Protein AF-0000000075229119 (afdb_homodimer)

Sequence (630 aa):
MNKENVNDVPIAASIPEKCSNEQKTHVNQDEFKYLQQVEQILKEGTHRDDRTGTGTISIFGMQSKYCLRNGTIPLLTTKRVYWKGVLEELLWFISGSTDGKLLAAKNVKIWEKNGDRAFLDNLGFTSREEGDLGPVYGFQWRHFGAKYVDCHTDYRGQGVDQLAEVIRLIKEEPNSRRTIMSSWNPSDLNQMVLPPCHTMCQFYVDNGELSCQLYQRSGDMGLGVPFNLASYGLLTHMLAKVCGLQAGTLVHTLGDAHVYSNHVEALKVQLTREPYAFPKVRFTEDVVTIDDFTADMIVLDDYKCHGKIAMDMAVMNKENVNDVPIAASIPEKCSNEQKTHVNQDEFKYLQQVEQILKEGTHRDDRTGTGTISIFGMQSKYCLRNGTIPLLTTKRVYWKGVLEELLWFISGSTDGKLLAAKNVKIWEKNGDRAFLDNLGFTSREEGDLGPVYGFQWRHFGAKYVDCHTDYRGQGVDQLAEVIRLIKEEPNSRRTIMSSWNPSDLNQMVLPPCHTMCQFYVDNGELSCQLYQRSGDMGLGVPFNLASYGLLTHMLAKVCGLQAGTLVHTLGDAHVYSNHVEALKVQLTREPYAFPKVRFTEDVVTIDDFTADMIVLDDYKCHGKIAMDMAV

Nearest PDB structures (foldseek):
  4irr-assembly1_B  TM=9.800E-01  e=1.771E-59  Caenorhabditis elegans
  7dp4-assembly1_A  TM=9.960E-01  e=9.549E-51  Brugia malayi
  7dp5-assembly1_A  TM=9.961E-01  e=1.158E-50  Brugia malayi
  7xyk-assembly1_B  TM=9.918E-01  e=1.404E-50  Shrimp white spot syndrome virus (isolate Tongan)
  5by6-assembly2_C  TM=9.937E-01  e=1.018E-50  Trichinella spiralis

Organism: NCBI:txid1561998

pLDDT: mean 91.65, std 18.87, range [23.52, 98.94]

Foldseek 3Di:
DPPPPPPPPPPPDPPPPPPPPPVPQPAQVQVVLLLVVLVCQLVPFDWDADPLRQIWGKDFKDKGKDWCFPQFFLQFFLADAPVVLLLVVLLCLQVQAQFQVVCVVVVNCPCQVLQAQVLCVVLVNNVAHRRRQFRARSVQQQANPFDDDTRPDDQPPHHDNLVVVLLVCCQPPQQDFPSKGARADPVGCSRGSDHFQQGMKHWHDDPQEIEMETEGAEAASQHRPSSVRRNVSVVRQLSSLLNRGHYGMYMYIYGIYIYRPQCSVLSVSSSVGRTHGGWGWAFQDRDNDSNPDDPVRIDTGPRHHDYHRDDDDSD/DPPPPPPPPPPPDPPPPPPPPPVPQPAQVQVVLLLVVLVCQLVPFDWDADPLRQIWGKDFKDKGKDWCFPQFFLQFFLADAPVVLLLVVLLCLQVQAQFQVVCVVVVNCPCQVLQDQVLCVVLVNNVAHRRRQFRARSVQQQANPFDTDTRPDDQPPHHDNLVVVLLVCCQPPQQDFPSKGARADPVGCSGGSDHFQQGMKHWHDDPQEIEMETEGAEAASQHRPSSVRRNVSVVRQLSSLLNRGHYGMYMYIYGIYIYRPQCSVLSVSSSVGRTDGGWGWAFQDRDNDSNPDDPVRIDTGPRHHDYHRDDDDSD

InterPro domains:
  IPR000398 Thymidylate synthase [MF_00008] (31-315)
  IPR000398 Thymidylate synthase [PR00108] (73-94)
  IPR000398 Thymidylate synthase [PR00108] (166-185)
  IPR000398 Thymidylate synthase [PR00108] (192-207)
  IPR000398 Thymidylate synthase [PR00108] (210-236)
  IPR000398 Thymidylate synthase [PR00108] (248-265)
  IPR000398 Thymidylate synthase [TIGR03284] (33-315)
  IPR020940 Thymidylate synthase, active site [PS00091] (177-205)
  IPR023451 Thymidylate synthase/dCMP hydroxymethylase domain [PF00303] (33-315)
  IPR023451 Thymidylate synthase/dCMP hydroxymethylase domain [cd00351] (34-268)
  IPR036926 Thymidylate synthase/dCMP hydroxymethylase superfamily [G3DSA:3.30.572.10] (13-315)
  IPR036926 Thymidylate synthase/dCMP hydroxymethylase superfamily [SSF55831] (27-315)
  IPR045097 Thymidylate synthase/dCMP hydroxymethylase [PTHR11548] (20-315)

Radius of gyration: 28.77 Å; Cα contacts (8 Å, |Δi|>4): 1231; chains: 2; bounding box: 108×98×96 Å

Structure (mmCIF, N/CA/C/O backbone):
data_AF-0000000075229119-model_v1
#
loop_
_entity.id
_entity.type
_entity.pdbx_description
1 polymer 'Thymidylate synthase'
#
loop_
_atom_site.group_PDB
_atom_site.id
_atom_site.type_symbol
_atom_site.label_atom_id
_atom_site.label_alt_id
_atom_site.label_comp_id
_atom_site.label_asym_id
_atom_site.label_entity_id
_atom_site.label_seq_id
_atom_site.pdbx_PDB_ins_code
_atom_site.Cartn_x
_atom_site.Cartn_y
_atom_site.Cartn_z
_atom_site.occupancy
_atom_site.B_iso_or_equiv
_atom_site.auth_seq_id
_atom_site.auth_comp_id
_atom_site.auth_asym_id
_atom_site.auth_atom_id
_atom_site.pdbx_PDB_model_num
ATOM 1 N N . MET A 1 1 ? -27.391 58.594 -66.438 1 23.52 1 MET A N 1
ATOM 2 C CA . MET A 1 1 ? -26.891 58.969 -65.125 1 23.52 1 MET A CA 1
ATOM 3 C C . MET A 1 1 ? -27.688 58.312 -64 1 23.52 1 MET A C 1
ATOM 5 O O . MET A 1 1 ? -28.688 58.844 -63.562 1 23.52 1 MET A O 1
ATOM 9 N N . ASN A 1 2 ? -28.016 57 -64.25 1 23.92 2 ASN A N 1
ATOM 10 C CA . ASN A 1 2 ? -28.953 56.125 -63.562 1 23.92 2 ASN A CA 1
ATOM 11 C C . ASN A 1 2 ? -28.5 55.875 -62.125 1 23.92 2 ASN A C 1
ATOM 13 O O . ASN A 1 2 ? -27.438 55.281 -61.906 1 23.92 2 ASN A O 1
ATOM 17 N N . LYS A 1 3 ? -28.953 56.844 -61.25 1 25.88 3 LYS A N 1
ATOM 18 C CA . LYS A 1 3 ? -28.719 57 -59.812 1 25.88 3 LYS A CA 1
ATOM 19 C C . LYS A 1 3 ? -29.125 55.719 -59.062 1 25.88 3 LYS A C 1
ATOM 21 O O . LYS A 1 3 ? -30.297 55.375 -59 1 25.88 3 LYS A O 1
ATOM 26 N N . GLU A 1 4 ? -28.391 54.625 -59.219 1 25.8 4 GLU A N 1
ATOM 27 C CA . GLU A 1 4 ? -28.609 53.344 -58.594 1 25.8 4 GLU A CA 1
ATOM 28 C C . GLU A 1 4 ? -28.656 53.469 -57.062 1 25.8 4 GLU A C 1
ATOM 30 O O . GLU A 1 4 ? -27.75 54.062 -56.469 1 25.8 4 GLU A O 1
ATOM 35 N N . ASN A 1 5 ? -29.891 53.656 -56.562 1 24.66 5 ASN A N 1
ATOM 36 C CA . ASN A 1 5 ? -30.312 53.812 -55.188 1 24.66 5 ASN A CA 1
ATOM 37 C C . ASN A 1 5 ? -29.703 52.719 -54.281 1 24.66 5 ASN A C 1
ATOM 39 O O . ASN A 1 5 ? -30.016 51.531 -54.469 1 24.66 5 ASN A O 1
ATOM 43 N N . VAL A 1 6 ? -28.453 52.906 -53.906 1 28.38 6 VAL A N 1
ATOM 44 C CA . VAL A 1 6 ? -27.703 52 -53.031 1 28.38 6 VAL A CA 1
ATOM 45 C C . VAL A 1 6 ? -28.438 51.844 -51.719 1 28.38 6 VAL A C 1
ATOM 47 O O . VAL A 1 6 ? -28.672 52.812 -51 1 28.38 6 VAL A O 1
ATOM 50 N N . ASN A 1 7 ? -29.531 51 -51.75 1 25.23 7 ASN A N 1
ATOM 51 C CA . ASN A 1 7 ? -30.312 50.719 -50.562 1 25.23 7 ASN A CA 1
ATOM 52 C C . ASN A 1 7 ? -29.406 50.375 -49.375 1 25.23 7 ASN A C 1
ATOM 54 O O . ASN A 1 7 ? -28.609 49.469 -49.438 1 25.23 7 ASN A O 1
ATOM 58 N N . ASP A 1 8 ? -29 51.375 -48.656 1 26.2 8 ASP A N 1
ATOM 59 C CA . ASP A 1 8 ? -28.234 51.312 -47.406 1 26.2 8 ASP A CA 1
ATOM 60 C C . ASP A 1 8 ? -28.922 50.406 -46.406 1 26.2 8 ASP A C 1
ATOM 62 O O . ASP A 1 8 ? -30.047 50.688 -45.969 1 26.2 8 ASP A O 1
ATOM 66 N N . VAL A 1 9 ? -28.906 49.125 -46.656 1 28.86 9 VAL A N 1
ATOM 67 C CA . VAL A 1 9 ? -29.469 48.188 -45.688 1 28.86 9 VAL A CA 1
ATOM 68 C C . VAL A 1 9 ? -28.984 48.562 -44.281 1 28.86 9 VAL A C 1
ATOM 70 O O . VAL A 1 9 ? -27.797 48.844 -44.062 1 28.86 9 VAL A O 1
ATOM 73 N N . PRO A 1 10 ? -29.938 49.125 -43.5 1 27.78 10 PRO A N 1
ATOM 74 C CA . PRO A 1 10 ? -29.594 49.531 -42.156 1 27.78 10 PRO A CA 1
ATOM 75 C C . PRO A 1 10 ? -28.797 48.469 -41.375 1 27.78 10 PRO A C 1
ATOM 77 O O . PRO A 1 10 ? -28.938 47.281 -41.625 1 27.78 10 PRO A O 1
ATOM 80 N N . ILE A 1 11 ? -27.562 48.844 -40.969 1 28.36 11 ILE A N 1
ATOM 81 C CA . ILE A 1 11 ? -26.672 48.094 -40.094 1 28.36 11 ILE A CA 1
ATOM 82 C C . ILE A 1 11 ? -27.422 47.656 -38.844 1 28.36 11 ILE A C 1
ATOM 84 O O . ILE A 1 11 ? -27.984 48.469 -38.125 1 28.36 11 ILE A O 1
ATOM 88 N N . ALA A 1 12 ? -28.125 46.469 -38.906 1 27.02 12 ALA A N 1
ATOM 89 C CA . ALA A 1 12 ? -28.766 45.875 -37.75 1 27.02 12 ALA A CA 1
ATOM 90 C C . ALA A 1 12 ? -27.922 46.125 -36.5 1 27.02 12 ALA A C 1
ATOM 92 O O . ALA A 1 12 ? -26.688 46.062 -36.531 1 27.02 12 ALA A O 1
ATOM 93 N N . ALA A 1 13 ? -28.484 46.844 -35.469 1 25.89 13 ALA A N 1
ATOM 94 C CA . ALA A 1 13 ? -28.016 47.031 -34.094 1 25.89 13 ALA A CA 1
ATOM 95 C C . ALA A 1 13 ? -27.562 45.719 -33.469 1 25.89 13 ALA A C 1
ATOM 97 O O . ALA A 1 13 ? -28.266 44.719 -33.562 1 25.89 13 ALA A O 1
ATOM 98 N N . SER A 1 14 ? -26.203 45.562 -33.406 1 26.09 14 SER A N 1
ATOM 99 C CA . SER A 1 14 ? -25.594 44.438 -32.719 1 26.09 14 SER A CA 1
ATOM 100 C C . SER A 1 14 ? -26.203 44.219 -31.328 1 26.09 14 SER A C 1
ATOM 102 O O . SER A 1 14 ? -26.188 45.125 -30.5 1 26.09 14 SER A O 1
ATOM 104 N N . ILE A 1 15 ? -27.406 43.594 -31.188 1 30.47 15 ILE A N 1
ATOM 105 C CA . ILE A 1 15 ? -27.891 43.281 -29.859 1 30.47 15 ILE A CA 1
ATOM 106 C C . ILE A 1 15 ? -26.734 42.781 -29 1 30.47 15 ILE A C 1
ATOM 108 O O . ILE A 1 15 ? -26 41.875 -29.422 1 30.47 15 ILE A O 1
ATOM 112 N N . PRO A 1 16 ? -26.312 43.656 -28.031 1 29.06 16 PRO A N 1
ATOM 113 C CA . PRO A 1 16 ? -25.281 43.062 -27.156 1 29.06 16 PRO A CA 1
ATOM 114 C C . PRO A 1 16 ? -25.672 41.688 -26.625 1 29.06 16 PRO A C 1
ATOM 116 O O . PRO A 1 16 ? -26.844 41.438 -26.359 1 29.06 16 PRO A O 1
ATOM 119 N N . GLU A 1 17 ? -25.047 40.625 -27.109 1 30.75 17 GLU A N 1
ATOM 120 C CA . GLU A 1 17 ? -25.156 39.312 -26.484 1 30.75 17 GLU A CA 1
ATOM 121 C C . GLU A 1 17 ? -25.141 39.406 -24.969 1 30.75 17 GLU A C 1
ATOM 123 O O . GLU A 1 17 ? -24.203 39.969 -24.391 1 30.75 17 GLU A O 1
ATOM 128 N N . LYS A 1 18 ? -26.312 39.531 -24.406 1 31.48 18 LYS A N 1
ATOM 129 C CA . LYS A 1 18 ? -26.391 39.438 -22.953 1 31.48 18 LYS A CA 1
ATOM 130 C C . LYS A 1 18 ? -25.469 38.312 -22.438 1 31.48 18 LYS A C 1
ATOM 132 O O . LYS A 1 18 ? -25.656 37.156 -22.766 1 31.48 18 LYS A O 1
ATOM 137 N N . CYS A 1 19 ? -24.156 38.625 -22.297 1 29.33 19 CYS A N 1
ATOM 138 C CA . CYS A 1 19 ? -23.266 37.781 -21.516 1 29.33 19 CYS A CA 1
ATOM 139 C C . CYS A 1 19 ? -23.906 37.406 -20.172 1 29.33 19 CYS A C 1
ATOM 141 O O . CYS A 1 19 ? -23.906 38.219 -19.25 1 29.33 19 CYS A O 1
ATOM 143 N N . SER A 1 20 ? -25.109 37 -20.172 1 32.62 20 SER A N 1
ATOM 144 C CA . SER A 1 20 ? -25.484 36.5 -18.859 1 32.62 20 SER A CA 1
ATOM 145 C C . SER A 1 20 ? -24.359 35.719 -18.203 1 32.62 20 SER A C 1
ATOM 147 O O . SER A 1 20 ? -23.797 34.812 -18.828 1 32.62 20 SER A O 1
ATOM 149 N N . ASN A 1 21 ? -23.547 36.344 -17.391 1 31.56 21 ASN A N 1
ATOM 150 C CA . ASN A 1 21 ? -22.609 35.781 -16.422 1 31.56 21 ASN A CA 1
ATOM 151 C C . ASN A 1 21 ? -23.203 34.562 -15.719 1 31.56 21 ASN A C 1
ATOM 153 O O . ASN A 1 21 ? -23.812 34.688 -14.648 1 31.56 21 ASN A O 1
ATOM 157 N N . GLU A 1 22 ? -24 33.719 -16.266 1 33.62 22 GLU A N 1
ATOM 158 C CA . GLU A 1 22 ? -24.234 32.469 -15.562 1 33.62 22 GLU A CA 1
ATOM 159 C C . GLU A 1 22 ? -22.922 31.906 -14.984 1 33.62 22 GLU A C 1
ATOM 161 O O . GLU A 1 22 ? -21.984 31.641 -15.734 1 33.62 22 GLU A O 1
ATOM 166 N N . GLN A 1 23 ? -22.422 32.375 -13.844 1 32.78 23 GLN A N 1
ATOM 167 C CA . GLN A 1 23 ? -21.375 31.703 -13.086 1 32.78 23 GLN A CA 1
ATOM 168 C C . GLN A 1 23 ? -21.531 30.188 -13.141 1 32.78 23 GLN A C 1
ATOM 170 O O . GLN A 1 23 ? -22.516 29.656 -12.609 1 32.78 23 GLN A O 1
ATOM 175 N N . LYS A 1 24 ? -21.234 29.469 -13.984 1 43.5 24 LYS A N 1
ATOM 176 C CA . LYS A 1 24 ? -21.094 28.016 -13.992 1 43.5 24 LYS A CA 1
ATOM 177 C C . LYS A 1 24 ? -20.641 27.516 -12.625 1 43.5 24 LYS A C 1
ATOM 179 O O . LYS A 1 24 ? -19.516 27.781 -12.195 1 43.5 24 LYS A O 1
ATOM 184 N N . THR A 1 25 ? -21.469 27.484 -11.516 1 46.12 25 THR A N 1
ATOM 185 C CA . THR A 1 25 ? -21.25 26.922 -10.188 1 46.12 25 THR A CA 1
ATOM 186 C C . THR A 1 25 ? -20.375 25.688 -10.258 1 46.12 25 THR A C 1
ATOM 188 O O . THR A 1 25 ? -20.734 24.703 -10.891 1 46.12 25 THR A O 1
ATOM 191 N N . HIS A 1 26 ? -19.078 25.812 -10.148 1 59.88 26 HIS A N 1
ATOM 192 C CA . HIS A 1 26 ? -18.109 24.719 -10.141 1 59.88 26 HIS A CA 1
ATOM 193 C C . HIS A 1 26 ? -18.438 23.688 -9.07 1 59.88 26 HIS A C 1
ATOM 195 O O . HIS A 1 26 ? -18.562 24.031 -7.891 1 59.88 26 HIS A O 1
ATOM 201 N N . VAL A 1 27 ? -19.047 22.609 -9.492 1 76.38 27 VAL A N 1
ATOM 202 C CA . VAL A 1 27 ? -19.344 21.484 -8.602 1 76.38 27 VAL A CA 1
ATOM 203 C C . VAL A 1 27 ? -18.047 20.75 -8.258 1 76.38 27 VAL A C 1
ATOM 205 O O . VAL A 1 27 ? -17.297 20.328 -9.148 1 76.38 27 VAL A O 1
ATOM 208 N N . ASN A 1 28 ? -17.609 20.828 -6.93 1 93.69 28 ASN A N 1
ATOM 209 C CA . ASN A 1 28 ? -16.469 20.109 -6.391 1 93.69 28 ASN A CA 1
ATOM 210 C C . ASN A 1 28 ? -16.719 18.594 -6.328 1 93.69 28 ASN A C 1
ATOM 212 O O . ASN A 1 28 ? -16.969 18.062 -5.25 1 93.69 28 ASN A O 1
ATOM 216 N N . GLN A 1 29 ? -16.578 17.969 -7.48 1 94.69 29 GLN A N 1
ATOM 217 C CA . GLN A 1 29 ? -16.891 16.547 -7.602 1 94.69 29 GLN A CA 1
ATOM 218 C C . GLN A 1 29 ? -15.953 15.703 -6.738 1 94.69 29 GLN A C 1
ATOM 220 O O . GLN A 1 29 ? -16.344 14.648 -6.23 1 94.69 29 GLN A O 1
ATOM 225 N N . ASP A 1 30 ? -14.828 16.219 -6.547 1 97.5 30 ASP A N 1
ATOM 226 C CA . ASP A 1 30 ? -13.844 15.438 -5.809 1 97.5 30 ASP A CA 1
ATOM 227 C C . ASP A 1 30 ? -14.203 15.359 -4.324 1 97.5 30 ASP A C 1
ATOM 229 O O . ASP A 1 30 ? -14.07 14.305 -3.701 1 97.5 30 ASP A O 1
ATOM 233 N N . GLU A 1 31 ? -14.609 16.484 -3.781 1 98.38 31 GLU A N 1
ATOM 234 C CA . GLU A 1 31 ? -15.016 16.406 -2.379 1 98.38 31 GLU A CA 1
ATOM 235 C C . GLU A 1 31 ? -16.25 15.523 -2.211 1 98.38 31 GLU A C 1
ATOM 237 O O . GLU A 1 31 ? -16.422 14.883 -1.175 1 98.38 31 GLU A O 1
ATOM 242 N N . PHE A 1 32 ? -17.109 15.438 -3.199 1 98.19 32 PHE A N 1
ATOM 243 C CA . PHE A 1 32 ? -18.266 14.555 -3.133 1 98.19 32 PHE A CA 1
ATOM 244 C C . PHE A 1 32 ? -17.844 13.102 -3.035 1 98.19 32 PHE A C 1
ATOM 246 O O . PHE A 1 32 ? -18.516 12.289 -2.398 1 98.19 32 PHE A O 1
ATOM 253 N N . LYS A 1 33 ? -16.75 12.789 -3.672 1 98.44 33 LYS A N 1
ATOM 254 C CA . LYS A 1 33 ? -16.234 11.422 -3.545 1 98.44 33 LYS A CA 1
ATOM 255 C C . LYS A 1 33 ? -15.961 11.07 -2.086 1 98.44 33 LYS A C 1
ATOM 257 O O . LYS A 1 33 ? -16.297 9.977 -1.631 1 98.44 33 LYS A O 1
ATOM 262 N N . TYR A 1 34 ? -15.352 12 -1.385 1 98.81 34 TYR A N 1
ATOM 263 C CA . TYR A 1 34 ? -15.117 11.82 0.044 1 98.81 34 TYR A CA 1
ATOM 264 C C . TYR A 1 34 ? -16.438 11.695 0.8 1 98.81 34 TYR A C 1
ATOM 266 O O . TYR A 1 34 ? -16.594 10.789 1.624 1 98.81 34 TYR A O 1
ATOM 274 N N . LEU A 1 35 ? -17.344 12.555 0.537 1 98.81 35 LEU A N 1
ATOM 275 C CA . LEU A 1 35 ? -18.641 12.547 1.223 1 98.81 35 LEU A CA 1
ATOM 276 C C . LEU A 1 35 ? -19.406 11.258 0.935 1 98.81 35 LEU A C 1
ATOM 278 O O . LEU A 1 35 ? -20.047 10.703 1.823 1 98.81 35 LEU A O 1
ATOM 282 N N . GLN A 1 36 ? -19.297 10.828 -0.221 1 98.75 36 GLN A N 1
ATOM 283 C CA . GLN A 1 36 ? -19.953 9.578 -0.589 1 98.75 36 GLN A CA 1
ATOM 284 C C . GLN A 1 36 ? -19.359 8.398 0.171 1 98.75 36 GLN A C 1
ATOM 286 O O . GLN A 1 36 ? -20.062 7.457 0.533 1 98.75 36 GLN A O 1
ATOM 291 N N . GLN A 1 37 ? -18.062 8.406 0.364 1 98.88 37 GLN A N 1
ATOM 292 C CA . GLN A 1 37 ? -17.422 7.355 1.16 1 98.88 37 GLN A CA 1
ATOM 293 C C . GLN A 1 37 ? -17.938 7.371 2.596 1 98.88 37 GLN A C 1
ATOM 295 O O . GLN A 1 37 ? -18.25 6.316 3.164 1 98.88 37 GLN A O 1
ATOM 300 N N . VAL A 1 38 ? -18.031 8.555 3.137 1 98.88 38 VAL A N 1
ATOM 301 C CA . VAL A 1 38 ? -18.547 8.68 4.492 1 98.88 38 VAL A CA 1
ATOM 302 C C . VAL A 1 38 ? -19.969 8.133 4.555 1 98.88 38 VAL A C 1
ATOM 304 O O . VAL A 1 38 ? -20.312 7.352 5.449 1 98.88 38 VAL A O 1
ATOM 307 N N . GLU A 1 39 ? -20.781 8.531 3.621 1 98.88 39 GLU A N 1
ATOM 308 C CA . GLU A 1 39 ? -22.172 8.07 3.566 1 98.88 39 GLU A CA 1
ATOM 309 C C . GLU A 1 39 ? -22.234 6.551 3.445 1 98.88 39 GLU A C 1
ATOM 311 O O . GLU A 1 39 ? -23.047 5.906 4.113 1 98.88 39 GLU A O 1
ATOM 316 N N . GLN A 1 40 ? -21.422 6.035 2.588 1 98.88 40 GLN A N 1
ATOM 317 C CA . GLN A 1 40 ? -21.406 4.59 2.389 1 98.88 40 GLN A CA 1
ATOM 318 C C . GLN A 1 40 ? -21.016 3.863 3.674 1 98.88 40 GLN A C 1
ATOM 320 O O . GLN A 1 40 ? -21.609 2.832 4.008 1 98.88 40 GLN A O 1
ATOM 325 N N . ILE A 1 41 ? -20.031 4.34 4.375 1 98.88 41 ILE A N 1
ATOM 326 C CA . ILE A 1 41 ? -19.609 3.73 5.629 1 98.88 41 ILE A CA 1
ATOM 327 C C . ILE A 1 41 ? -20.75 3.744 6.633 1 98.88 41 ILE A C 1
ATOM 329 O O . ILE A 1 41 ? -21.031 2.732 7.277 1 98.88 41 ILE A O 1
ATOM 333 N N . LEU A 1 42 ? -21.422 4.871 6.738 1 98.75 42 LEU A N 1
ATOM 334 C CA . LEU A 1 42 ? -22.5 5.004 7.707 1 98.75 42 LEU A CA 1
ATOM 335 C C . LEU A 1 42 ? -23.656 4.07 7.359 1 98.75 42 LEU A C 1
ATOM 337 O O . LEU A 1 42 ? -24.297 3.516 8.25 1 98.75 42 LEU A O 1
ATOM 341 N N . LYS A 1 43 ? -23.859 3.848 6.125 1 98.5 43 LYS A N 1
ATOM 342 C CA . LYS A 1 43 ? -25.016 3.092 5.68 1 98.5 43 LYS A CA 1
ATOM 343 C C . LYS A 1 43 ? -24.719 1.597 5.625 1 98.5 43 LYS A C 1
ATOM 345 O O . LYS A 1 43 ? -25.562 0.773 5.977 1 98.5 43 LYS A O 1
ATOM 350 N N . GLU A 1 44 ? -23.484 1.268 5.16 1 98.19 44 GLU A N 1
ATOM 351 C CA . GLU A 1 44 ? -23.219 -0.116 4.777 1 98.19 44 GLU A CA 1
ATOM 352 C C . GLU A 1 44 ? -22.094 -0.71 5.613 1 98.19 44 GLU A C 1
ATOM 354 O O . GLU A 1 44 ? -21.828 -1.915 5.551 1 98.19 44 GLU A O 1
ATOM 359 N N . GLY A 1 45 ? -21.406 0.095 6.383 1 98.12 45 GLY A N 1
ATOM 360 C CA . GLY A 1 45 ? -20.25 -0.376 7.109 1 98.12 45 GLY A CA 1
ATOM 361 C C . GLY A 1 45 ? -20.594 -1.346 8.227 1 98.12 45 GLY A C 1
ATOM 362 O O . GLY A 1 45 ? -21.75 -1.491 8.594 1 98.12 45 GLY A O 1
ATOM 363 N N . THR A 1 46 ? -19.625 -2.008 8.734 1 96.88 46 THR A N 1
ATOM 364 C CA . THR A 1 46 ? -19.781 -2.938 9.852 1 96.88 46 THR A CA 1
ATOM 365 C C . THR A 1 46 ? -19.375 -2.285 11.164 1 96.88 46 THR A C 1
ATOM 367 O O . THR A 1 46 ? -18.344 -1.603 11.227 1 96.88 46 THR A O 1
ATOM 370 N N . HIS A 1 47 ? -20.156 -2.512 12.219 1 95.62 47 HIS A N 1
ATOM 371 C CA . HIS A 1 47 ? -19.797 -2.037 13.547 1 95.62 47 HIS A CA 1
ATOM 372 C C . HIS A 1 47 ? -18.734 -2.918 14.172 1 95.62 47 HIS A C 1
ATOM 374 O O . HIS A 1 47 ? -18.844 -4.145 14.156 1 95.62 47 HIS A O 1
ATOM 380 N N . ARG A 1 48 ? -17.719 -2.266 14.625 1 93.75 48 ARG A N 1
ATOM 381 C CA . ARG A 1 48 ? -16.578 -2.99 15.195 1 93.75 48 ARG A CA 1
ATOM 382 C C . ARG A 1 48 ? -16.125 -2.346 16.5 1 93.75 48 ARG A C 1
ATOM 384 O O . ARG A 1 48 ? -16.219 -1.128 16.672 1 93.75 48 ARG A O 1
ATOM 391 N N . ASP A 1 49 ? -15.617 -3.236 17.328 1 87.19 49 ASP A N 1
ATOM 392 C CA . ASP A 1 49 ? -14.891 -2.695 18.484 1 87.19 49 ASP A CA 1
ATOM 393 C C . ASP A 1 49 ? -13.484 -2.254 18.094 1 87.19 49 ASP A C 1
ATOM 395 O O . ASP A 1 49 ? -13 -2.6 17 1 87.19 49 ASP A O 1
ATOM 399 N N . ASP A 1 50 ? -12.953 -1.378 18.922 1 77.81 50 ASP A N 1
ATOM 400 C CA . ASP A 1 50 ? -11.609 -0.924 18.609 1 77.81 50 ASP A CA 1
ATOM 401 C C . ASP A 1 50 ? -10.789 -0.693 19.875 1 77.81 50 ASP A C 1
ATOM 403 O O . ASP A 1 50 ? -11.305 -0.854 20.984 1 77.81 50 ASP A O 1
ATOM 407 N N . ARG A 1 51 ? -9.547 -0.421 19.688 1 73.38 51 ARG A N 1
ATOM 408 C CA . ARG A 1 51 ? -8.555 -0.265 20.75 1 73.38 51 ARG A CA 1
ATOM 409 C C . ARG A 1 51 ? -8.938 0.876 21.688 1 73.38 51 ARG A C 1
ATOM 411 O O . ARG A 1 51 ? -8.539 0.887 22.859 1 73.38 51 ARG A O 1
ATOM 418 N N . THR A 1 52 ? -9.727 1.829 21.125 1 74.75 52 THR A N 1
ATOM 419 C CA . THR A 1 52 ? -10.086 3 21.922 1 74.75 52 THR A CA 1
ATOM 420 C C . THR A 1 52 ? -11.273 2.691 22.828 1 74.75 52 THR A C 1
ATOM 422 O O . THR A 1 52 ? -11.547 3.432 23.781 1 74.75 52 THR A O 1
ATOM 425 N N . GLY A 1 53 ? -12.047 1.695 22.469 1 82.25 53 GLY A N 1
ATOM 426 C CA . GLY A 1 53 ? -13.266 1.376 23.203 1 82.25 53 GLY A CA 1
ATOM 427 C C . GLY A 1 53 ? -14.477 2.137 22.688 1 82.25 53 GLY A C 1
ATOM 428 O O . GLY A 1 53 ? -15.609 1.858 23.094 1 82.25 53 GLY A O 1
ATOM 429 N N . THR A 1 54 ? -14.375 3.061 21.75 1 86.31 54 THR A N 1
ATOM 430 C CA . THR A 1 54 ? -15.445 3.893 21.203 1 86.31 54 THR A CA 1
ATOM 431 C C . THR A 1 54 ? -16.281 3.107 20.203 1 86.31 54 THR A C 1
ATOM 433 O O . THR A 1 54 ? -17.5 3.314 20.094 1 86.31 54 THR A O 1
ATOM 436 N N . GLY A 1 55 ? -15.656 2.26 19.547 1 93.69 55 GLY A N 1
ATOM 437 C CA . GLY A 1 55 ? -16.312 1.558 18.453 1 93.69 55 GLY A CA 1
ATOM 438 C C . GLY A 1 55 ? -16.266 2.318 17.141 1 93.69 55 GLY A C 1
ATOM 439 O O . GLY A 1 55 ? -16.156 3.545 17.141 1 93.69 55 GLY A O 1
ATOM 440 N N . THR A 1 56 ? -16.328 1.565 16.062 1 97.06 56 THR A N 1
ATOM 441 C CA . THR A 1 56 ? -16.281 2.18 14.742 1 97.06 56 THR A CA 1
ATOM 442 C C . THR A 1 56 ? -17.25 1.492 13.789 1 97.06 56 THR A C 1
ATOM 444 O O . THR A 1 56 ? -17.734 0.392 14.07 1 97.06 56 THR A O 1
ATOM 447 N N . ILE A 1 57 ? -17.641 2.23 12.789 1 98.19 57 ILE A N 1
ATOM 448 C CA . ILE A 1 57 ? -18.25 1.681 11.578 1 98.19 57 ILE A CA 1
ATOM 449 C C . ILE A 1 57 ? -17.234 1.693 10.438 1 98.19 57 ILE A C 1
ATOM 451 O O . ILE A 1 57 ? -16.641 2.736 10.133 1 98.19 57 ILE A O 1
ATOM 455 N N . SER A 1 58 ? -17.047 0.538 9.797 1 98.19 58 SER A N 1
ATOM 456 C CA . SER A 1 58 ? -15.867 0.476 8.945 1 98.19 58 SER A CA 1
ATOM 457 C C . SER A 1 58 ? -16.156 -0.251 7.637 1 98.19 58 SER A C 1
ATOM 459 O O . SER A 1 58 ? -17.047 -1.104 7.582 1 98.19 58 SER A O 1
ATOM 461 N N . ILE A 1 59 ? -15.562 0.148 6.566 1 98.69 59 ILE A N 1
ATOM 462 C CA . ILE A 1 59 ? -15.484 -0.56 5.293 1 98.69 59 ILE A CA 1
ATOM 463 C C . ILE A 1 59 ? -14.023 -0.787 4.91 1 98.69 59 ILE A C 1
ATOM 465 O O . ILE A 1 59 ? -13.188 0.096 5.098 1 98.69 59 ILE A O 1
ATOM 469 N N . PHE A 1 60 ? -13.773 -2.025 4.473 1 98.81 60 PHE A N 1
ATOM 470 C CA . PHE A 1 60 ? -12.422 -2.408 4.086 1 98.81 60 PHE A CA 1
ATOM 471 C C . PHE A 1 60 ? -12.211 -2.215 2.59 1 98.81 60 PHE A C 1
ATOM 473 O O . PHE A 1 60 ? -13.023 -2.662 1.78 1 98.81 60 PHE A O 1
ATOM 480 N N . GLY A 1 61 ? -11.164 -1.448 2.182 1 98.75 61 GLY A N 1
ATOM 481 C CA . GLY A 1 61 ? -10.734 -1.424 0.794 1 98.75 61 GLY A CA 1
ATOM 482 C C . GLY A 1 61 ? -11.398 -0.336 -0.023 1 98.75 61 GLY A C 1
ATOM 483 O O . GLY A 1 61 ? -11.766 -0.559 -1.179 1 98.75 61 GLY A O 1
ATOM 484 N N . MET A 1 62 ? -11.531 0.867 0.478 1 98.81 62 MET A N 1
ATOM 485 C CA . MET A 1 62 ? -12.062 1.975 -0.307 1 98.81 62 MET A CA 1
ATOM 486 C C . MET A 1 62 ? -10.953 2.695 -1.062 1 98.81 62 MET A C 1
ATOM 488 O O . MET A 1 62 ? -9.789 2.627 -0.671 1 98.81 62 MET A O 1
ATOM 492 N N . GLN A 1 63 ? -11.375 3.363 -2.199 1 98.88 63 GLN A N 1
ATOM 493 C CA . GLN A 1 63 ? -10.43 4.176 -2.961 1 98.88 63 GLN A CA 1
ATOM 494 C C . GLN A 1 63 ? -11.133 5.379 -3.59 1 98.88 63 GLN A C 1
ATOM 496 O O . GLN A 1 63 ? -12.289 5.289 -3.994 1 98.88 63 GLN A O 1
ATOM 501 N N . SER A 1 64 ? -10.469 6.484 -3.633 1 98.75 64 SER A N 1
ATOM 502 C CA . SER A 1 64 ? -10.938 7.684 -4.32 1 98.75 64 SER A CA 1
ATOM 503 C C . SER A 1 64 ? -9.789 8.43 -4.98 1 98.75 64 SER A C 1
ATOM 505 O O . SER A 1 64 ? -8.625 8.25 -4.609 1 98.75 64 SER A O 1
ATOM 507 N N . LYS A 1 65 ? -10.141 9.227 -5.961 1 98.81 65 LYS A N 1
ATOM 508 C CA . LYS A 1 65 ? -9.148 9.992 -6.707 1 98.81 65 LYS A CA 1
ATOM 509 C C . LYS A 1 65 ? -9.461 11.484 -6.672 1 98.81 65 LYS A C 1
ATOM 511 O O . LYS A 1 65 ? -10.625 11.883 -6.758 1 98.81 65 LYS A O 1
ATOM 516 N N . TYR A 1 66 ? -8.414 12.281 -6.543 1 98.88 66 TYR A N 1
ATOM 517 C CA . TYR A 1 66 ? -8.531 13.727 -6.473 1 98.88 66 TYR A CA 1
ATOM 518 C C . TYR A 1 66 ? -7.629 14.398 -7.5 1 98.88 66 TYR A C 1
ATOM 520 O O . TYR A 1 66 ? -6.449 14.07 -7.613 1 98.88 66 TYR A O 1
ATOM 528 N N . CYS A 1 67 ? -8.211 15.328 -8.188 1 98.62 67 CYS A N 1
ATOM 529 C CA . CYS A 1 67 ? -7.438 16.094 -9.148 1 98.62 67 CYS A CA 1
ATOM 530 C C . CYS A 1 67 ? -6.59 17.156 -8.445 1 98.62 67 CYS A C 1
ATOM 532 O O . CYS A 1 67 ? -7.105 17.938 -7.648 1 98.62 67 CYS A O 1
ATOM 534 N N . LEU A 1 68 ? -5.266 17.172 -8.773 1 98.81 68 LEU A N 1
ATOM 535 C CA . LEU A 1 68 ? -4.367 18.141 -8.172 1 98.81 68 LEU A CA 1
ATOM 536 C C . LEU A 1 68 ? -3.977 19.219 -9.188 1 98.81 68 LEU A C 1
ATOM 538 O O . LEU A 1 68 ? -3.293 20.188 -8.836 1 98.81 68 LEU A O 1
ATOM 542 N N . ARG A 1 69 ? -4.441 19.062 -10.398 1 98.56 69 ARG A N 1
ATOM 543 C CA . ARG A 1 69 ? -4.02 19.953 -11.469 1 98.56 69 ARG A CA 1
ATOM 544 C C . ARG A 1 69 ? -4.371 21.406 -11.141 1 98.56 69 ARG A C 1
ATOM 546 O O . ARG A 1 69 ? -5.305 21.672 -10.383 1 98.56 69 ARG A O 1
ATOM 553 N N . ASN A 1 70 ? -3.574 22.344 -11.695 1 97.88 70 ASN A N 1
ATOM 554 C CA . ASN A 1 70 ? -3.758 23.781 -11.539 1 97.88 70 ASN A CA 1
ATOM 555 C C . ASN A 1 70 ? -3.617 24.219 -10.078 1 97.88 70 ASN A C 1
ATOM 557 O O . ASN A 1 70 ? -4.367 25.062 -9.602 1 97.88 70 ASN A O 1
ATOM 561 N N . GLY A 1 71 ? -2.775 23.516 -9.344 1 98.44 71 GLY A N 1
ATOM 562 C CA . GLY A 1 71 ? -2.436 23.906 -7.984 1 98.44 71 GLY A CA 1
ATOM 563 C C . GLY A 1 71 ? -3.467 23.469 -6.961 1 98.44 71 GLY A C 1
ATOM 564 O O . GLY A 1 71 ? -3.398 23.859 -5.793 1 98.44 71 GLY A O 1
ATOM 565 N N . THR A 1 72 ? -4.387 22.578 -7.301 1 98.75 72 THR A N 1
ATOM 566 C CA . THR A 1 72 ? -5.504 22.219 -6.438 1 98.75 72 THR A CA 1
ATOM 567 C C . THR A 1 72 ? -5.02 21.391 -5.246 1 98.75 72 THR A C 1
ATOM 569 O O . THR A 1 72 ? -4.195 20.484 -5.402 1 98.75 72 THR A O 1
ATOM 572 N N . ILE A 1 73 ? -5.5 21.719 -4.055 1 98.69 73 ILE A N 1
ATOM 573 C CA . ILE A 1 73 ? -5.289 20.938 -2.842 1 98.69 73 ILE A CA 1
ATOM 574 C C . ILE A 1 73 ? -6.621 20.375 -2.357 1 98.69 73 ILE A C 1
ATOM 576 O O . ILE A 1 73 ? -7.578 21.125 -2.131 1 98.69 73 ILE A O 1
ATOM 580 N N . PRO A 1 74 ? -6.668 19.031 -2.227 1 98.81 74 PRO A N 1
ATOM 581 C CA . PRO A 1 74 ? -7.906 18.469 -1.684 1 98.81 74 PRO A CA 1
ATOM 582 C C . PRO A 1 74 ? -8.062 18.719 -0.186 1 98.81 74 PRO A C 1
ATOM 584 O O . PRO A 1 74 ? -8.117 17.781 0.603 1 98.81 74 PRO A O 1
ATOM 587 N N . LEU A 1 75 ? -8.164 19.953 0.157 1 98.81 75 LEU A N 1
ATOM 588 C CA . LEU A 1 75 ? -8.523 20.453 1.481 1 98.81 75 LEU A CA 1
ATOM 589 C C . LEU A 1 75 ? -10.031 20.672 1.591 1 98.81 75 LEU A C 1
ATOM 591 O O . LEU A 1 75 ? -10.586 21.547 0.927 1 98.81 75 LEU A O 1
ATOM 595 N N . LEU A 1 76 ? -10.633 19.844 2.48 1 98.69 76 LEU A N 1
ATOM 596 C CA . LEU A 1 76 ? -12.086 19.812 2.52 1 98.69 76 LEU A CA 1
ATOM 597 C C . LEU A 1 76 ? -12.656 21.188 2.814 1 98.69 76 LEU A C 1
ATOM 599 O O . LEU A 1 76 ? -12.031 21.984 3.52 1 98.69 76 LEU A O 1
ATOM 603 N N . THR A 1 77 ? -13.844 21.438 2.326 1 98.69 77 THR A N 1
ATOM 604 C CA . THR A 1 77 ? -14.5 22.734 2.463 1 98.69 77 THR A CA 1
ATOM 605 C C . THR A 1 77 ? -15.805 22.594 3.246 1 98.69 77 THR A C 1
ATOM 607 O O . THR A 1 77 ? -16.359 23.578 3.719 1 98.69 77 THR A O 1
ATOM 610 N N . THR A 1 78 ? -16.297 21.359 3.398 1 98.62 78 THR A N 1
ATOM 611 C CA . THR A 1 78 ? -17.562 21.141 4.094 1 98.62 78 THR A CA 1
ATOM 612 C C . THR A 1 78 ? -17.359 21.219 5.605 1 98.62 78 THR A C 1
ATOM 614 O O . THR A 1 78 ? -18.344 21.234 6.363 1 98.62 78 THR A O 1
ATOM 617 N N . LYS A 1 79 ? -16.203 21.25 6.027 1 97.94 79 LYS A N 1
ATOM 618 C CA . LYS A 1 79 ? -15.781 21.594 7.387 1 97.94 79 LYS A CA 1
ATOM 619 C C . LYS A 1 79 ? -14.383 22.188 7.395 1 97.94 79 LYS A C 1
ATOM 621 O O . LYS A 1 79 ? -13.625 22.031 6.434 1 97.94 79 LYS A O 1
ATOM 626 N N . ARG A 1 80 ? -14.156 22.859 8.453 1 97.31 80 ARG A N 1
ATOM 627 C CA . ARG A 1 80 ? -12.828 23.453 8.555 1 97.31 80 ARG A CA 1
ATOM 628 C C . ARG A 1 80 ? -11.781 22.391 8.891 1 97.31 80 ARG A C 1
ATOM 630 O O . ARG A 1 80 ? -11.984 21.562 9.781 1 97.31 80 ARG A O 1
ATOM 637 N N . VAL A 1 81 ? -10.68 22.375 8.109 1 97.31 81 VAL A N 1
ATOM 638 C CA . VAL A 1 81 ? -9.516 21.547 8.375 1 97.31 81 VAL A CA 1
ATOM 639 C C . VAL A 1 81 ? -8.344 22.422 8.82 1 97.31 81 VAL A C 1
ATOM 641 O O . VAL A 1 81 ? -8.094 23.469 8.227 1 97.31 81 VAL A O 1
ATOM 644 N N . TYR A 1 82 ? -7.695 22.078 9.883 1 96.5 82 TYR A N 1
ATOM 645 C CA . TYR A 1 82 ? -6.594 22.812 10.484 1 96.5 82 TYR A CA 1
ATOM 646 C C . TYR A 1 82 ? -5.375 22.828 9.57 1 96.5 82 TYR A C 1
ATOM 648 O O . TYR A 1 82 ? -4.441 22.047 9.758 1 96.5 82 TYR A O 1
ATOM 656 N N . TRP A 1 83 ? -5.285 23.797 8.672 1 97.75 83 TRP A N 1
ATOM 657 C CA . TRP A 1 83 ? -4.293 23.875 7.602 1 97.75 83 TRP A CA 1
ATOM 658 C C . TRP A 1 83 ? -2.889 24.031 8.18 1 97.75 83 TRP A C 1
ATOM 660 O O . TRP A 1 83 ? -1.95 23.359 7.727 1 97.75 83 TRP A O 1
ATOM 670 N N . LYS A 1 84 ? -2.742 24.875 9.141 1 97.88 84 LYS A N 1
ATOM 671 C CA . LYS A 1 84 ? -1.416 25.078 9.719 1 97.88 84 LYS A CA 1
ATOM 672 C C . LYS A 1 84 ? -0.838 23.75 10.227 1 97.88 84 LYS A C 1
ATOM 674 O O . LYS A 1 84 ? 0.356 23.5 10.07 1 97.88 84 LYS A O 1
ATOM 679 N N . GLY A 1 85 ? -1.646 22.938 10.852 1 98.12 85 GLY A N 1
ATOM 680 C CA . GLY A 1 85 ? -1.221 21.625 11.305 1 98.12 85 GLY A CA 1
ATOM 681 C C . GLY A 1 85 ? -0.782 20.719 10.164 1 98.12 85 GLY A C 1
ATOM 682 O O . GLY A 1 85 ? 0.242 20.047 10.266 1 98.12 85 GLY A O 1
ATOM 683 N N . VAL A 1 86 ? -1.544 20.734 9.086 1 98.5 86 VAL A N 1
ATOM 684 C CA . VAL A 1 86 ? -1.229 19.938 7.906 1 98.5 86 VAL A CA 1
ATOM 685 C C . VAL A 1 86 ? 0.152 20.312 7.375 1 98.5 86 VAL A C 1
ATOM 687 O O . VAL A 1 86 ? 1.006 19.453 7.172 1 98.5 86 VAL A O 1
ATOM 690 N N . LEU A 1 87 ? 0.314 21.578 7.23 1 98.69 87 LEU A N 1
ATOM 691 C CA . LEU A 1 87 ? 1.521 22.109 6.617 1 98.69 87 LEU A CA 1
ATOM 692 C C . LEU A 1 87 ? 2.742 21.859 7.492 1 98.69 87 LEU A C 1
ATOM 694 O O . LEU A 1 87 ? 3.736 21.297 7.027 1 98.69 87 LEU A O 1
ATOM 698 N N . GLU A 1 88 ? 2.645 22.172 8.75 1 98.69 88 GLU A N 1
ATOM 699 C CA . GLU A 1 88 ? 3.787 22.062 9.656 1 98.69 88 GLU A CA 1
ATOM 700 C C . GLU A 1 88 ? 4.145 20.609 9.922 1 98.69 88 GLU A C 1
ATOM 702 O O . GLU A 1 88 ? 5.32 20.266 10.062 1 98.69 88 GLU A O 1
ATOM 707 N N . GLU A 1 89 ? 3.189 19.781 10.039 1 98.69 89 GLU A N 1
ATOM 708 C CA . GLU A 1 89 ? 3.471 18.359 10.219 1 98.69 89 GLU A CA 1
ATOM 709 C C . GLU A 1 89 ? 4.184 17.781 9.008 1 98.69 89 GLU A C 1
ATOM 711 O O . GLU A 1 89 ? 5.121 16.984 9.156 1 98.69 89 GLU A O 1
ATOM 716 N N . LEU A 1 90 ? 3.709 18.156 7.836 1 98.88 90 LEU A N 1
ATOM 717 C CA . LEU A 1 90 ? 4.355 17.656 6.629 1 98.88 90 LEU A CA 1
ATOM 718 C C . LEU A 1 90 ? 5.816 18.078 6.578 1 98.88 90 LEU A C 1
ATOM 720 O O . LEU A 1 90 ? 6.695 17.266 6.277 1 98.88 90 LEU A O 1
ATOM 724 N N . LEU A 1 91 ? 6.066 19.344 6.828 1 98.81 91 LEU A N 1
ATOM 725 C CA . LEU A 1 91 ? 7.445 19.828 6.844 1 98.81 91 LEU A CA 1
ATOM 726 C C . LEU A 1 91 ? 8.266 19.078 7.895 1 98.81 91 LEU A C 1
ATOM 728 O O . LEU A 1 91 ? 9.445 18.781 7.672 1 98.81 91 LEU A O 1
ATOM 732 N N . TRP A 1 92 ? 7.629 18.797 9.031 1 98.75 92 TRP A N 1
ATOM 733 C CA . TRP A 1 92 ? 8.25 18.016 10.094 1 98.75 92 TRP A CA 1
ATOM 734 C C . TRP A 1 92 ? 8.586 16.609 9.609 1 98.75 92 TRP A C 1
ATOM 736 O O . TRP A 1 92 ? 9.68 16.109 9.867 1 98.75 92 TRP A O 1
ATOM 746 N N . PHE A 1 93 ? 7.691 15.953 8.852 1 98.81 93 PHE A N 1
ATOM 747 C CA . PHE A 1 93 ? 7.957 14.656 8.25 1 98.81 93 PHE A CA 1
ATOM 748 C C . PHE A 1 93 ? 9.117 14.742 7.27 1 98.81 93 PHE A C 1
ATOM 750 O O . PHE A 1 93 ? 10.023 13.898 7.301 1 98.81 93 PHE A O 1
ATOM 757 N N . ILE A 1 94 ? 9.094 15.727 6.438 1 98.88 94 ILE A N 1
ATOM 758 C CA . ILE A 1 94 ? 10.117 15.891 5.406 1 98.88 94 ILE A CA 1
ATOM 759 C C . ILE A 1 94 ? 11.492 16.031 6.062 1 98.88 94 ILE A C 1
ATOM 761 O O . ILE A 1 94 ? 12.484 15.516 5.543 1 98.88 94 ILE A O 1
ATOM 765 N N . SER A 1 95 ? 11.57 16.594 7.207 1 98.62 95 SER A N 1
ATOM 766 C CA . SER A 1 95 ? 12.836 16.812 7.895 1 98.62 95 SER A CA 1
ATOM 767 C C . SER A 1 95 ? 13.367 15.531 8.523 1 98.62 95 SER A C 1
ATOM 769 O O . SER A 1 95 ? 14.539 15.461 8.898 1 98.62 95 SER A O 1
ATOM 771 N N . GLY A 1 96 ? 12.484 14.539 8.781 1 98.62 96 GLY A N 1
ATOM 772 C CA . GLY A 1 96 ? 12.859 13.297 9.43 1 98.62 96 GLY A CA 1
ATOM 773 C C . GLY A 1 96 ? 12.867 13.383 10.945 1 98.62 96 GLY A C 1
ATOM 774 O O . GLY A 1 96 ? 13.305 12.461 11.625 1 98.62 96 GLY A O 1
ATOM 775 N N . SER A 1 97 ? 12.336 14.453 11.461 1 98.44 97 SER A N 1
ATOM 776 C CA . SER A 1 97 ? 12.359 14.672 12.906 1 98.44 97 SER A CA 1
ATOM 777 C C . SER A 1 97 ? 11.422 13.711 13.633 1 98.44 97 SER A C 1
ATOM 779 O O . SER A 1 97 ? 10.477 13.188 13.031 1 98.44 97 SER A O 1
ATOM 781 N N . THR A 1 98 ? 11.719 13.453 14.867 1 98.69 98 THR A N 1
ATOM 782 C CA . THR A 1 98 ? 10.891 12.609 15.719 1 98.69 98 THR A CA 1
ATOM 783 C C . THR A 1 98 ? 10.531 13.336 17.016 1 98.69 98 THR A C 1
ATOM 785 O O . THR A 1 98 ? 9.969 12.734 17.938 1 98.69 98 THR A O 1
ATOM 788 N N . ASP A 1 99 ? 10.898 14.617 17.062 1 98.62 99 ASP A N 1
ATOM 789 C CA . ASP A 1 99 ? 10.648 15.43 18.25 1 98.62 99 ASP A CA 1
ATOM 790 C C . ASP A 1 99 ? 9.328 16.188 18.109 1 98.62 99 ASP A C 1
ATOM 792 O O . ASP A 1 99 ? 9.273 17.219 17.453 1 98.62 99 ASP A O 1
ATOM 796 N N . GLY A 1 100 ? 8.344 15.75 18.891 1 98.25 100 GLY A N 1
ATOM 797 C CA . GLY A 1 100 ? 7.043 16.391 18.844 1 98.25 100 GLY A CA 1
ATOM 798 C C . GLY A 1 100 ? 7.055 17.812 19.406 1 98.25 100 GLY A C 1
ATOM 799 O O . GLY A 1 100 ? 6.168 18.609 19.094 1 98.25 100 GLY A O 1
ATOM 800 N N . LYS A 1 101 ? 8.055 18.156 20.156 1 98.19 101 LYS A N 1
ATOM 801 C CA . LYS A 1 101 ? 8.133 19.484 20.766 1 98.19 101 LYS A CA 1
ATOM 802 C C . LYS A 1 101 ? 8.414 20.562 19.719 1 98.19 101 LYS A C 1
ATOM 804 O O . LYS A 1 101 ? 8.078 21.734 19.906 1 98.19 101 LYS A O 1
ATOM 809 N N . LEU A 1 102 ? 9.031 20.172 18.656 1 98.12 102 LEU A N 1
ATOM 810 C CA . LEU A 1 102 ? 9.281 21.125 17.578 1 98.12 102 LEU A CA 1
ATOM 811 C C . LEU A 1 102 ? 7.969 21.609 16.969 1 98.12 102 LEU A C 1
ATOM 813 O O . LEU A 1 102 ? 7.855 22.766 16.562 1 98.12 102 LEU A O 1
ATOM 817 N N . LEU A 1 103 ? 6.969 20.734 16.875 1 98.25 103 LEU A N 1
ATOM 818 C CA . LEU A 1 103 ? 5.641 21.125 16.406 1 98.25 103 LEU A CA 1
ATOM 819 C C . LEU A 1 103 ? 4.934 21.984 17.438 1 98.25 103 LEU A C 1
ATOM 821 O O . LEU A 1 103 ? 4.32 23 17.094 1 98.25 103 LEU A O 1
ATOM 825 N N . ALA A 1 104 ? 5.094 21.578 18.656 1 97.5 104 ALA A N 1
ATOM 826 C CA . ALA A 1 104 ? 4.473 22.328 19.75 1 97.5 104 ALA A CA 1
ATOM 827 C C . ALA A 1 104 ? 5.004 23.75 19.812 1 97.5 104 ALA A C 1
ATOM 829 O O . ALA A 1 104 ? 4.262 24.688 20.109 1 97.5 104 ALA A O 1
ATOM 830 N N . ALA A 1 105 ? 6.23 23.922 19.578 1 97.81 105 ALA A N 1
ATOM 831 C CA . ALA A 1 105 ? 6.863 25.234 19.594 1 97.81 105 ALA A CA 1
ATOM 832 C C . ALA A 1 105 ? 6.254 26.141 18.547 1 97.81 105 ALA A C 1
ATOM 834 O O . ALA A 1 105 ? 6.316 27.375 18.656 1 97.81 105 ALA A O 1
ATOM 835 N N . LYS A 1 106 ? 5.645 25.594 17.562 1 97.38 106 LYS A N 1
ATOM 836 C CA . LYS A 1 106 ? 4.961 26.344 16.516 1 97.38 106 LYS A CA 1
ATOM 837 C C . LYS A 1 106 ? 3.457 26.406 16.781 1 97.38 106 LYS A C 1
ATOM 839 O O . LYS A 1 106 ? 2.678 26.734 15.883 1 97.38 106 LYS A O 1
ATOM 844 N N . ASN A 1 107 ? 3.053 25.906 17.906 1 97.25 107 ASN A N 1
ATOM 845 C CA . ASN A 1 107 ? 1.666 25.875 18.359 1 97.25 107 ASN A CA 1
ATOM 846 C C . ASN A 1 107 ? 0.851 24.844 17.578 1 97.25 107 ASN A C 1
ATOM 848 O O . ASN A 1 107 ? -0.326 25.078 17.281 1 97.25 107 ASN A O 1
ATOM 852 N N . VAL A 1 108 ? 1.492 23.875 17.094 1 97.81 108 VAL A N 1
ATOM 853 C CA . VAL A 1 108 ? 0.854 22.703 16.5 1 97.81 108 VAL A CA 1
ATOM 854 C C . VAL A 1 108 ? 0.886 21.547 17.5 1 97.81 108 VAL A C 1
ATOM 856 O O . VAL A 1 108 ? 1.93 20.906 17.703 1 97.81 108 VAL A O 1
ATOM 859 N N . LYS A 1 109 ? -0.228 21.156 18.078 1 95.38 109 LYS A N 1
ATOM 860 C CA . LYS A 1 109 ? -0.249 20.297 19.266 1 95.38 109 LYS A CA 1
ATOM 861 C C . LYS A 1 109 ? -0.854 18.938 18.922 1 95.38 109 LYS A C 1
ATOM 863 O O . LYS A 1 109 ? -1.341 18.234 19.812 1 95.38 109 LYS A O 1
ATOM 868 N N . ILE A 1 110 ? -0.812 18.547 17.719 1 93.06 110 ILE A N 1
ATOM 869 C CA . ILE A 1 110 ? -1.543 17.359 17.266 1 93.06 110 ILE A CA 1
ATOM 870 C C . ILE A 1 110 ? -0.825 16.109 17.734 1 93.06 110 ILE A C 1
ATOM 872 O O . ILE A 1 110 ? -1.398 15.008 17.703 1 93.06 110 ILE A O 1
ATOM 876 N N . TRP A 1 111 ? 0.465 16.172 18.219 1 95.75 111 TRP A N 1
ATOM 877 C CA . TRP A 1 111 ? 1.205 15 18.688 1 95.75 111 TRP A CA 1
ATOM 878 C C . TRP A 1 111 ? 1.468 15.07 20.188 1 95.75 111 TRP A C 1
ATOM 880 O O . TRP A 1 111 ? 2.184 14.234 20.734 1 95.75 111 TRP A O 1
ATOM 890 N N . GLU A 1 112 ? 0.923 16.047 20.828 1 95.38 112 GLU A N 1
ATOM 891 C CA . GLU A 1 112 ? 1.239 16.281 22.234 1 95.38 112 GLU A CA 1
ATOM 892 C C . GLU A 1 112 ? 0.829 15.086 23.094 1 95.38 112 GLU A C 1
ATOM 894 O O . GLU A 1 112 ? 1.587 14.656 23.969 1 95.38 112 GLU A O 1
ATOM 899 N N . LYS A 1 113 ? -0.314 14.578 22.859 1 93.88 113 LYS A N 1
ATOM 900 C CA . LYS A 1 113 ? -0.805 13.461 23.656 1 93.88 113 LYS A CA 1
ATOM 901 C C . LYS A 1 113 ? 0.052 12.211 23.453 1 93.88 113 LYS A C 1
ATOM 903 O O . LYS A 1 113 ? 0.344 11.484 24.406 1 93.88 113 LYS A O 1
ATOM 908 N N . ASN A 1 114 ? 0.528 12 22.234 1 95.81 114 ASN A N 1
ATOM 909 C CA . ASN A 1 114 ? 1.342 10.836 21.922 1 95.81 114 ASN A CA 1
ATOM 910 C C . ASN A 1 114 ? 2.748 10.953 22.5 1 95.81 114 ASN A C 1
ATOM 912 O O . ASN A 1 114 ? 3.479 9.961 22.578 1 95.81 114 ASN A O 1
ATOM 916 N N . GLY A 1 115 ? 3.111 12.164 22.875 1 97.31 115 GLY A N 1
ATOM 917 C CA . GLY A 1 115 ? 4.457 12.391 23.375 1 97.31 115 GLY A CA 1
ATOM 918 C C . GLY A 1 115 ? 4.496 12.648 24.875 1 97.31 115 GLY A C 1
ATOM 919 O O . GLY A 1 115 ? 5.559 12.953 25.422 1 97.31 115 GLY A O 1
ATOM 920 N N . ASP A 1 116 ? 3.383 12.562 25.469 1 96.81 116 ASP A N 1
ATOM 921 C CA . ASP A 1 116 ? 3.391 12.891 26.891 1 96.81 116 ASP A CA 1
ATOM 922 C C . ASP A 1 116 ? 3.846 11.695 27.734 1 96.81 116 ASP A C 1
ATOM 924 O O . ASP A 1 116 ? 3.951 10.578 27.219 1 96.81 116 ASP A O 1
ATOM 928 N N . ARG A 1 117 ? 4.199 11.938 28.984 1 97.5 117 ARG A N 1
ATOM 929 C CA . ARG A 1 117 ? 4.832 10.953 29.859 1 97.5 117 ARG A CA 1
ATOM 930 C C . ARG A 1 117 ? 3.912 9.758 30.094 1 97.5 117 ARG A C 1
ATOM 932 O O . ARG A 1 117 ? 4.348 8.609 30 1 97.5 117 ARG A O 1
ATOM 939 N N . ALA A 1 118 ? 2.662 10 30.375 1 96.81 118 ALA A N 1
ATOM 940 C CA . ALA A 1 118 ? 1.719 8.922 30.656 1 96.81 118 ALA A CA 1
ATOM 941 C C . ALA A 1 118 ? 1.571 7.988 29.453 1 96.81 118 ALA A C 1
ATOM 943 O O . ALA A 1 118 ? 1.554 6.766 29.625 1 96.81 118 ALA A O 1
ATOM 944 N N . PHE A 1 119 ? 1.477 8.578 28.359 1 96.31 119 PHE A N 1
ATOM 945 C CA . PHE A 1 119 ? 1.304 7.785 27.141 1 96.31 119 PHE A CA 1
ATOM 946 C C . PHE A 1 119 ? 2.551 6.957 26.859 1 96.31 119 PHE A C 1
ATOM 948 O O . PHE A 1 119 ? 2.455 5.758 26.594 1 96.31 119 PHE A O 1
ATOM 955 N N . LEU A 1 120 ? 3.691 7.539 26.938 1 98.12 120 LEU A N 1
ATOM 956 C CA . LEU A 1 120 ? 4.953 6.844 26.703 1 98.12 120 LEU A CA 1
ATOM 957 C C . LEU A 1 120 ? 5.137 5.703 27.688 1 98.12 120 LEU A C 1
ATOM 959 O O . LEU A 1 120 ? 5.516 4.594 27.312 1 98.12 120 LEU A O 1
ATOM 963 N N . ASP A 1 121 ? 4.816 5.957 28.938 1 97.94 121 ASP A N 1
ATOM 964 C CA . ASP A 1 121 ? 4.949 4.93 29.969 1 97.94 121 ASP A CA 1
ATOM 965 C C . ASP A 1 121 ? 4.004 3.76 29.703 1 97.94 121 ASP A C 1
ATOM 967 O O . ASP A 1 121 ? 4.371 2.602 29.922 1 97.94 121 ASP A O 1
ATOM 971 N N . ASN A 1 122 ? 2.836 4.074 29.25 1 95.94 122 ASN A N 1
ATOM 972 C CA . ASN A 1 122 ? 1.851 3.043 28.953 1 95.94 122 ASN A CA 1
ATOM 973 C C . ASN A 1 122 ? 2.32 2.125 27.828 1 95.94 122 ASN A C 1
ATOM 975 O O . ASN A 1 122 ? 1.956 0.949 27.797 1 95.94 122 ASN A O 1
ATOM 979 N N . LEU A 1 123 ? 3.18 2.67 26.969 1 96.75 123 LEU A N 1
ATOM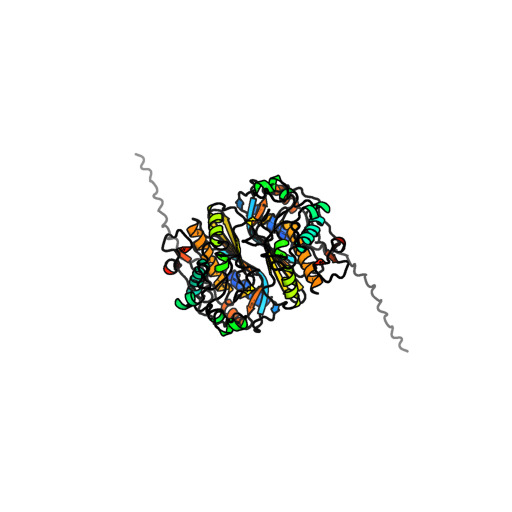 980 C CA . LEU A 1 123 ? 3.699 1.883 25.859 1 96.75 123 LEU A CA 1
ATOM 981 C C . LEU A 1 123 ? 5 1.188 26.25 1 96.75 123 LEU A C 1
ATOM 983 O O . LEU A 1 123 ? 5.582 0.454 25.438 1 96.75 123 LEU A O 1
ATOM 987 N N . GLY A 1 124 ? 5.492 1.515 27.406 1 97.81 124 GLY A N 1
ATOM 988 C CA . GLY A 1 124 ? 6.715 0.897 27.891 1 97.81 124 GLY A CA 1
ATOM 989 C C . GLY A 1 124 ? 7.953 1.731 27.609 1 97.81 124 GLY A C 1
ATOM 990 O O . GLY A 1 124 ? 9.07 1.291 27.875 1 97.81 124 GLY A O 1
ATOM 991 N N . PHE A 1 125 ? 7.719 2.932 27.078 1 98.19 125 PHE A N 1
ATOM 992 C CA . PHE A 1 125 ? 8.844 3.814 26.812 1 98.19 125 PHE A CA 1
ATOM 993 C C . PHE A 1 125 ? 9.156 4.695 28.016 1 98.19 125 PHE A C 1
ATOM 995 O O . PHE A 1 125 ? 9.133 5.926 27.906 1 98.19 125 PHE A O 1
ATOM 1002 N N . THR A 1 126 ? 9.609 4.117 29.062 1 97.81 126 THR A N 1
ATOM 1003 C CA . THR A 1 126 ? 9.734 4.789 30.359 1 97.81 126 THR A CA 1
ATOM 1004 C C . THR A 1 126 ? 11.008 5.629 30.406 1 97.81 126 THR A C 1
ATOM 1006 O O . THR A 1 126 ? 11.102 6.574 31.188 1 97.81 126 THR A O 1
ATOM 1009 N N . SER A 1 127 ? 11.984 5.316 29.609 1 97.44 127 SER A N 1
ATOM 1010 C CA . SER A 1 127 ? 13.25 6.047 29.625 1 97.44 127 SER A CA 1
ATOM 1011 C C . SER A 1 127 ? 13.289 7.113 28.531 1 97.44 127 SER A C 1
ATOM 1013 O O . SER A 1 127 ? 14.219 7.922 28.484 1 97.44 127 SER A O 1
ATOM 1015 N N . ARG A 1 128 ? 12.273 7.062 27.688 1 97.5 128 ARG A N 1
ATOM 1016 C CA . ARG A 1 128 ? 12.234 8.008 26.578 1 97.5 128 ARG A CA 1
ATOM 1017 C C . ARG A 1 128 ? 11.82 9.398 27.047 1 97.5 128 ARG A C 1
ATOM 1019 O O . ARG A 1 128 ? 10.93 9.531 27.891 1 97.5 128 ARG A O 1
ATOM 1026 N N . GLU A 1 129 ? 12.492 10.359 26.547 1 97.88 129 GLU A N 1
ATOM 1027 C CA . GLU A 1 129 ? 12.125 11.727 26.891 1 97.88 129 GLU A CA 1
ATOM 1028 C C . GLU A 1 129 ? 10.75 12.086 26.344 1 97.88 129 GLU A C 1
ATOM 1030 O O . GLU A 1 129 ? 10.383 11.656 25.25 1 97.88 129 GLU A O 1
ATOM 1035 N N . GLU A 1 130 ? 10.062 12.953 27.062 1 97.75 130 GLU A N 1
ATOM 1036 C CA . GLU A 1 130 ? 8.781 13.453 26.562 1 97.75 130 GLU A CA 1
ATOM 1037 C C . GLU A 1 130 ? 8.953 14.148 25.219 1 97.75 130 GLU A C 1
ATOM 1039 O O . GLU A 1 130 ? 9.922 14.891 25.016 1 97.75 130 GLU A O 1
ATOM 1044 N N . GLY A 1 131 ? 8.078 13.859 24.328 1 98.19 131 GLY A N 1
ATOM 1045 C CA . GLY A 1 131 ? 8.141 14.453 23.016 1 98.19 131 GLY A CA 1
ATOM 1046 C C . GLY A 1 131 ? 8.836 13.57 21.984 1 98.19 131 GLY A C 1
ATOM 1047 O O . GLY A 1 131 ? 8.711 13.781 20.781 1 98.19 131 GLY A O 1
ATOM 1048 N N . ASP A 1 132 ? 9.617 12.641 22.453 1 98.75 132 ASP A N 1
ATOM 1049 C CA . ASP A 1 132 ? 10.258 11.688 21.562 1 98.75 132 ASP A CA 1
ATOM 1050 C C . ASP A 1 132 ? 9.258 10.648 21.062 1 98.75 132 ASP A C 1
ATOM 1052 O O . ASP A 1 132 ? 8.883 9.727 21.797 1 98.75 132 ASP A O 1
ATOM 1056 N N . LEU A 1 133 ? 8.914 10.727 19.828 1 98.75 133 LEU A N 1
ATOM 1057 C CA . LEU A 1 133 ? 7.828 9.93 19.281 1 98.75 133 LEU A CA 1
ATOM 1058 C C . LEU A 1 133 ? 8.352 8.625 18.688 1 98.75 133 LEU A C 1
ATOM 1060 O O . LEU A 1 133 ? 7.574 7.781 18.25 1 98.75 133 LEU A O 1
ATOM 1064 N N . GLY A 1 134 ? 9.75 8.43 18.688 1 98.75 134 GLY A N 1
ATOM 1065 C CA . GLY A 1 134 ? 10.336 7.273 18.047 1 98.75 134 GLY A CA 1
ATOM 1066 C C . GLY A 1 134 ? 10.438 7.418 16.547 1 98.75 134 GLY A C 1
ATOM 1067 O O . GLY A 1 134 ? 10.188 8.5 16 1 98.75 134 GLY A O 1
ATOM 1068 N N . PRO A 1 135 ? 10.836 6.402 15.867 1 98.81 135 PRO A N 1
ATOM 1069 C CA . PRO A 1 135 ? 11.086 6.492 14.43 1 98.81 135 PRO A CA 1
ATOM 1070 C C . PRO A 1 135 ? 9.805 6.418 13.602 1 98.81 135 PRO A C 1
ATOM 1072 O O . PRO A 1 135 ? 9.648 5.512 12.781 1 98.81 135 PRO A O 1
ATOM 1075 N N . VAL A 1 136 ? 8.977 7.426 13.758 1 98.69 136 VAL A N 1
ATOM 1076 C CA . VAL A 1 136 ? 7.691 7.48 13.078 1 98.69 136 VAL A CA 1
ATOM 1077 C C . VAL A 1 136 ? 7.832 8.266 11.773 1 98.69 136 VAL A C 1
ATOM 1079 O O . VAL A 1 136 ? 8.664 9.172 11.672 1 98.69 136 VAL A O 1
ATOM 1082 N N . TYR A 1 137 ? 7 7.922 10.734 1 98.12 137 TYR A N 1
ATOM 1083 C CA . TYR A 1 137 ? 6.711 8.633 9.492 1 98.12 137 TYR A CA 1
ATOM 1084 C C . TYR A 1 137 ? 7.988 9.18 8.875 1 98.12 137 TYR A C 1
ATOM 1086 O O . TYR A 1 137 ? 8.797 8.43 8.32 1 98.12 137 TYR A O 1
ATOM 1094 N N . GLY A 1 138 ? 8.305 10.453 9.133 1 98.69 138 GLY A N 1
ATOM 1095 C CA . GLY A 1 138 ? 9.422 11.141 8.484 1 98.69 138 GLY A CA 1
ATOM 1096 C C . GLY A 1 138 ? 10.75 10.445 8.703 1 98.69 138 GLY A C 1
ATOM 1097 O O . GLY A 1 138 ? 11.602 10.43 7.805 1 98.69 138 GLY A O 1
ATOM 1098 N N . PHE A 1 139 ? 10.93 9.938 9.922 1 98.94 139 PHE A N 1
ATOM 1099 C CA . PHE A 1 139 ? 12.156 9.188 10.18 1 98.94 139 PHE A CA 1
ATOM 1100 C C . PHE A 1 139 ? 12.312 8.047 9.188 1 98.94 139 PHE A C 1
ATOM 1102 O O . PHE A 1 139 ? 13.406 7.809 8.672 1 98.94 139 PHE A O 1
ATOM 1109 N N . GLN A 1 140 ? 11.258 7.344 8.906 1 98.94 140 GLN A N 1
ATOM 1110 C CA . GLN A 1 140 ? 11.32 6.25 7.941 1 98.94 140 GLN A CA 1
ATOM 1111 C C . GLN A 1 140 ? 11.539 6.777 6.527 1 98.94 140 GLN A C 1
ATOM 1113 O O . GLN A 1 140 ? 12.18 6.113 5.707 1 98.94 140 GLN A O 1
ATOM 1118 N N . TRP A 1 141 ? 11.047 8.008 6.254 1 98.94 141 TRP A N 1
ATOM 1119 C CA . TRP A 1 141 ? 11.25 8.609 4.938 1 98.94 141 TRP A CA 1
ATOM 1120 C C . TRP A 1 141 ? 12.727 8.891 4.691 1 98.94 141 TRP A C 1
ATOM 1122 O O . TRP A 1 141 ? 13.227 8.672 3.584 1 98.94 141 TRP A O 1
ATOM 1132 N N . ARG A 1 142 ? 13.414 9.258 5.754 1 98.94 142 ARG A N 1
ATOM 1133 C CA . ARG A 1 142 ? 14.742 9.836 5.555 1 98.94 142 ARG A CA 1
ATOM 1134 C C . ARG A 1 142 ? 15.836 8.883 6.027 1 98.94 142 ARG A C 1
ATOM 1136 O O . ARG A 1 142 ? 16.984 8.969 5.574 1 98.94 142 ARG A O 1
ATOM 1143 N N . HIS A 1 143 ? 15.461 7.941 6.961 1 98.94 143 HIS A N 1
ATOM 1144 C CA . HIS A 1 143 ? 16.484 7.141 7.633 1 98.94 143 HIS A CA 1
ATOM 1145 C C . HIS A 1 143 ? 16.016 5.703 7.824 1 98.94 143 HIS A C 1
ATOM 1147 O O . HIS A 1 143 ? 16.266 5.098 8.867 1 98.94 143 HIS A O 1
ATOM 1153 N N . PHE A 1 144 ? 15.336 5.148 6.887 1 98.88 144 PHE A N 1
ATOM 1154 C CA . PHE A 1 144 ? 14.805 3.795 7.004 1 98.88 144 PHE A CA 1
ATOM 1155 C C . PHE A 1 144 ? 15.922 2.803 7.301 1 98.88 144 PHE A C 1
ATOM 1157 O O . PHE A 1 144 ? 16.906 2.711 6.551 1 98.88 144 PHE A O 1
ATOM 1164 N N . GLY A 1 145 ? 15.812 2.072 8.352 1 98.56 145 GLY A N 1
ATOM 1165 C CA . GLY A 1 145 ? 16.797 1.045 8.688 1 98.56 145 GLY A CA 1
ATOM 1166 C C . GLY A 1 145 ? 17.875 1.534 9.625 1 98.56 145 GLY A C 1
ATOM 1167 O O . GLY A 1 145 ? 18.672 0.74 10.133 1 98.56 145 GLY A O 1
ATOM 1168 N N . ALA A 1 146 ? 17.938 2.818 9.867 1 98.81 146 ALA A N 1
ATOM 1169 C CA . ALA A 1 146 ? 18.875 3.322 10.867 1 98.81 146 ALA A CA 1
ATOM 1170 C C . ALA A 1 146 ? 18.484 2.887 12.273 1 98.81 146 ALA A C 1
ATOM 1172 O O . ALA A 1 146 ? 17.297 2.824 12.594 1 98.81 146 ALA A O 1
ATOM 1173 N N . LYS A 1 147 ? 19.531 2.676 13.07 1 98.38 147 LYS A N 1
ATOM 1174 C CA . LYS A 1 147 ? 19.234 2.391 14.477 1 98.38 147 LYS A CA 1
ATOM 1175 C C . LYS A 1 147 ? 18.75 3.641 15.203 1 98.38 147 LYS A C 1
ATOM 1177 O O . LYS A 1 147 ? 19.438 4.656 15.234 1 98.38 147 LYS A O 1
ATOM 1182 N N . TYR A 1 148 ? 17.625 3.559 15.766 1 98.69 148 TYR A N 1
ATOM 1183 C CA . TYR A 1 148 ? 17.062 4.711 16.469 1 98.69 148 TYR A CA 1
ATOM 1184 C C . TYR A 1 148 ? 17.672 4.871 17.844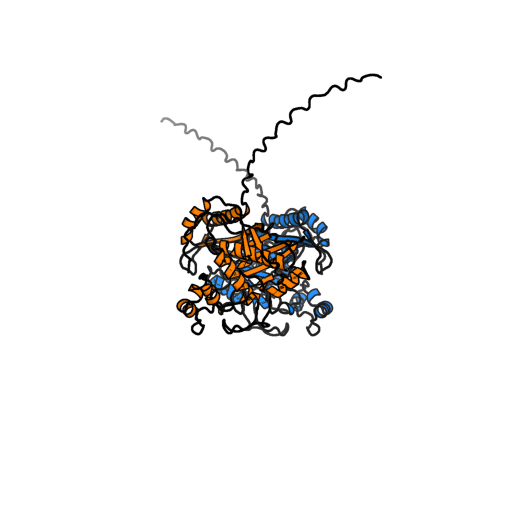 1 98.69 148 TYR A C 1
ATOM 1186 O O . TYR A 1 148 ? 17.75 3.908 18.609 1 98.69 148 TYR A O 1
ATOM 1194 N N . VAL A 1 149 ? 18.094 6.047 18.188 1 98.5 149 VAL A N 1
ATOM 1195 C CA . VAL A 1 149 ? 18.703 6.355 19.469 1 98.5 149 VAL A CA 1
ATOM 1196 C C . VAL A 1 149 ? 17.781 7.27 20.266 1 98.5 149 VAL A C 1
ATOM 1198 O O . VAL A 1 149 ? 17.281 6.883 21.328 1 98.5 149 VAL A O 1
ATOM 1201 N N . ASP A 1 150 ? 17.5 8.445 19.797 1 98.44 150 ASP A N 1
ATOM 1202 C CA . ASP A 1 150 ? 16.609 9.422 20.422 1 98.44 150 ASP A CA 1
ATOM 1203 C C . ASP A 1 150 ? 16.25 10.531 19.438 1 98.44 150 ASP A C 1
ATOM 1205 O O . ASP A 1 150 ? 16.609 10.477 18.266 1 98.44 150 ASP A O 1
ATOM 1209 N N . CYS A 1 151 ? 15.477 11.523 19.891 1 98.62 151 CYS A N 1
ATOM 1210 C CA . CYS A 1 151 ? 14.945 12.531 18.984 1 98.62 151 CYS A CA 1
ATOM 1211 C C . CYS A 1 151 ? 15.945 13.664 18.781 1 98.62 151 CYS A C 1
ATOM 1213 O O . CYS A 1 151 ? 15.672 14.617 18.031 1 98.62 151 CYS A O 1
ATOM 1215 N N . HIS A 1 152 ? 17.203 13.586 19.359 1 98.12 152 HIS A N 1
ATOM 1216 C CA . HIS A 1 152 ? 18.203 14.641 19.25 1 98.12 152 HIS A CA 1
ATOM 1217 C C . HIS A 1 152 ? 19.344 14.219 18.328 1 98.12 152 HIS A C 1
ATOM 1219 O O . HIS A 1 152 ? 20.094 15.07 17.828 1 98.12 152 HIS A O 1
ATOM 1225 N N . THR A 1 153 ? 19.469 12.922 18.156 1 98.31 153 THR A N 1
ATOM 1226 C CA . THR A 1 153 ? 20.578 12.367 17.391 1 98.31 153 THR A CA 1
ATOM 1227 C C . THR A 1 153 ? 20.5 12.828 15.93 1 98.31 153 THR A C 1
ATOM 1229 O O . THR A 1 153 ? 19.422 12.883 15.352 1 98.31 153 THR A O 1
ATOM 1232 N N . ASP A 1 154 ? 21.641 13.148 15.367 1 98.12 154 ASP A N 1
ATOM 1233 C CA . ASP A 1 154 ? 21.75 13.414 13.938 1 98.12 154 ASP A CA 1
ATOM 1234 C C . ASP A 1 154 ? 21.875 12.117 13.148 1 98.12 154 ASP A C 1
ATOM 1236 O O . ASP A 1 154 ? 22.891 11.422 13.227 1 98.12 154 ASP A O 1
ATOM 1240 N N . TYR A 1 155 ? 20.891 11.836 12.352 1 98.56 155 TYR A N 1
ATOM 1241 C CA . TYR A 1 155 ? 20.844 10.57 11.641 1 98.56 155 TYR A CA 1
ATOM 1242 C C . TYR A 1 155 ? 21.312 10.734 10.195 1 98.56 155 TYR A C 1
ATOM 1244 O O . TYR A 1 155 ? 21.203 9.812 9.391 1 98.56 155 TYR A O 1
ATOM 1252 N N . ARG A 1 156 ? 21.812 11.883 9.844 1 96.88 156 ARG A N 1
ATOM 1253 C CA . ARG A 1 156 ? 22.25 12.109 8.469 1 96.88 156 ARG A CA 1
ATOM 1254 C C . ARG A 1 156 ? 23.203 11.016 8.008 1 96.88 156 ARG A C 1
ATOM 1256 O O . ARG A 1 156 ? 24.141 10.656 8.734 1 96.88 156 ARG A O 1
ATOM 1263 N N . GLY A 1 157 ? 22.891 10.516 6.836 1 97.25 157 GLY A N 1
ATOM 1264 C CA . GLY A 1 157 ? 23.75 9.5 6.23 1 97.25 157 GLY A CA 1
ATOM 1265 C C . GLY A 1 157 ? 23.469 8.102 6.758 1 97.25 157 GLY A C 1
ATOM 1266 O O . GLY A 1 157 ? 24.078 7.133 6.301 1 97.25 157 GLY A O 1
ATOM 1267 N N . GLN A 1 158 ? 22.578 7.977 7.691 1 98.5 158 GLN A N 1
ATOM 1268 C CA . GLN A 1 158 ? 22.25 6.664 8.242 1 98.5 158 GLN A CA 1
ATOM 1269 C C . GLN A 1 158 ? 20.953 6.129 7.66 1 98.5 158 GLN A C 1
ATOM 1271 O O . GLN A 1 158 ? 19.984 6.883 7.473 1 98.5 158 GLN A O 1
ATOM 1276 N N . GLY A 1 159 ? 20.969 4.793 7.383 1 98.62 159 GLY A N 1
ATOM 1277 C CA . GLY A 1 159 ? 19.797 4.191 6.77 1 98.62 159 GLY A CA 1
ATOM 1278 C C . GLY A 1 159 ? 19.578 4.617 5.328 1 98.62 159 GLY A C 1
ATOM 1279 O O . GLY A 1 159 ? 20.531 5.031 4.656 1 98.62 159 GLY A O 1
ATOM 1280 N N . VAL A 1 160 ? 18.422 4.418 4.879 1 98.88 160 VAL A N 1
ATOM 1281 C CA . VAL A 1 160 ? 18.078 4.738 3.498 1 98.88 160 VAL A CA 1
ATOM 1282 C C . VAL A 1 160 ? 17.219 6.008 3.461 1 98.88 160 VAL A C 1
ATOM 1284 O O . VAL A 1 160 ? 16.188 6.086 4.129 1 98.88 160 VAL A O 1
ATOM 1287 N N . ASP A 1 161 ? 17.672 6.988 2.768 1 98.88 161 ASP A N 1
ATOM 1288 C CA . ASP A 1 161 ? 16.891 8.195 2.52 1 98.88 161 ASP A CA 1
ATOM 1289 C C . ASP A 1 161 ? 15.945 8 1.33 1 98.88 161 ASP A C 1
ATOM 1291 O O . ASP A 1 161 ? 16.297 8.328 0.196 1 98.88 161 ASP A O 1
ATOM 1295 N N . GLN A 1 162 ? 14.773 7.543 1.612 1 98.94 162 GLN A N 1
ATOM 1296 C CA . GLN A 1 162 ? 13.805 7.211 0.573 1 98.94 162 GLN A CA 1
ATOM 1297 C C . GLN A 1 162 ? 13.344 8.461 -0.167 1 98.94 162 GLN A C 1
ATOM 1299 O O . GLN A 1 162 ? 13.102 8.422 -1.375 1 98.94 162 GLN A O 1
ATOM 1304 N N . LEU A 1 163 ? 13.133 9.484 0.583 1 98.94 163 LEU A N 1
ATOM 1305 C CA . LEU A 1 163 ? 12.648 10.711 -0.047 1 98.94 163 LEU A CA 1
ATOM 1306 C C . LEU A 1 163 ? 13.641 11.211 -1.094 1 98.94 163 LEU A C 1
ATOM 1308 O O . LEU A 1 163 ? 13.25 11.57 -2.205 1 98.94 163 LEU A O 1
ATOM 1312 N N . ALA A 1 164 ? 14.891 11.219 -0.77 1 98.81 164 ALA A N 1
ATOM 1313 C CA . ALA A 1 164 ? 15.922 11.586 -1.74 1 98.81 164 ALA A CA 1
ATOM 1314 C C . ALA A 1 164 ? 15.898 10.641 -2.943 1 98.81 164 ALA A C 1
ATOM 1316 O O . ALA A 1 164 ? 16.031 11.086 -4.086 1 98.81 164 ALA A O 1
ATOM 1317 N N . GLU A 1 165 ? 15.773 9.367 -2.682 1 98.81 165 GLU A N 1
ATOM 1318 C CA . GLU A 1 165 ? 15.734 8.383 -3.758 1 98.81 165 GLU A CA 1
ATOM 1319 C C . GLU A 1 165 ? 14.516 8.594 -4.652 1 98.81 165 GLU A C 1
ATOM 1321 O O . GLU A 1 165 ? 14.609 8.461 -5.875 1 98.81 165 GLU A O 1
ATOM 1326 N N . VAL A 1 166 ? 13.398 8.898 -4.062 1 98.88 166 VAL A N 1
ATOM 1327 C CA . VAL A 1 166 ? 12.18 9.188 -4.816 1 98.88 166 VAL A CA 1
ATOM 1328 C C . VAL A 1 166 ? 12.422 10.359 -5.758 1 98.88 166 VAL A C 1
ATOM 1330 O O . VAL A 1 166 ? 12.086 10.297 -6.941 1 98.88 166 VAL A O 1
ATOM 1333 N N . ILE A 1 167 ? 12.977 11.367 -5.211 1 98.94 167 ILE A N 1
ATOM 1334 C CA . ILE A 1 167 ? 13.242 12.555 -6.02 1 98.94 167 ILE A CA 1
ATOM 1335 C C . ILE A 1 167 ? 14.203 12.195 -7.156 1 98.94 167 ILE A C 1
ATOM 1337 O O . ILE A 1 167 ? 13.977 12.578 -8.305 1 98.94 167 ILE A O 1
ATOM 1341 N N . ARG A 1 168 ? 15.25 11.469 -6.867 1 98.81 168 ARG A N 1
ATOM 1342 C CA . ARG A 1 168 ? 16.188 11.039 -7.902 1 98.81 168 ARG A CA 1
ATOM 1343 C C . ARG A 1 168 ? 15.484 10.258 -9 1 98.81 168 ARG A C 1
ATOM 1345 O O . ARG A 1 168 ? 15.688 10.516 -10.188 1 98.81 168 ARG A O 1
ATOM 1352 N N . LEU A 1 169 ? 14.656 9.336 -8.602 1 98.69 169 LEU A N 1
ATOM 1353 C CA . LEU A 1 169 ? 13.961 8.484 -9.57 1 98.69 169 LEU A CA 1
ATOM 1354 C C . LEU A 1 169 ? 13.023 9.312 -10.438 1 98.69 169 LEU A C 1
ATOM 1356 O O . LEU A 1 169 ? 12.961 9.117 -11.656 1 98.69 169 LEU A O 1
ATOM 1360 N N . ILE A 1 170 ? 12.289 10.195 -9.82 1 98.81 170 ILE A N 1
ATOM 1361 C CA . ILE A 1 170 ? 11.367 11.039 -10.578 1 98.81 170 ILE A CA 1
ATOM 1362 C C . ILE A 1 170 ? 12.148 11.82 -11.633 1 98.81 170 ILE A C 1
ATOM 1364 O O . ILE A 1 170 ? 11.703 11.945 -12.781 1 98.81 170 ILE A O 1
ATOM 1368 N N . LYS A 1 171 ? 13.297 12.281 -11.328 1 98.25 171 LYS A N 1
ATOM 1369 C CA . LYS A 1 171 ? 14.07 13.133 -12.219 1 98.25 171 LYS A CA 1
ATOM 1370 C C . LYS A 1 171 ? 14.82 12.305 -13.258 1 98.25 171 LYS A C 1
ATOM 1372 O O . LYS A 1 171 ? 14.875 12.672 -14.438 1 98.25 171 LYS A O 1
ATOM 1377 N N . GLU A 1 172 ? 15.398 11.18 -12.82 1 98 172 GLU A N 1
ATOM 1378 C CA . GLU A 1 172 ? 16.359 10.484 -13.672 1 98 172 GLU A CA 1
ATOM 1379 C C . GLU A 1 172 ? 15.734 9.25 -14.328 1 98 172 GLU A C 1
ATOM 1381 O O . GLU A 1 172 ? 16.203 8.805 -15.375 1 98 172 GLU A O 1
ATOM 1386 N N . GLU A 1 173 ? 14.75 8.688 -13.68 1 96.88 173 GLU A N 1
ATOM 1387 C CA . GLU A 1 173 ? 14.062 7.5 -14.18 1 96.88 173 GLU A CA 1
ATOM 1388 C C . GLU A 1 173 ? 12.547 7.648 -14.062 1 96.88 173 GLU A C 1
ATOM 1390 O O . GLU A 1 173 ? 11.883 6.82 -13.438 1 96.88 173 GLU A O 1
ATOM 1395 N N . PRO A 1 174 ? 11.977 8.57 -14.766 1 96.81 174 PRO A N 1
ATOM 1396 C CA . PRO A 1 174 ? 10.57 8.922 -14.562 1 96.81 174 PRO A CA 1
ATOM 1397 C C . PRO A 1 174 ? 9.625 7.773 -14.891 1 96.81 174 PRO A C 1
ATOM 1399 O O . PRO A 1 174 ? 8.469 7.781 -14.453 1 96.81 174 PRO A O 1
ATOM 1402 N N . ASN A 1 175 ? 10.094 6.734 -15.617 1 96 175 ASN A N 1
ATOM 1403 C CA . ASN A 1 175 ? 9.227 5.609 -15.945 1 96 175 ASN A CA 1
ATOM 1404 C C . ASN A 1 175 ? 9.367 4.477 -14.938 1 96 175 ASN A C 1
ATOM 1406 O O . ASN A 1 175 ? 8.742 3.424 -15.086 1 96 175 ASN A O 1
ATOM 1410 N N . SER A 1 176 ? 10.102 4.707 -13.914 1 96.62 176 SER A N 1
ATOM 1411 C CA . SER A 1 176 ? 10.312 3.67 -12.906 1 96.62 176 SER A CA 1
ATOM 1412 C C . SER A 1 176 ? 9.008 3.334 -12.195 1 96.62 176 SER A C 1
ATOM 1414 O O . SER A 1 176 ? 8.211 4.227 -11.883 1 96.62 176 SER A O 1
ATOM 1416 N N . ARG A 1 177 ? 8.836 2.047 -11.953 1 97.38 177 ARG A N 1
ATOM 1417 C CA . ARG A 1 177 ? 7.688 1.573 -11.195 1 97.38 177 ARG A CA 1
ATOM 1418 C C . ARG A 1 177 ? 8.07 1.278 -9.75 1 97.38 177 ARG A C 1
ATOM 1420 O O . ARG A 1 177 ? 7.379 0.53 -9.055 1 97.38 177 ARG A O 1
ATOM 1427 N N . ARG A 1 178 ? 9.25 1.823 -9.344 1 98 178 ARG A N 1
ATOM 1428 C CA . ARG A 1 178 ? 9.797 1.562 -8.023 1 98 178 ARG A CA 1
ATOM 1429 C C . ARG A 1 178 ? 9.867 2.844 -7.195 1 98 178 ARG A C 1
ATOM 1431 O O . ARG A 1 178 ? 10.555 2.896 -6.176 1 98 178 ARG A O 1
ATOM 1438 N N . THR A 1 179 ? 9.203 3.904 -7.676 1 98.75 179 THR A N 1
ATOM 1439 C CA . THR A 1 179 ? 9.211 5.18 -6.965 1 98.75 179 THR A CA 1
ATOM 1440 C C . THR A 1 179 ? 8.25 5.145 -5.781 1 98.75 179 THR A C 1
ATOM 1442 O O . THR A 1 179 ? 7.121 5.637 -5.875 1 98.75 179 THR A O 1
ATOM 1445 N N . ILE A 1 180 ? 8.703 4.574 -4.691 1 98.81 180 ILE A N 1
ATOM 1446 C CA . ILE A 1 180 ? 7.891 4.281 -3.52 1 98.81 180 ILE A CA 1
ATOM 1447 C C . ILE A 1 180 ? 8.586 4.801 -2.262 1 98.81 180 ILE A C 1
ATOM 1449 O O . ILE A 1 180 ? 9.812 4.75 -2.158 1 98.81 180 ILE A O 1
ATOM 1453 N N . MET A 1 181 ? 7.84 5.305 -1.392 1 98.81 181 MET A N 1
ATOM 1454 C CA . MET A 1 181 ? 8.266 5.676 -0.044 1 98.81 181 MET A CA 1
ATOM 1455 C C . MET A 1 181 ? 7.383 5.008 1.006 1 98.81 181 MET A C 1
ATOM 1457 O O . MET A 1 181 ? 6.164 5.172 0.994 1 98.81 181 MET A O 1
ATOM 1461 N N . SER A 1 182 ? 8.016 4.219 1.899 1 98.75 182 SER A N 1
ATOM 1462 C CA . SER A 1 182 ? 7.285 3.479 2.918 1 98.75 182 SER A CA 1
ATOM 1463 C C . SER A 1 182 ? 7.578 4.016 4.312 1 98.75 182 SER A C 1
ATOM 1465 O O . SER A 1 182 ? 8.742 4.234 4.668 1 98.75 182 SER A O 1
ATOM 1467 N N . SER A 1 183 ? 6.52 4.199 5.07 1 98.75 183 SER A N 1
ATOM 1468 C CA . SER A 1 183 ? 6.656 4.527 6.484 1 98.75 183 SER A CA 1
ATOM 1469 C C . SER A 1 183 ? 6.488 3.289 7.359 1 98.75 183 SER A C 1
ATOM 1471 O O . SER A 1 183 ? 6.664 3.352 8.578 1 98.75 183 SER A O 1
ATOM 1473 N N . TRP A 1 184 ? 6.094 2.162 6.766 1 98.81 184 TRP A N 1
ATOM 1474 C CA . TRP A 1 184 ? 5.863 0.913 7.484 1 98.81 184 TRP A CA 1
ATOM 1475 C C . TRP A 1 184 ? 7.141 0.082 7.559 1 98.81 184 TRP A C 1
ATOM 1477 O O . TRP A 1 184 ? 7.574 -0.491 6.559 1 98.81 184 TRP A O 1
ATOM 1487 N N . ASN A 1 185 ? 7.766 0.092 8.703 1 98.81 185 ASN A N 1
ATOM 1488 C CA . ASN A 1 185 ? 8.984 -0.669 8.953 1 98.81 185 ASN A CA 1
ATOM 1489 C C . ASN A 1 185 ? 8.789 -1.702 10.055 1 98.81 185 ASN A C 1
ATOM 1491 O O . ASN A 1 185 ? 8.922 -1.385 11.242 1 98.81 185 ASN A O 1
ATOM 1495 N N . PRO A 1 186 ? 8.57 -2.971 9.641 1 98.75 186 PRO A N 1
ATOM 1496 C CA . PRO A 1 186 ? 8.297 -4.012 10.633 1 98.75 186 PRO A CA 1
ATOM 1497 C C . PRO A 1 186 ? 9.375 -4.086 11.711 1 98.75 186 PRO A C 1
ATOM 1499 O O . PRO A 1 186 ? 9.078 -4.406 12.867 1 98.75 186 PRO A O 1
ATOM 1502 N N . SER A 1 187 ? 10.586 -3.734 11.438 1 98.69 187 SER A N 1
ATOM 1503 C CA . SER A 1 187 ? 11.688 -3.82 12.398 1 98.69 187 SER A CA 1
ATOM 1504 C C . SER A 1 187 ? 11.578 -2.725 13.461 1 98.69 187 SER A C 1
ATOM 1506 O O . SER A 1 187 ? 12.133 -2.855 14.555 1 98.69 187 SER A O 1
ATOM 1508 N N . ASP A 1 188 ? 10.852 -1.657 13.148 1 98.62 188 ASP A N 1
ATOM 1509 C CA . ASP A 1 188 ? 10.883 -0.487 14.023 1 98.62 188 ASP A CA 1
ATOM 1510 C C . ASP A 1 188 ? 9.516 -0.237 14.656 1 98.62 188 ASP A C 1
ATOM 1512 O O . ASP A 1 188 ? 9.383 0.609 15.539 1 98.62 188 ASP A O 1
ATOM 1516 N N . LEU A 1 189 ? 8.508 -0.972 14.258 1 98.56 189 LEU A N 1
ATOM 1517 C CA . LEU A 1 189 ? 7.141 -0.66 14.672 1 98.56 189 LEU A CA 1
ATOM 1518 C C . LEU A 1 189 ? 7.035 -0.601 16.188 1 98.56 189 LEU A C 1
ATOM 1520 O O . LEU A 1 189 ? 6.352 0.269 16.734 1 98.56 189 LEU A O 1
ATOM 1524 N N . ASN A 1 190 ? 7.75 -1.455 16.875 1 97.5 190 ASN A N 1
ATOM 1525 C CA . ASN A 1 190 ? 7.637 -1.547 18.328 1 97.5 190 ASN A CA 1
ATOM 1526 C C . ASN A 1 190 ? 8.328 -0.375 19.016 1 97.5 190 ASN A C 1
ATOM 1528 O O . ASN A 1 190 ? 8.203 -0.206 20.234 1 97.5 190 ASN A O 1
ATOM 1532 N N . GLN A 1 191 ? 9.023 0.45 18.25 1 98.44 191 GLN A N 1
ATOM 1533 C CA . GLN A 1 191 ? 9.711 1.611 18.797 1 98.44 191 GLN A CA 1
ATOM 1534 C C . GLN A 1 191 ? 8.922 2.891 18.547 1 98.44 191 GLN A C 1
ATOM 1536 O O . GLN A 1 191 ? 9.312 3.969 19 1 98.44 191 GLN A O 1
ATOM 1541 N N . MET A 1 192 ? 7.84 2.805 17.844 1 98.56 192 MET A N 1
ATOM 1542 C CA . MET A 1 192 ? 7.02 3.959 17.5 1 98.56 192 MET A CA 1
ATOM 1543 C C . MET A 1 192 ? 5.902 4.164 18.516 1 98.56 192 MET A C 1
ATOM 1545 O O . MET A 1 192 ? 5.312 3.197 19 1 98.56 192 MET A O 1
ATOM 1549 N N . VAL A 1 193 ? 5.582 5.41 18.797 1 97.75 193 VAL A N 1
ATOM 1550 C CA . VAL A 1 193 ? 4.473 5.676 19.703 1 97.75 193 VAL A CA 1
ATOM 1551 C C . VAL A 1 193 ? 3.152 5.32 19.016 1 97.75 193 VAL A C 1
ATOM 1553 O O . VAL A 1 193 ? 2.16 5.023 19.688 1 97.75 193 VAL A O 1
ATOM 1556 N N . LEU A 1 194 ? 3.168 5.402 17.719 1 96 194 LEU A N 1
ATOM 1557 C CA . LEU A 1 194 ? 2.018 5.059 16.891 1 96 194 LEU A CA 1
ATOM 1558 C C . LEU A 1 194 ? 2.467 4.555 15.516 1 96 194 LEU A C 1
ATOM 1560 O O . LEU A 1 194 ? 3.129 5.277 14.773 1 96 194 LEU A O 1
ATOM 1564 N N . PRO A 1 195 ? 2.082 3.324 15.195 1 97.19 195 PRO A N 1
ATOM 1565 C CA . PRO A 1 195 ? 2.408 2.877 13.836 1 97.19 195 PRO A CA 1
ATOM 1566 C C . PRO A 1 195 ? 1.769 3.748 12.758 1 97.19 195 PRO A C 1
ATOM 1568 O O . PRO A 1 195 ? 0.614 4.16 12.898 1 97.19 195 PRO A O 1
ATOM 1571 N N . PRO A 1 196 ? 2.438 4.055 11.742 1 98.31 196 PRO A N 1
ATOM 1572 C CA . PRO A 1 196 ? 1.964 4.996 10.719 1 98.31 196 PRO A CA 1
ATOM 1573 C C . PRO A 1 196 ? 0.684 4.523 10.031 1 98.31 196 PRO A C 1
ATOM 1575 O O . PRO A 1 196 ? 0.646 3.424 9.477 1 98.31 196 PRO A O 1
ATOM 1578 N N . CYS A 1 197 ? -0.323 5.352 10 1 97.81 197 CYS A N 1
ATOM 1579 C CA . CYS A 1 197 ? -1.567 5.051 9.305 1 97.81 197 CYS A CA 1
ATOM 1580 C C . CYS A 1 197 ? -1.419 5.277 7.805 1 97.81 197 CYS A C 1
ATOM 1582 O O . CYS A 1 197 ? -1.969 4.523 7 1 97.81 197 CYS A O 1
ATOM 1584 N N . HIS A 1 198 ? -0.804 6.449 7.426 1 97.5 198 HIS A N 1
ATOM 1585 C CA . HIS A 1 198 ? -0.377 6.551 6.035 1 97.5 198 HIS A CA 1
ATOM 1586 C C . HIS A 1 198 ? 0.921 5.785 5.801 1 97.5 198 HIS A C 1
ATOM 1588 O O . HIS A 1 198 ? 2.012 6.328 5.984 1 97.5 198 HIS A O 1
ATOM 1594 N N . THR A 1 199 ? 0.771 4.594 5.348 1 98.44 199 THR A N 1
ATOM 1595 C CA . THR A 1 199 ? 1.709 3.477 5.395 1 98.44 199 THR A CA 1
ATOM 1596 C C . THR A 1 199 ? 2.752 3.6 4.289 1 98.44 199 THR A C 1
ATOM 1598 O O . THR A 1 199 ? 3.936 3.332 4.512 1 98.44 199 THR A O 1
ATOM 1601 N N . MET A 1 200 ? 2.305 4.012 3.143 1 98.69 200 MET A N 1
ATOM 1602 C CA . MET A 1 200 ? 3.158 4.023 1.959 1 98.69 200 MET A CA 1
ATOM 1603 C C . MET A 1 200 ? 2.551 4.883 0.857 1 98.69 200 MET A C 1
ATOM 1605 O O . MET A 1 200 ? 1.335 5.078 0.815 1 98.69 200 MET A O 1
ATOM 1609 N N . CYS A 1 201 ? 3.443 5.375 0.005 1 98.88 201 CYS A N 1
ATOM 1610 C CA . CYS A 1 201 ? 2.943 6.039 -1.193 1 98.88 201 CYS A CA 1
ATOM 1611 C C . CYS A 1 201 ? 3.83 5.734 -2.395 1 98.88 201 CYS A C 1
ATOM 1613 O O . CYS A 1 201 ? 5.012 5.418 -2.238 1 98.88 201 CYS A O 1
ATOM 1615 N N . GLN A 1 202 ? 3.244 5.746 -3.512 1 98.94 202 GLN A N 1
ATOM 1616 C CA . GLN A 1 202 ? 3.906 5.523 -4.793 1 98.94 202 GLN A CA 1
ATOM 1617 C C . GLN A 1 202 ? 3.67 6.691 -5.746 1 98.94 202 GLN A C 1
ATOM 1619 O O . GLN A 1 202 ? 2.568 7.242 -5.801 1 98.94 202 GLN A O 1
ATOM 1624 N N . PHE A 1 203 ? 4.727 7.016 -6.465 1 98.94 203 PHE A N 1
ATOM 1625 C CA . PHE A 1 203 ? 4.621 8.125 -7.406 1 98.94 203 PHE A CA 1
ATOM 1626 C C . PHE A 1 203 ? 4.691 7.621 -8.844 1 98.94 203 PHE A C 1
ATOM 1628 O O . PHE A 1 203 ? 5.238 6.547 -9.109 1 98.94 203 PHE A O 1
ATOM 1635 N N . TYR A 1 204 ? 4.074 8.406 -9.688 1 98.75 204 TYR A N 1
ATOM 1636 C CA . TYR A 1 204 ? 3.914 8.086 -11.102 1 98.75 204 TYR A CA 1
ATOM 1637 C C . TYR A 1 204 ? 4.043 9.328 -11.969 1 98.75 204 TYR A C 1
ATOM 1639 O O . TYR A 1 204 ? 3.332 10.312 -11.758 1 98.75 204 TYR A O 1
ATOM 1647 N N . VAL A 1 205 ? 5.012 9.281 -12.922 1 98.56 205 VAL A N 1
ATOM 1648 C CA . VAL A 1 205 ? 5.23 10.406 -13.82 1 98.56 205 VAL A CA 1
ATOM 1649 C C . VAL A 1 205 ? 4.637 10.094 -15.195 1 98.56 205 VAL A C 1
ATOM 1651 O O . VAL A 1 205 ? 4.918 9.047 -15.773 1 98.56 205 VAL A O 1
ATOM 1654 N N . ASP A 1 206 ? 3.842 11.031 -15.617 1 95.88 206 ASP A N 1
ATOM 1655 C CA . ASP A 1 206 ? 3.248 10.898 -16.953 1 95.88 206 ASP A CA 1
ATOM 1656 C C . ASP A 1 206 ? 2.912 12.258 -17.547 1 95.88 206 ASP A C 1
ATOM 1658 O O . ASP A 1 206 ? 2.25 13.078 -16.891 1 95.88 206 ASP A O 1
ATOM 1662 N N . ASN A 1 207 ? 3.443 12.492 -18.781 1 94.62 207 ASN A N 1
ATOM 1663 C CA . ASN A 1 207 ? 3.107 13.688 -19.547 1 94.62 207 ASN A CA 1
ATOM 1664 C C . ASN A 1 207 ? 3.373 14.961 -18.734 1 94.62 207 ASN A C 1
ATOM 1666 O O . ASN A 1 207 ? 2.504 15.828 -18.641 1 94.62 207 ASN A O 1
ATOM 1670 N N . GLY A 1 208 ? 4.449 14.992 -18.078 1 97.5 208 GLY A N 1
ATOM 1671 C CA . GLY A 1 208 ? 4.863 16.188 -17.359 1 97.5 208 GLY A CA 1
ATOM 1672 C C . GLY A 1 208 ? 4.148 16.359 -16.031 1 97.5 208 GLY A C 1
ATOM 1673 O O . GLY A 1 208 ? 4.297 17.391 -15.375 1 97.5 208 GLY A O 1
ATOM 1674 N N . GLU A 1 209 ? 3.381 15.312 -15.633 1 98.62 209 GLU A N 1
ATOM 1675 C CA . GLU A 1 209 ? 2.656 15.359 -14.367 1 98.62 209 GLU A CA 1
ATOM 1676 C C . GLU A 1 209 ? 3.184 14.312 -13.391 1 98.62 209 GLU A C 1
ATOM 1678 O O . GLU A 1 209 ? 3.613 13.234 -13.805 1 98.62 209 GLU A O 1
ATOM 1683 N N . LEU A 1 210 ? 3.16 14.68 -12.125 1 98.94 210 LEU A N 1
ATOM 1684 C CA . LEU A 1 210 ? 3.451 13.75 -11.039 1 98.94 210 LEU A CA 1
ATOM 1685 C C . LEU A 1 210 ? 2.178 13.375 -10.289 1 98.94 210 LEU A C 1
ATOM 1687 O O . LEU A 1 210 ? 1.465 14.25 -9.789 1 98.94 210 LEU A O 1
ATOM 1691 N N . SER A 1 211 ? 1.846 12.102 -10.297 1 98.94 211 SER A N 1
ATOM 1692 C CA . SER A 1 211 ? 0.733 11.586 -9.508 1 98.94 211 SER A CA 1
ATOM 1693 C C . SER A 1 211 ? 1.23 10.766 -8.328 1 98.94 211 SER A C 1
ATOM 1695 O O . SER A 1 211 ? 2.377 10.312 -8.312 1 98.94 211 SER A O 1
ATOM 1697 N N . CYS A 1 212 ? 0.4 10.672 -7.297 1 98.94 212 CYS A N 1
ATOM 1698 C CA . CYS A 1 212 ? 0.729 9.945 -6.074 1 98.94 212 CYS A CA 1
ATOM 1699 C C . CYS A 1 212 ? -0.418 9.031 -5.656 1 98.94 212 CYS A C 1
ATOM 1701 O O . CYS A 1 212 ? -1.585 9.422 -5.734 1 98.94 212 CYS A O 1
ATOM 1703 N N . GLN A 1 213 ? -0.12 7.824 -5.332 1 98.94 213 GLN A N 1
ATOM 1704 C CA . GLN A 1 213 ? -1.075 6.945 -4.664 1 98.94 213 GLN A CA 1
ATOM 1705 C C . GLN A 1 213 ? -0.672 6.699 -3.215 1 98.94 213 GLN A C 1
ATOM 1707 O O . GLN A 1 213 ? 0.366 6.09 -2.949 1 98.94 213 GLN A O 1
ATOM 1712 N N . LEU A 1 214 ? -1.508 7.191 -2.328 1 98.94 214 LEU A N 1
ATOM 1713 C CA . LEU A 1 214 ? -1.328 7 -0.893 1 98.94 214 LEU A CA 1
ATOM 1714 C C . LEU A 1 214 ? -2.094 5.773 -0.408 1 98.94 214 LEU A C 1
ATOM 1716 O O . LEU A 1 214 ? -3.295 5.648 -0.659 1 98.94 214 LEU A O 1
ATOM 1720 N N . TYR A 1 215 ? -1.413 4.844 0.208 1 98.94 215 TYR A N 1
ATOM 1721 C CA . TYR A 1 215 ? -2.051 3.758 0.947 1 98.94 215 TYR A CA 1
ATOM 1722 C C . TYR A 1 215 ? -2.139 4.086 2.432 1 98.94 215 TYR A C 1
ATOM 1724 O O . TYR A 1 215 ? -1.116 4.25 3.102 1 98.94 215 TYR A O 1
ATOM 1732 N N . GLN A 1 216 ? -3.303 4.152 2.906 1 98.94 216 GLN A N 1
ATOM 1733 C CA . GLN A 1 216 ? -3.564 4.398 4.32 1 98.94 216 GLN A CA 1
ATOM 1734 C C . GLN A 1 216 ? -4.262 3.207 4.969 1 98.94 216 GLN A C 1
ATOM 1736 O O . GLN A 1 216 ? -5.434 2.945 4.699 1 98.94 216 GLN A O 1
ATOM 1741 N N . ARG A 1 217 ? -3.537 2.506 5.844 1 98.75 217 ARG A N 1
ATOM 1742 C CA . ARG A 1 217 ? -4.031 1.26 6.422 1 98.75 217 ARG A CA 1
ATOM 1743 C C . ARG A 1 217 ? -5.277 1.504 7.266 1 98.75 217 ARG A C 1
ATOM 1745 O O . ARG A 1 217 ? -6.121 0.617 7.41 1 98.75 217 ARG A O 1
ATOM 1752 N N . SER A 1 218 ? -5.332 2.594 7.926 1 98.25 218 SER A N 1
ATOM 1753 C CA . SER A 1 218 ? -6.395 3.008 8.836 1 98.25 218 SER A CA 1
ATOM 1754 C C . SER A 1 218 ? -6.793 4.461 8.602 1 98.25 218 SER A C 1
ATOM 1756 O O . SER A 1 218 ? -5.996 5.375 8.828 1 98.25 218 SER A O 1
ATOM 1758 N N . GLY A 1 219 ? -7.996 4.633 8.109 1 98.44 219 GLY A N 1
ATOM 1759 C CA . GLY A 1 219 ? -8.445 5.973 7.773 1 98.44 219 GLY A CA 1
ATOM 1760 C C . GLY A 1 219 ? -9.633 6.426 8.602 1 98.44 219 GLY A C 1
ATOM 1761 O O . GLY A 1 219 ? -10.773 6.023 8.336 1 98.44 219 GLY A O 1
ATOM 1762 N N . ASP A 1 220 ? -9.359 7.219 9.633 1 97.56 220 ASP A N 1
ATOM 1763 C CA . ASP A 1 220 ? -10.43 7.926 10.328 1 97.56 220 ASP A CA 1
ATOM 1764 C C . ASP A 1 220 ? -11.062 8.992 9.43 1 97.56 220 ASP A C 1
ATOM 1766 O O . ASP A 1 220 ? -10.484 10.055 9.227 1 97.56 220 ASP A O 1
ATOM 1770 N N . MET A 1 221 ? -12.25 8.703 9 1 98.44 221 MET A N 1
ATOM 1771 C CA . MET A 1 221 ? -12.883 9.555 8 1 98.44 221 MET A CA 1
ATOM 1772 C C . MET A 1 221 ? -13.281 10.898 8.602 1 98.44 221 MET A C 1
ATOM 1774 O O . MET A 1 221 ? -13.492 11.867 7.871 1 98.44 221 MET A O 1
ATOM 1778 N N . GLY A 1 222 ? -13.367 10.953 9.883 1 97.69 222 GLY A N 1
ATOM 1779 C CA . GLY A 1 222 ? -13.766 12.195 10.531 1 97.69 222 GLY A CA 1
ATOM 1780 C C . GLY A 1 222 ? -12.633 13.203 10.641 1 97.69 222 GLY A C 1
ATOM 1781 O O . GLY A 1 222 ? -12.789 14.359 10.25 1 97.69 222 GLY A O 1
ATOM 1782 N N . LEU A 1 223 ? -11.523 12.719 11.094 1 95.69 223 LEU A N 1
ATOM 1783 C CA . LEU A 1 223 ? -10.453 13.664 11.398 1 95.69 223 LEU A CA 1
ATOM 1784 C C . LEU A 1 223 ? -9.203 13.352 10.57 1 95.69 223 LEU A C 1
ATOM 1786 O O . LEU A 1 223 ? -8.664 14.242 9.906 1 95.69 223 LEU A O 1
ATOM 1790 N N . GLY A 1 224 ? -8.797 12.133 10.539 1 96.5 224 GLY A N 1
ATOM 1791 C CA . GLY A 1 224 ? -7.52 11.758 9.953 1 96.5 224 GLY A CA 1
ATOM 1792 C C . GLY A 1 224 ? -7.488 11.922 8.445 1 96.5 224 GLY A C 1
ATOM 1793 O O . GLY A 1 224 ? -6.594 12.578 7.902 1 96.5 224 GLY A O 1
ATOM 1794 N N . VAL A 1 225 ? -8.445 11.422 7.762 1 98.56 225 VAL A N 1
ATOM 1795 C CA . VAL A 1 225 ? -8.445 11.359 6.301 1 98.56 225 VAL A CA 1
ATOM 1796 C C . VAL A 1 225 ? -8.469 12.773 5.727 1 98.56 225 VAL A C 1
ATOM 1798 O O . VAL A 1 225 ? -7.703 13.094 4.816 1 98.56 225 VAL A O 1
ATOM 1801 N N . PRO A 1 226 ? -9.273 13.711 6.246 1 98.31 226 PRO A N 1
ATOM 1802 C CA . PRO A 1 226 ? -9.227 15.086 5.727 1 98.31 226 PRO A CA 1
ATOM 1803 C C . PRO A 1 226 ? -7.836 15.695 5.812 1 98.31 226 PRO A C 1
ATOM 1805 O O . PRO A 1 226 ? -7.387 16.359 4.867 1 98.31 226 PRO A O 1
ATOM 1808 N N . PHE A 1 227 ? -7.211 15.438 6.914 1 97.69 227 PHE A N 1
ATOM 1809 C CA . PHE A 1 227 ? -5.855 15.93 7.141 1 97.69 227 PHE A CA 1
ATOM 1810 C C . PHE A 1 227 ? -4.883 15.305 6.148 1 97.69 227 PHE A C 1
ATOM 1812 O O . PHE A 1 227 ? -4.051 16.016 5.562 1 97.69 227 PHE A O 1
ATOM 1819 N N . ASN A 1 228 ? -4.957 14.023 5.895 1 98.69 228 ASN A N 1
ATOM 1820 C CA . ASN A 1 228 ? -4.012 13.258 5.086 1 98.69 228 ASN A CA 1
ATOM 1821 C C . ASN A 1 228 ? -4.195 13.539 3.596 1 98.69 228 ASN A C 1
ATOM 1823 O O . ASN A 1 228 ? -3.225 13.531 2.836 1 98.69 228 ASN A O 1
ATOM 1827 N N . LEU A 1 229 ? -5.43 13.773 3.148 1 98.88 229 LEU A N 1
ATOM 1828 C CA . LEU A 1 229 ? -5.672 14.172 1.766 1 98.88 229 LEU A CA 1
ATOM 1829 C C . LEU A 1 229 ? -4.926 15.461 1.431 1 98.88 229 LEU A C 1
ATOM 1831 O O . LEU A 1 229 ? -4.219 15.523 0.424 1 98.88 229 LEU A O 1
ATOM 1835 N N . ALA A 1 230 ? -5.094 16.422 2.295 1 98.88 230 ALA A N 1
ATOM 1836 C CA . ALA A 1 230 ? -4.434 17.703 2.084 1 98.88 230 ALA A CA 1
ATOM 1837 C C . ALA A 1 230 ? -2.916 17.562 2.15 1 98.88 230 ALA A C 1
ATOM 1839 O O . ALA A 1 230 ? -2.195 18.125 1.326 1 98.88 230 ALA A O 1
ATOM 1840 N N . SER A 1 231 ? -2.459 16.812 3.096 1 98.88 231 SER A N 1
ATOM 1841 C CA . SER A 1 231 ? -1.029 16.625 3.318 1 98.88 231 SER A CA 1
ATOM 1842 C C . SER A 1 231 ? -0.357 16 2.102 1 98.88 231 SER A C 1
ATOM 1844 O O . SER A 1 231 ? 0.644 16.516 1.604 1 98.88 231 SER A O 1
ATOM 1846 N N . TYR A 1 232 ? -0.917 14.953 1.597 1 98.94 232 TYR A N 1
ATOM 1847 C CA . TYR A 1 232 ? -0.274 14.25 0.49 1 98.94 232 TYR A CA 1
ATOM 1848 C C . TYR A 1 232 ? -0.537 14.961 -0.832 1 98.94 232 TYR A C 1
ATOM 1850 O O . TYR A 1 232 ? 0.239 14.828 -1.78 1 98.94 232 TYR A O 1
ATOM 1858 N N . GLY A 1 233 ? -1.675 15.711 -0.907 1 98.94 233 GLY A N 1
ATOM 1859 C CA . GLY A 1 233 ? -1.79 16.656 -2.014 1 98.94 233 GLY A CA 1
ATOM 1860 C C . GLY A 1 233 ? -0.662 17.656 -2.055 1 98.94 233 GLY A C 1
ATOM 1861 O O . GLY A 1 233 ? -0.049 17.875 -3.104 1 98.94 233 GLY A O 1
ATOM 1862 N N . LEU A 1 234 ? -0.396 18.234 -0.94 1 98.94 234 LEU A N 1
ATOM 1863 C CA . LEU A 1 234 ? 0.671 19.219 -0.835 1 98.94 234 LEU A CA 1
ATOM 1864 C C . LEU A 1 234 ? 2.029 18.594 -1.115 1 98.94 234 LEU A C 1
ATOM 1866 O O . LEU A 1 234 ? 2.846 19.156 -1.846 1 98.94 234 LEU A O 1
ATOM 1870 N N . LEU A 1 235 ? 2.305 17.422 -0.525 1 98.94 235 LEU A N 1
ATOM 1871 C CA . LEU A 1 235 ? 3.555 16.703 -0.772 1 98.94 235 LEU A CA 1
ATOM 1872 C C . LEU A 1 235 ? 3.775 16.5 -2.268 1 98.94 235 LEU A C 1
ATOM 1874 O O . LEU A 1 235 ? 4.879 16.719 -2.771 1 98.94 235 LEU A O 1
ATOM 1878 N N . THR A 1 236 ? 2.736 16.109 -2.971 1 98.94 236 THR A N 1
ATOM 1879 C CA . THR A 1 236 ? 2.824 15.867 -4.406 1 98.94 236 THR A CA 1
ATOM 1880 C C . THR A 1 236 ? 3.174 17.156 -5.152 1 98.94 236 THR A C 1
ATOM 1882 O O . THR A 1 236 ? 4.016 17.141 -6.055 1 98.94 236 THR A O 1
ATOM 1885 N N . HIS A 1 237 ? 2.541 18.281 -4.773 1 98.94 237 HIS A N 1
ATOM 1886 C CA . HIS A 1 237 ? 2.867 19.562 -5.375 1 98.94 237 HIS A CA 1
ATOM 1887 C C . HIS A 1 237 ? 4.324 19.938 -5.121 1 98.94 237 HIS A C 1
ATOM 1889 O O . HIS A 1 237 ? 5.016 20.422 -6.023 1 98.94 237 HIS A O 1
ATOM 1895 N N . MET A 1 238 ? 4.762 19.766 -3.936 1 98.94 238 MET A N 1
ATOM 1896 C CA . MET A 1 238 ? 6.129 20.125 -3.566 1 98.94 238 MET A CA 1
ATOM 1897 C C . MET A 1 238 ? 7.141 19.297 -4.359 1 98.94 238 MET A C 1
ATOM 1899 O O . MET A 1 238 ? 8.109 19.844 -4.895 1 98.94 238 MET A O 1
ATOM 1903 N N . LEU A 1 239 ? 6.879 18.016 -4.426 1 98.94 239 LEU A N 1
ATOM 1904 C CA . LEU A 1 239 ? 7.77 17.125 -5.18 1 98.94 239 LEU A CA 1
ATOM 1905 C C . LEU A 1 239 ? 7.734 17.469 -6.668 1 98.94 239 LEU A C 1
ATOM 1907 O O . LEU A 1 239 ? 8.773 17.484 -7.332 1 98.94 239 LEU A O 1
ATOM 1911 N N . ALA A 1 240 ? 6.535 17.703 -7.172 1 98.75 240 ALA A N 1
ATOM 1912 C CA . ALA A 1 240 ? 6.426 18.109 -8.57 1 98.75 240 ALA A CA 1
ATOM 1913 C C . ALA A 1 240 ? 7.246 19.359 -8.844 1 98.75 240 ALA A C 1
ATOM 1915 O O . ALA A 1 240 ? 7.969 19.438 -9.844 1 98.75 240 ALA A O 1
ATOM 1916 N N . LYS A 1 241 ? 7.176 20.297 -7.973 1 98.38 241 LYS A N 1
ATOM 1917 C CA . LYS A 1 241 ? 7.879 21.578 -8.125 1 98.38 241 LYS A CA 1
ATOM 1918 C C . LYS A 1 241 ? 9.383 21.359 -8.211 1 98.38 241 LYS A C 1
ATOM 1920 O O . LYS A 1 241 ? 10.039 21.859 -9.141 1 98.38 241 LYS A O 1
ATOM 1925 N N . VAL A 1 242 ? 9.961 20.641 -7.309 1 98.44 242 VAL A N 1
ATOM 1926 C CA . VAL A 1 242 ? 11.414 20.516 -7.246 1 98.44 242 VAL A CA 1
ATOM 1927 C C . VAL A 1 242 ? 11.906 19.594 -8.352 1 98.44 242 VAL A C 1
ATOM 1929 O O . VAL A 1 242 ? 13.102 19.531 -8.641 1 98.44 242 VAL A O 1
ATOM 1932 N N . CYS A 1 243 ? 10.992 18.859 -9.016 1 98.56 243 CYS A N 1
ATOM 1933 C CA . CYS A 1 243 ? 11.367 17.953 -10.102 1 98.56 243 CYS A CA 1
ATOM 1934 C C . CYS A 1 243 ? 11 18.547 -11.453 1 98.56 243 CYS A C 1
ATOM 1936 O O . CYS A 1 243 ? 11.156 17.906 -12.484 1 98.56 243 CYS A O 1
ATOM 1938 N N . GLY A 1 244 ? 10.5 19.781 -11.469 1 97.75 244 GLY A N 1
ATOM 1939 C CA . GLY A 1 244 ? 10.148 20.453 -12.711 1 97.75 244 GLY A CA 1
ATOM 1940 C C . GLY A 1 244 ? 8.906 19.891 -13.375 1 97.75 244 GLY A C 1
ATOM 1941 O O . GLY A 1 244 ? 8.82 19.828 -14.602 1 97.75 244 GLY A O 1
ATOM 1942 N N . LEU A 1 245 ? 7.988 19.359 -12.602 1 98.62 245 LEU A N 1
ATOM 1943 C CA . LEU A 1 245 ? 6.734 18.766 -13.07 1 98.62 245 LEU A CA 1
ATOM 1944 C C . LEU A 1 245 ? 5.539 19.516 -12.492 1 98.62 245 LEU A C 1
ATOM 1946 O O . LEU A 1 245 ? 5.703 20.453 -11.719 1 98.62 245 LEU A O 1
ATOM 1950 N N . GLN A 1 246 ? 4.348 19.156 -12.945 1 98.69 246 GLN A N 1
ATOM 1951 C CA . GLN A 1 246 ? 3.084 19.594 -12.352 1 98.69 246 GLN A CA 1
ATOM 1952 C C . GLN A 1 246 ? 2.379 18.438 -11.648 1 98.69 246 GLN A C 1
ATOM 1954 O O . GLN A 1 246 ? 2.514 17.281 -12.055 1 98.69 246 GLN A O 1
ATOM 1959 N N . ALA A 1 247 ? 1.687 18.766 -10.602 1 98.81 247 ALA A N 1
ATOM 1960 C CA . ALA A 1 247 ? 0.933 17.719 -9.914 1 98.81 247 ALA A CA 1
ATOM 1961 C C . ALA A 1 247 ? -0.254 17.266 -10.758 1 98.81 247 ALA A C 1
ATOM 1963 O O . ALA A 1 247 ? -0.914 18.078 -11.406 1 98.81 247 ALA A O 1
ATOM 1964 N N . GLY A 1 248 ? -0.55 15.938 -10.758 1 98.75 248 GLY A N 1
ATOM 1965 C CA . GLY A 1 248 ? -1.626 15.383 -11.562 1 98.75 248 GLY A CA 1
ATOM 1966 C C . GLY A 1 248 ? -2.795 14.891 -10.734 1 98.75 248 GLY A C 1
ATOM 1967 O O . GLY A 1 248 ? -3.785 15.602 -10.555 1 98.75 248 GLY A O 1
ATOM 1968 N N . THR A 1 249 ? -2.613 13.695 -10.148 1 98.81 249 THR A N 1
ATOM 1969 C CA . THR A 1 249 ? -3.715 13.047 -9.445 1 98.81 249 THR A CA 1
ATOM 1970 C C . THR A 1 249 ? -3.234 12.445 -8.125 1 98.81 249 THR A C 1
ATOM 1972 O O . THR A 1 249 ? -2.143 11.875 -8.062 1 98.81 249 THR A O 1
ATOM 1975 N N . LEU A 1 250 ? -4.059 12.648 -7.078 1 98.94 250 LEU A N 1
ATOM 1976 C CA . LEU A 1 250 ? -3.875 11.898 -5.836 1 98.94 250 LEU A CA 1
ATOM 1977 C C . LEU A 1 250 ? -4.871 10.75 -5.742 1 98.94 250 LEU A C 1
ATOM 1979 O O . LEU A 1 250 ? -6.082 10.969 -5.727 1 98.94 250 LEU A O 1
ATOM 1983 N N . VAL A 1 251 ? -4.324 9.555 -5.762 1 98.94 251 VAL A N 1
ATOM 1984 C CA . VAL A 1 251 ? -5.117 8.359 -5.492 1 98.94 251 VAL A CA 1
ATOM 1985 C C . VAL A 1 251 ? -5.031 8.008 -4.008 1 98.94 251 VAL A C 1
ATOM 1987 O O . VAL A 1 251 ? -3.938 7.852 -3.463 1 98.94 251 VAL A O 1
ATOM 1990 N N . HIS A 1 252 ? -6.16 7.961 -3.355 1 98.94 252 HIS A N 1
ATOM 1991 C CA . HIS A 1 252 ? -6.211 7.629 -1.936 1 98.94 252 HIS A CA 1
ATOM 1992 C C . HIS A 1 252 ? -6.809 6.242 -1.717 1 98.94 252 HIS A C 1
ATOM 1994 O O . HIS A 1 252 ? -8 6.027 -1.95 1 98.94 252 HIS A O 1
ATOM 2000 N N . THR A 1 253 ? -5.984 5.309 -1.293 1 98.94 253 THR A N 1
ATOM 2001 C CA . THR A 1 253 ? -6.367 3.928 -1.03 1 98.94 253 THR A CA 1
ATOM 2002 C C . THR A 1 253 ? -6.422 3.658 0.47 1 98.94 253 THR A C 1
ATOM 2004 O O . THR A 1 253 ? -5.449 3.895 1.187 1 98.94 253 THR A O 1
ATOM 2007 N N . LEU A 1 254 ? -7.582 3.109 0.873 1 98.94 254 LEU A N 1
ATOM 2008 C CA . LEU A 1 254 ? -7.812 2.91 2.301 1 98.94 254 LEU A CA 1
ATOM 2009 C C . LEU A 1 254 ? -7.938 1.428 2.629 1 98.94 254 LE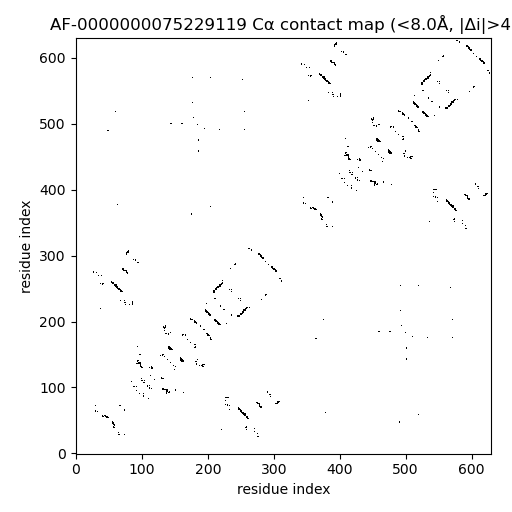U A C 1
ATOM 2011 O O . LEU A 1 254 ? -8.656 0.695 1.949 1 98.94 254 LEU A O 1
ATOM 2015 N N . GLY A 1 255 ? -7.113 0.974 3.668 1 98.69 255 GLY A N 1
ATOM 2016 C CA . GLY A 1 255 ? -7.406 -0.329 4.242 1 98.69 255 GLY A CA 1
ATOM 2017 C C . GLY A 1 255 ? -8.711 -0.359 5.023 1 98.69 255 GLY A C 1
ATOM 2018 O O . GLY A 1 255 ? -9.773 -0.599 4.453 1 98.69 255 GLY A O 1
ATOM 2019 N N . ASP A 1 256 ? -8.633 -0.007 6.266 1 98.56 256 ASP A N 1
ATOM 2020 C CA . ASP A 1 256 ? -9.797 0.17 7.129 1 98.56 256 ASP A CA 1
ATOM 2021 C C . ASP A 1 256 ? -10.266 1.624 7.125 1 98.56 256 ASP A C 1
ATOM 2023 O O . ASP A 1 256 ? -9.648 2.48 7.762 1 98.56 256 ASP A O 1
ATOM 2027 N N . ALA A 1 257 ? -11.297 1.91 6.348 1 98.75 257 ALA A N 1
ATOM 2028 C CA . ALA A 1 257 ? -11.945 3.217 6.402 1 98.75 257 ALA A CA 1
ATOM 2029 C C . ALA A 1 257 ? -13.07 3.229 7.434 1 98.75 257 ALA A C 1
ATOM 2031 O O . ALA A 1 257 ? -14.016 2.439 7.344 1 98.75 257 ALA A O 1
ATOM 2032 N N . HIS A 1 258 ? -12.945 4.152 8.43 1 98.56 258 HIS A N 1
ATOM 2033 C CA . HIS A 1 258 ? -13.914 4.012 9.508 1 98.56 258 HIS A CA 1
ATOM 2034 C C . HIS A 1 258 ? -14.391 5.371 10 1 98.56 258 HIS A C 1
ATOM 2036 O O . HIS A 1 258 ? -13.719 6.383 9.797 1 98.56 258 HIS A O 1
ATOM 2042 N N . VAL A 1 259 ? -15.547 5.328 10.523 1 98.19 259 VAL A N 1
ATOM 2043 C CA . VAL A 1 259 ? -16.141 6.41 11.305 1 98.19 259 VAL A CA 1
ATOM 2044 C C . VAL A 1 259 ? -16.266 5.984 12.766 1 98.19 259 VAL A C 1
ATOM 2046 O O . VAL A 1 259 ? -16.875 4.953 13.07 1 98.19 259 VAL A O 1
ATOM 2049 N N . TYR A 1 260 ? -15.594 6.746 13.602 1 97.12 260 TYR A N 1
ATOM 2050 C CA . TYR A 1 260 ? -15.805 6.484 15.016 1 97.12 260 TYR A CA 1
ATOM 2051 C C . TYR A 1 260 ? -17.25 6.73 15.406 1 97.12 260 TYR A C 1
ATOM 2053 O O . TYR A 1 260 ? -17.875 7.684 14.938 1 97.12 260 TYR A O 1
ATOM 2061 N N . SER A 1 261 ? -17.688 5.945 16.328 1 95.81 261 SER A N 1
ATOM 2062 C CA . SER A 1 261 ? -19.094 6.012 16.719 1 95.81 261 SER A CA 1
ATOM 2063 C C . SER A 1 261 ? -19.453 7.391 17.266 1 95.81 261 SER A C 1
ATOM 2065 O O . SER A 1 261 ? -20.562 7.883 17.047 1 95.81 261 SER A O 1
ATOM 2067 N N . ASN A 1 262 ? -18.547 8.031 17.953 1 95.62 262 ASN A N 1
ATOM 2068 C CA . ASN A 1 262 ? -18.812 9.336 18.531 1 95.62 262 ASN A CA 1
ATOM 2069 C C . ASN A 1 262 ? -18.703 10.445 17.5 1 95.62 262 ASN A C 1
ATOM 2071 O O . ASN A 1 262 ? -18.938 11.617 17.797 1 95.62 262 ASN A O 1
ATOM 2075 N N . HIS A 1 263 ? -18.375 10.133 16.266 1 97.31 263 HIS A N 1
ATOM 2076 C CA . HIS A 1 263 ? -18.297 11.133 15.211 1 97.31 263 HIS A CA 1
ATOM 2077 C C . HIS A 1 263 ? -19.484 11.039 14.273 1 97.31 263 HIS A C 1
ATOM 2079 O O . HIS A 1 263 ? -19.625 11.852 13.352 1 97.31 263 HIS A O 1
ATOM 2085 N N . VAL A 1 264 ? -20.375 10.086 14.469 1 97.75 264 VAL A N 1
ATOM 2086 C CA . VAL A 1 264 ? -21.453 9.789 13.531 1 97.75 264 VAL A CA 1
ATOM 2087 C C . VAL A 1 264 ? -22.344 11.016 13.352 1 97.75 264 VAL A C 1
ATOM 2089 O O . VAL A 1 264 ? -22.578 11.453 12.227 1 97.75 264 VAL A O 1
ATOM 2092 N N . GLU A 1 265 ? -22.797 11.625 14.43 1 97.56 265 GLU A N 1
ATOM 2093 C CA . GLU A 1 265 ? -23.719 12.758 14.336 1 97.56 265 GLU A CA 1
ATOM 2094 C C . GLU A 1 265 ? -23.031 13.961 13.688 1 97.56 265 GLU A C 1
ATOM 2096 O O . GLU A 1 265 ? -23.656 14.68 12.898 1 97.56 265 GLU A O 1
ATOM 2101 N N . ALA A 1 266 ? -21.812 14.164 14.07 1 98.06 266 ALA A N 1
ATOM 2102 C CA . ALA A 1 266 ? -21.047 15.25 13.469 1 98.06 266 ALA A CA 1
ATOM 2103 C C . ALA A 1 266 ? -20.922 15.07 11.961 1 98.06 266 ALA A C 1
ATOM 2105 O O . ALA A 1 266 ? -21.062 16.031 11.195 1 98.06 266 ALA A O 1
ATOM 2106 N N . LEU A 1 267 ? -20.719 13.875 11.508 1 98.56 267 LEU A N 1
ATOM 2107 C CA . LEU A 1 267 ? -20.516 13.602 10.086 1 98.56 267 LEU A CA 1
ATOM 2108 C C . LEU A 1 267 ? -21.844 13.68 9.336 1 98.56 267 LEU A C 1
ATOM 2110 O O . LEU A 1 267 ? -21.875 14.039 8.156 1 98.56 267 LEU A O 1
ATOM 2114 N N . LYS A 1 268 ? -22.906 13.391 10 1 98.5 268 LYS A N 1
ATOM 2115 C CA . LYS A 1 268 ? -24.219 13.586 9.383 1 98.5 268 LYS A CA 1
ATOM 2116 C C . LYS A 1 268 ? -24.453 15.062 9.07 1 98.5 268 LYS A C 1
ATOM 2118 O O . LYS A 1 268 ? -25.031 15.398 8.039 1 98.5 268 LYS A O 1
ATOM 2123 N N . VAL A 1 269 ? -24.031 15.922 9.961 1 98.56 269 VAL A N 1
ATOM 2124 C CA . VAL A 1 269 ? -24.109 17.359 9.711 1 98.56 269 VAL A CA 1
ATOM 2125 C C . VAL A 1 269 ? -23.266 17.719 8.492 1 98.56 269 VAL A C 1
ATOM 2127 O O . VAL A 1 269 ? -23.719 18.453 7.617 1 98.56 269 VAL A O 1
ATOM 2130 N N . GLN A 1 270 ? -22.094 17.188 8.445 1 98.62 270 GLN A N 1
ATOM 2131 C CA . GLN A 1 270 ? -21.203 17.484 7.324 1 98.62 270 GLN A CA 1
ATOM 2132 C C . GLN A 1 270 ? -21.844 17.094 5.996 1 98.62 270 GLN A C 1
ATOM 2134 O O . GLN A 1 270 ? -21.703 17.812 5.004 1 98.62 270 GLN A O 1
ATOM 2139 N N . LEU A 1 271 ? -22.547 15.992 5.965 1 98.5 271 LEU A N 1
ATOM 2140 C CA . LEU A 1 271 ? -23.156 15.445 4.754 1 98.5 271 LEU A CA 1
ATOM 2141 C C . LEU A 1 271 ? -24.25 16.359 4.23 1 98.5 271 LEU A C 1
ATOM 2143 O O . LEU A 1 271 ? -24.672 16.234 3.08 1 98.5 271 LEU A O 1
ATOM 2147 N N . THR A 1 272 ? -24.703 17.312 5.031 1 98.31 272 THR A N 1
ATOM 2148 C CA . THR A 1 272 ? -25.75 18.219 4.598 1 98.31 272 THR A CA 1
ATOM 2149 C C . THR A 1 272 ? -25.156 19.469 3.957 1 98.31 272 THR A C 1
ATOM 2151 O O . THR A 1 272 ? -25.891 20.281 3.369 1 98.31 272 THR A O 1
ATOM 2154 N N . ARG A 1 273 ? -23.891 19.625 4.016 1 98.12 273 ARG A N 1
ATOM 2155 C CA . ARG A 1 273 ? -23.25 20.844 3.549 1 98.12 273 ARG A CA 1
ATOM 2156 C C . ARG A 1 273 ? -22.812 20.719 2.094 1 98.12 273 ARG A C 1
ATOM 2158 O O . ARG A 1 273 ? -22.344 19.656 1.671 1 98.12 273 ARG A O 1
ATOM 2165 N N . GLU A 1 274 ? -22.891 21.75 1.365 1 97.25 274 GLU A N 1
ATOM 2166 C CA . GLU A 1 274 ? -22.453 21.781 -0.026 1 97.25 274 GLU A CA 1
ATOM 2167 C C . GLU A 1 274 ? -20.984 22.188 -0.132 1 97.25 274 GLU A C 1
ATOM 2169 O O . GLU A 1 274 ? -20.578 23.219 0.395 1 97.25 274 GLU A O 1
ATOM 2174 N N . PRO A 1 275 ? -20.219 21.391 -0.867 1 98.06 275 PRO A N 1
ATOM 2175 C CA . PRO A 1 275 ? -18.797 21.719 -0.985 1 98.06 275 PRO A CA 1
ATOM 2176 C C . PRO A 1 275 ? -18.547 23.016 -1.756 1 98.06 275 PRO A C 1
ATOM 2178 O O . PRO A 1 275 ? -19.234 23.281 -2.74 1 98.06 275 PRO A O 1
ATOM 2181 N N . TYR A 1 276 ? -17.625 23.797 -1.301 1 98.12 276 TYR A N 1
ATOM 2182 C CA . TYR A 1 276 ? -17.016 24.844 -2.104 1 98.12 276 TYR A CA 1
ATOM 2183 C C . TYR A 1 276 ? -15.875 24.281 -2.945 1 98.12 276 TYR A C 1
ATOM 2185 O O . TYR A 1 276 ? -15.531 23.109 -2.832 1 98.12 276 TYR A O 1
ATOM 2193 N N . ALA A 1 277 ? -15.328 25.125 -3.789 1 97.5 277 ALA A N 1
ATOM 2194 C CA . ALA A 1 277 ? -14.172 24.703 -4.574 1 97.5 277 ALA A CA 1
ATOM 2195 C C . ALA A 1 277 ? -12.953 24.484 -3.682 1 97.5 277 ALA A C 1
ATOM 2197 O O . ALA A 1 277 ? -12.734 25.234 -2.729 1 97.5 277 ALA A O 1
ATOM 2198 N N . PHE A 1 278 ? -12.164 23.453 -4.016 1 98.62 278 PHE A N 1
ATOM 2199 C CA . PHE A 1 278 ? -10.898 23.266 -3.311 1 98.62 278 PHE A CA 1
ATOM 2200 C C . PHE A 1 278 ? -9.992 24.484 -3.51 1 98.62 278 PHE A C 1
ATOM 2202 O O . PHE A 1 278 ? -10.023 25.125 -4.562 1 98.62 278 PHE A O 1
ATOM 2209 N N . PRO A 1 279 ? -9.203 24.828 -2.533 1 98.5 279 PRO A N 1
ATOM 2210 C CA . PRO A 1 279 ? -8.227 25.906 -2.697 1 98.5 279 PRO A CA 1
ATOM 2211 C C . PRO A 1 279 ? -7.055 25.516 -3.594 1 98.5 279 PRO A C 1
ATOM 2213 O O . PRO A 1 279 ? -6.949 24.359 -4.004 1 98.5 279 PRO A O 1
ATOM 2216 N N . LYS A 1 280 ? -6.25 26.5 -3.846 1 98.5 280 LYS A N 1
ATOM 2217 C CA . LYS A 1 280 ? -5.059 26.312 -4.668 1 98.5 280 LYS A CA 1
ATOM 2218 C C . LYS A 1 280 ? -3.793 26.656 -3.889 1 98.5 280 LYS A C 1
ATOM 2220 O O . LYS A 1 280 ? -3.785 27.609 -3.094 1 98.5 280 LYS A O 1
ATOM 2225 N N . VAL A 1 281 ? -2.748 25.906 -4.145 1 98.69 281 VAL A N 1
ATOM 2226 C CA . VAL A 1 281 ? -1.472 26.188 -3.5 1 98.69 281 VAL A CA 1
ATOM 2227 C C . VAL A 1 281 ? -0.588 27 -4.441 1 98.69 281 VAL A C 1
ATOM 2229 O O . VAL A 1 281 ? -0.575 26.766 -5.652 1 98.69 281 VAL A O 1
ATOM 2232 N N . ARG A 1 282 ? 0.057 27.969 -3.895 1 97.75 282 ARG A N 1
ATOM 2233 C CA . ARG A 1 282 ? 1.056 28.781 -4.59 1 97.75 282 ARG A CA 1
ATOM 2234 C C . ARG A 1 282 ? 2.355 28.844 -3.793 1 97.75 282 ARG A C 1
ATOM 2236 O O . ARG A 1 282 ? 2.342 29.125 -2.592 1 97.75 282 ARG A O 1
ATOM 2243 N N . PHE A 1 283 ? 3.463 28.516 -4.469 1 97.81 283 PHE A N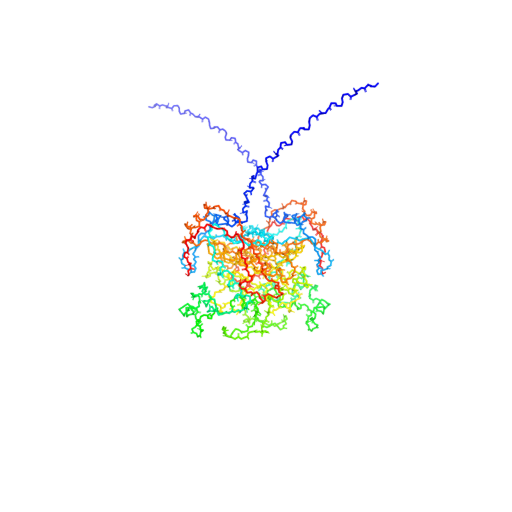 1
ATOM 2244 C CA . PHE A 1 283 ? 4.781 28.656 -3.859 1 97.81 283 PHE A CA 1
ATOM 2245 C C . PHE A 1 283 ? 5.379 30.031 -4.172 1 97.81 283 PHE A C 1
ATOM 2247 O O . PHE A 1 283 ? 5.477 30.406 -5.34 1 97.81 283 PHE A O 1
ATOM 2254 N N . THR A 1 284 ? 5.809 30.766 -3.219 1 96.56 284 THR A N 1
ATOM 2255 C CA . THR A 1 284 ? 6.184 32.156 -3.385 1 96.56 284 THR A CA 1
ATOM 2256 C C . THR A 1 284 ? 7.629 32.281 -3.859 1 96.56 284 THR A C 1
ATOM 2258 O O . THR A 1 284 ? 8.055 33.375 -4.297 1 96.56 284 THR A O 1
ATOM 2261 N N . GLU A 1 285 ? 8.383 31.25 -3.732 1 92.94 285 GLU A N 1
ATOM 2262 C CA . GLU A 1 285 ? 9.781 31.219 -4.164 1 92.94 285 GLU A CA 1
ATOM 2263 C C . GLU A 1 285 ? 10.039 30.031 -5.09 1 92.94 285 GLU A C 1
ATOM 2265 O O . GLU A 1 285 ? 9.234 29.109 -5.16 1 92.94 285 GLU A O 1
ATOM 2270 N N . ASP A 1 286 ? 11.156 30.219 -5.785 1 91.38 286 ASP A N 1
ATOM 2271 C CA . ASP A 1 286 ? 11.594 29.094 -6.605 1 91.38 286 ASP A CA 1
ATOM 2272 C C . ASP A 1 286 ? 12.453 28.125 -5.793 1 91.38 286 ASP A C 1
ATOM 2274 O O . ASP A 1 286 ? 13.664 28.297 -5.695 1 91.38 286 ASP A O 1
ATOM 2278 N N . VAL A 1 287 ? 11.812 27.172 -5.273 1 92 287 VAL A N 1
ATOM 2279 C CA . VAL A 1 287 ? 12.477 26.203 -4.41 1 92 287 VAL A CA 1
ATOM 2280 C C . VAL A 1 287 ? 13.078 25.078 -5.262 1 92 287 VAL A C 1
ATOM 2282 O O . VAL A 1 287 ? 12.414 24.531 -6.145 1 92 287 VAL A O 1
ATOM 2285 N N . VAL A 1 288 ? 14.344 24.688 -4.922 1 92.31 288 VAL A N 1
ATOM 2286 C CA . VAL A 1 288 ? 15.047 23.75 -5.773 1 92.31 288 VAL A CA 1
ATOM 2287 C C . VAL A 1 288 ? 15.172 22.406 -5.062 1 92.31 288 VAL A C 1
ATOM 2289 O O . VAL A 1 288 ? 15.266 21.359 -5.711 1 92.31 288 VAL A O 1
ATOM 2292 N N . THR A 1 289 ? 15.211 22.469 -3.77 1 97.19 289 THR A N 1
ATOM 2293 C CA . THR A 1 289 ? 15.312 21.219 -3.025 1 97.19 289 THR A CA 1
ATOM 2294 C C . THR A 1 289 ? 14.164 21.094 -2.025 1 97.19 289 THR A C 1
ATOM 2296 O O . THR A 1 289 ? 13.68 22.094 -1.491 1 97.19 289 THR A O 1
ATOM 2299 N N . ILE A 1 290 ? 13.781 19.844 -1.755 1 98.44 290 ILE A N 1
ATOM 2300 C CA . ILE A 1 290 ? 12.625 19.562 -0.913 1 98.44 290 ILE A CA 1
ATOM 2301 C C . ILE A 1 290 ? 12.867 20.094 0.499 1 98.44 290 ILE A C 1
ATOM 2303 O O . ILE A 1 290 ? 11.93 20.484 1.194 1 98.44 290 ILE A O 1
ATOM 2307 N N . ASP A 1 291 ? 14.117 20.25 0.911 1 97.81 291 ASP A N 1
ATOM 2308 C CA . ASP A 1 291 ? 14.492 20.609 2.275 1 97.81 291 ASP A CA 1
ATOM 2309 C C . ASP A 1 291 ? 14.461 22.125 2.467 1 97.81 291 ASP A C 1
ATOM 2311 O O . ASP A 1 291 ? 14.531 22.609 3.596 1 97.81 291 ASP A O 1
ATOM 2315 N N . ASP A 1 292 ? 14.273 22.875 1.417 1 97 292 ASP A N 1
ATOM 2316 C CA . ASP A 1 292 ? 14.336 24.328 1.489 1 97 292 ASP A CA 1
ATOM 2317 C C . ASP A 1 292 ? 12.945 24.922 1.742 1 97 292 ASP A C 1
ATOM 2319 O O . ASP A 1 292 ? 12.82 26.125 2.043 1 97 292 ASP A O 1
ATOM 2323 N N . PHE A 1 293 ? 11.938 24.141 1.622 1 98.19 293 PHE A N 1
ATOM 2324 C CA . PHE A 1 293 ? 10.594 24.656 1.84 1 98.19 293 PHE A CA 1
ATOM 2325 C C . PHE A 1 293 ? 10.422 25.125 3.281 1 98.19 293 PHE A C 1
ATOM 2327 O O . PHE A 1 293 ? 10.859 24.453 4.215 1 98.19 293 PHE A O 1
ATOM 2334 N N . THR A 1 294 ? 9.859 26.297 3.412 1 97.62 294 THR A N 1
ATOM 2335 C CA . THR A 1 294 ? 9.383 26.797 4.695 1 97.62 294 THR A CA 1
ATOM 2336 C C . THR A 1 294 ? 7.898 27.141 4.621 1 97.62 294 THR A C 1
ATOM 2338 O O . THR A 1 294 ? 7.344 27.312 3.533 1 97.62 294 THR A O 1
ATOM 2341 N N . ALA A 1 295 ? 7.309 27.188 5.773 1 97.81 295 ALA A N 1
ATOM 2342 C CA . ALA A 1 295 ? 5.863 27.391 5.84 1 97.81 295 ALA A CA 1
ATOM 2343 C C . ALA A 1 295 ? 5.461 28.672 5.113 1 97.81 295 ALA A C 1
ATOM 2345 O O . ALA A 1 295 ? 4.426 28.719 4.441 1 97.81 295 ALA A O 1
ATOM 2346 N N . ASP A 1 296 ? 6.234 29.719 5.215 1 96.94 296 ASP A N 1
ATOM 2347 C CA . ASP A 1 296 ? 5.891 31.031 4.66 1 96.94 296 ASP A CA 1
ATOM 2348 C C . ASP A 1 296 ? 5.957 31.016 3.135 1 96.94 296 ASP A C 1
ATOM 2350 O O . ASP A 1 296 ? 5.422 31.906 2.477 1 96.94 296 ASP A O 1
ATOM 2354 N N . MET A 1 297 ? 6.598 29.984 2.57 1 97.94 297 MET A N 1
ATOM 2355 C CA . MET A 1 297 ? 6.719 29.875 1.12 1 97.94 297 MET A CA 1
ATOM 2356 C C . MET A 1 297 ? 5.469 29.234 0.517 1 97.94 297 MET A C 1
ATOM 2358 O O . MET A 1 297 ? 5.301 29.234 -0.704 1 97.94 297 MET A O 1
ATOM 2362 N N . ILE A 1 298 ? 4.621 28.656 1.339 1 98.44 298 ILE A N 1
ATOM 2363 C CA . ILE A 1 298 ? 3.461 27.875 0.9 1 98.44 298 ILE A CA 1
ATOM 2364 C C . ILE A 1 298 ? 2.18 28.641 1.23 1 98.44 298 ILE A C 1
ATOM 2366 O O . ILE A 1 298 ? 1.816 28.781 2.4 1 98.44 298 ILE A O 1
ATOM 2370 N N . VAL A 1 299 ? 1.507 29.094 0.164 1 97.94 299 VAL A N 1
ATOM 2371 C CA . VAL A 1 299 ? 0.329 29.938 0.341 1 97.94 299 VAL A CA 1
ATOM 2372 C C . VAL A 1 299 ? -0.901 29.234 -0.223 1 97.94 299 VAL A C 1
ATOM 2374 O O . VAL A 1 299 ? -0.847 28.656 -1.309 1 97.94 299 VAL A O 1
ATOM 2377 N N . LEU A 1 300 ? -1.893 29.219 0.548 1 97.38 300 LEU A N 1
ATOM 2378 C CA . LEU A 1 300 ? -3.178 28.688 0.113 1 97.38 300 LEU A CA 1
ATOM 2379 C C . LEU A 1 300 ? -4.086 29.797 -0.393 1 97.38 300 LEU A C 1
ATOM 2381 O O . LEU A 1 300 ? -4.453 30.703 0.365 1 97.38 300 LEU A O 1
ATOM 2385 N N . ASP A 1 301 ? -4.52 29.734 -1.643 1 97.44 301 ASP A N 1
ATOM 2386 C CA . ASP A 1 301 ? -5.391 30.734 -2.248 1 97.44 301 ASP A CA 1
ATOM 2387 C C . ASP A 1 301 ? -6.836 30.25 -2.299 1 97.44 301 ASP A C 1
ATOM 2389 O O . ASP A 1 301 ? -7.09 29.078 -2.557 1 97.44 301 ASP A O 1
ATOM 2393 N N . ASP A 1 302 ? -7.836 31.094 -1.938 1 96.31 302 ASP A N 1
ATOM 2394 C CA . ASP A 1 302 ? -9.266 30.953 -2.201 1 96.31 302 ASP A CA 1
ATOM 2395 C C . ASP A 1 302 ? -9.859 29.812 -1.366 1 96.31 302 ASP A C 1
ATOM 2397 O O . ASP A 1 302 ? -10.695 29.047 -1.853 1 96.31 302 ASP A O 1
ATOM 2401 N N . TYR A 1 303 ? -9.273 29.625 -0.189 1 97.19 303 TYR A N 1
ATOM 2402 C CA . TYR A 1 303 ? -9.883 28.625 0.677 1 97.19 303 TYR A CA 1
ATOM 2403 C C . TYR A 1 303 ? -11.156 29.156 1.323 1 97.19 303 TYR A C 1
ATOM 2405 O O . TYR A 1 303 ? -11.102 30.078 2.143 1 97.19 303 TYR A O 1
ATOM 2413 N N . LYS A 1 304 ? -12.289 28.672 0.874 1 97.44 304 LYS A N 1
ATOM 2414 C CA . LYS A 1 304 ? -13.602 28.875 1.48 1 97.44 304 LYS A CA 1
ATOM 2415 C C . LYS A 1 304 ? -14.141 27.578 2.068 1 97.44 304 LYS A C 1
ATOM 2417 O O . LYS A 1 304 ? -14.07 26.516 1.427 1 97.44 304 LYS A O 1
ATOM 2422 N N . CYS A 1 305 ? -14.602 27.656 3.305 1 97.75 305 CYS A N 1
ATOM 2423 C CA . CYS A 1 305 ? -15.141 26.438 3.908 1 97.75 305 CYS A CA 1
ATOM 2424 C C . CYS A 1 305 ? -16.281 26.766 4.871 1 97.75 305 CYS A C 1
ATOM 2426 O O . CYS A 1 305 ? -16.422 27.922 5.285 1 97.75 305 CYS A O 1
ATOM 2428 N N . HIS A 1 306 ? -17.078 25.75 5.125 1 98 306 HIS A N 1
ATOM 2429 C CA . HIS A 1 306 ? -18.062 25.828 6.191 1 98 306 HIS A CA 1
ATOM 2430 C C . HIS A 1 306 ? -17.391 25.859 7.562 1 98 306 HIS A C 1
ATOM 2432 O O . HIS A 1 306 ? -16.188 25.609 7.676 1 98 306 HIS A O 1
ATOM 2438 N N . GLY A 1 307 ? -18.188 26.188 8.531 1 96.94 307 GLY A N 1
ATOM 2439 C CA . GLY A 1 307 ? -17.688 26.312 9.891 1 96.94 307 GLY A CA 1
ATOM 2440 C C . GLY A 1 307 ? -17.203 25 10.469 1 96.94 307 GLY A C 1
ATOM 2441 O O . GLY A 1 307 ? -17.453 23.938 9.898 1 96.94 307 GLY A O 1
ATOM 2442 N N . LYS A 1 308 ? -16.625 25.109 11.617 1 96.25 308 LYS A N 1
ATOM 2443 C CA . LYS A 1 308 ? -16.062 23.969 12.32 1 96.25 308 LYS A CA 1
ATOM 2444 C C . LYS A 1 308 ? -17.156 23 12.758 1 96.25 308 LYS A C 1
ATOM 2446 O O . LYS A 1 308 ? -18.25 23.422 13.156 1 96.25 308 LYS A O 1
ATOM 2451 N N . ILE A 1 309 ? -16.891 21.703 12.586 1 96.38 309 ILE A N 1
ATOM 2452 C CA . ILE A 1 309 ? -17.688 20.656 13.203 1 96.38 309 ILE A CA 1
ATOM 2453 C C . ILE A 1 309 ? -16.859 19.969 14.289 1 96.38 309 ILE A C 1
ATOM 2455 O O . ILE A 1 309 ? -15.836 19.344 14 1 96.38 309 ILE A O 1
ATOM 2459 N N . ALA A 1 310 ? -17.344 20.062 15.5 1 92.25 310 ALA A N 1
ATOM 2460 C CA . ALA A 1 310 ? -16.578 19.531 16.625 1 92.25 310 ALA A CA 1
ATOM 2461 C C . ALA A 1 310 ? -16.609 18 16.625 1 92.25 310 ALA A C 1
ATOM 2463 O O . ALA A 1 310 ? -17.672 17.391 16.453 1 92.25 310 ALA A O 1
ATOM 2464 N N . MET A 1 311 ? -15.383 17.406 16.688 1 91.31 311 MET A N 1
ATOM 2465 C CA . MET A 1 311 ? -15.195 15.969 16.844 1 91.31 311 MET A CA 1
ATOM 2466 C C . MET A 1 311 ? -14.07 15.672 17.828 1 91.31 311 MET A C 1
ATOM 2468 O O . MET A 1 311 ? -12.945 16.141 17.656 1 91.31 311 MET A O 1
ATOM 2472 N N . ASP A 1 312 ? -14.406 14.852 18.828 1 83.38 312 ASP A N 1
ATOM 2473 C CA . ASP A 1 312 ? -13.375 14.484 19.797 1 83.38 312 ASP A CA 1
ATOM 2474 C C . ASP A 1 312 ? -12.484 13.367 19.266 1 83.38 312 ASP A C 1
ATOM 2476 O O . ASP A 1 312 ? -12.977 12.414 18.656 1 83.38 312 ASP A O 1
ATOM 2480 N N . MET A 1 313 ? -11.195 13.578 19.531 1 76.12 313 MET A N 1
ATOM 2481 C CA . MET A 1 313 ? -10.266 12.523 19.141 1 76.12 313 MET A CA 1
ATOM 2482 C C . MET A 1 313 ? -10.508 11.258 19.938 1 76.12 313 MET A C 1
ATOM 2484 O O . MET A 1 313 ? -10.703 11.312 21.156 1 76.12 313 MET A O 1
ATOM 2488 N N . ALA A 1 314 ? -10.703 10.156 19.219 1 67.56 314 ALA A N 1
ATOM 2489 C CA . ALA A 1 314 ? -10.773 8.859 19.891 1 67.56 314 ALA A CA 1
ATOM 2490 C C . ALA A 1 314 ? -9.375 8.352 20.234 1 67.56 314 ALA A C 1
ATOM 2492 O O . ALA A 1 314 ? -8.5 8.273 19.375 1 67.56 314 ALA A O 1
ATOM 2493 N N . VAL A 1 315 ? -8.977 8.359 21.578 1 63.72 315 VAL A N 1
ATOM 2494 C CA . VAL A 1 315 ? -7.648 7.918 21.984 1 63.72 315 VAL A CA 1
ATOM 2495 C C . VAL A 1 315 ? -7.723 6.5 22.547 1 63.72 315 VAL A C 1
ATOM 2497 O O . VAL A 1 315 ? -8.734 6.113 23.141 1 63.72 315 VAL A O 1
ATOM 2500 N N . MET B 1 1 ? -79.125 -38.625 11.18 1 24.73 1 MET B N 1
ATOM 2501 C CA . MET B 1 1 ? -78.375 -39.438 10.25 1 24.73 1 MET B CA 1
ATOM 2502 C C . MET B 1 1 ? -78.125 -38.719 8.922 1 24.73 1 MET B C 1
ATOM 2504 O O . MET B 1 1 ? -78.438 -39.281 7.863 1 24.73 1 MET B O 1
ATOM 2508 N N . ASN B 1 2 ? -78.25 -37.344 8.984 1 24.55 2 ASN B N 1
ATOM 2509 C CA . ASN B 1 2 ? -78.25 -36.438 7.828 1 24.55 2 ASN B CA 1
ATOM 2510 C C . ASN B 1 2 ? -76.875 -36.5 7.082 1 24.55 2 ASN B C 1
ATOM 2512 O O . ASN B 1 2 ? -75.875 -36.25 7.656 1 24.55 2 ASN B O 1
ATOM 2516 N N . LYS B 1 3 ? -76.938 -37.375 6 1 26.28 3 LYS B N 1
ATOM 2517 C CA . LYS B 1 3 ? -75.938 -37.781 5.031 1 26.28 3 LYS B CA 1
ATOM 2518 C C . LYS B 1 3 ? -75.375 -36.594 4.289 1 26.28 3 LYS B C 1
ATOM 2520 O O . LYS B 1 3 ? -76 -36.031 3.387 1 26.28 3 LYS B O 1
ATOM 2525 N N . GLU B 1 4 ? -74.812 -35.531 4.969 1 26.81 4 GLU B N 1
ATOM 2526 C CA . GLU B 1 4 ? -74.312 -34.344 4.277 1 26.81 4 GLU B CA 1
ATOM 2527 C C . GLU B 1 4 ? -73.312 -34.688 3.197 1 26.81 4 GLU B C 1
ATOM 2529 O O . GLU B 1 4 ? -72.438 -35.5 3.434 1 26.81 4 GLU B O 1
ATOM 2534 N N . ASN B 1 5 ? -73.812 -34.656 1.942 1 24.47 5 ASN B N 1
ATOM 2535 C CA . ASN B 1 5 ? -73.188 -34.875 0.643 1 24.47 5 ASN B CA 1
ATOM 2536 C C . ASN B 1 5 ? -71.875 -34.094 0.496 1 24.47 5 ASN B C 1
ATOM 2538 O O . ASN B 1 5 ? -71.938 -32.844 0.467 1 24.47 5 ASN B O 1
ATOM 2542 N N . VAL B 1 6 ? -70.812 -34.531 1.118 1 28.44 6 VAL B N 1
ATOM 2543 C CA . VAL B 1 6 ? -69.5 -33.875 1.08 1 28.44 6 VAL B CA 1
ATOM 2544 C C . VAL B 1 6 ? -69 -33.781 -0.36 1 28.44 6 VAL B C 1
ATOM 2546 O O . VAL B 1 6 ? -68.875 -34.812 -1.023 1 28.44 6 VAL B O 1
ATOM 2549 N N . ASN B 1 7 ? -69.5 -32.75 -1.112 1 25.98 7 ASN B N 1
ATOM 2550 C CA . ASN B 1 7 ? -69.125 -32.5 -2.49 1 25.98 7 ASN B CA 1
ATOM 2551 C C . ASN B 1 7 ? -67.625 -32.594 -2.656 1 25.98 7 ASN B C 1
ATOM 2553 O O . ASN B 1 7 ? -66.812 -31.969 -1.914 1 25.98 7 ASN B O 1
ATOM 2557 N N . ASP B 1 8 ? -67.125 -33.719 -3.141 1 25.91 8 ASP B N 1
ATOM 2558 C CA . ASP B 1 8 ? -65.812 -34.125 -3.482 1 25.91 8 ASP B CA 1
ATOM 2559 C C . ASP B 1 8 ? -65.188 -33.156 -4.492 1 25.91 8 ASP B C 1
ATOM 2561 O O . ASP B 1 8 ? -65.625 -33.062 -5.637 1 25.91 8 ASP B O 1
ATOM 2565 N N . VAL B 1 9 ? -64.938 -31.875 -4.105 1 28.64 9 VAL B N 1
ATOM 2566 C CA . VAL B 1 9 ? -64.312 -30.984 -5.059 1 28.64 9 VAL B CA 1
ATOM 2567 C C . VAL B 1 9 ? -63.125 -31.672 -5.711 1 28.64 9 VAL B C 1
ATOM 2569 O O . VAL B 1 9 ? -62.281 -32.25 -5.02 1 28.64 9 VAL B O 1
ATOM 2572 N N . PRO B 1 10 ? -63.344 -31.984 -7 1 27.08 10 PRO B N 1
ATOM 2573 C CA . PRO B 1 10 ? -62.25 -32.688 -7.68 1 27.08 10 PRO B CA 1
ATOM 2574 C C . PRO B 1 10 ? -60.906 -32 -7.48 1 27.08 10 PRO B C 1
ATOM 2576 O O . PRO B 1 10 ? -60.844 -30.781 -7.266 1 27.08 10 PRO B O 1
ATOM 2579 N N . ILE B 1 11 ? -59.906 -32.75 -6.938 1 28.06 11 ILE B N 1
ATOM 2580 C CA . ILE B 1 11 ? -58.5 -32.406 -6.742 1 28.06 11 ILE B CA 1
ATOM 2581 C C . ILE B 1 11 ? -57.906 -31.906 -8.055 1 28.06 11 ILE B C 1
ATOM 2583 O O . ILE B 1 11 ? -57.938 -32.625 -9.07 1 28.06 11 ILE B O 1
ATOM 2587 N N . ALA B 1 12 ? -58.031 -30.594 -8.336 1 26.92 12 ALA B N 1
ATOM 2588 C CA . ALA B 1 12 ? -57.344 -30.031 -9.5 1 26.92 12 ALA B CA 1
ATOM 2589 C C . ALA B 1 12 ? -56 -30.719 -9.742 1 26.92 12 ALA B C 1
ATOM 2591 O O . ALA B 1 12 ? -55.281 -31 -8.797 1 26.92 12 ALA B O 1
ATOM 2592 N N . ALA B 1 13 ? -55.875 -31.438 -10.859 1 26.14 13 ALA B N 1
ATOM 2593 C CA . ALA B 1 13 ? -54.656 -32 -11.383 1 26.14 13 ALA B CA 1
ATOM 2594 C C . ALA B 1 13 ? -53.469 -31.031 -11.258 1 26.14 13 ALA B C 1
ATOM 2596 O O . ALA B 1 13 ? -53.594 -29.875 -11.656 1 26.14 13 ALA B O 1
ATOM 2597 N N . SER B 1 14 ? -52.625 -31.234 -10.227 1 25.83 14 SER B N 1
ATOM 2598 C CA . SER B 1 14 ? -51.375 -30.5 -10.023 1 25.83 14 SER B CA 1
ATOM 2599 C C . SER B 1 14 ? -50.562 -30.438 -11.312 1 25.83 14 SER B C 1
ATOM 2601 O O . SER B 1 14 ? -50.188 -31.469 -11.859 1 25.83 14 SER B O 1
ATOM 2603 N N . ILE B 1 15 ? -50.938 -29.562 -12.336 1 31.8 15 ILE B N 1
ATOM 2604 C CA . ILE B 1 15 ? -50.031 -29.438 -13.477 1 31.8 15 ILE B CA 1
ATOM 2605 C C . ILE B 1 15 ? -48.594 -29.438 -12.992 1 31.8 15 ILE B C 1
ATOM 2607 O O . ILE B 1 15 ? -48.25 -28.719 -12.047 1 31.8 15 ILE B O 1
ATOM 2611 N N . PRO B 1 16 ? -47.844 -30.531 -13.359 1 28.55 16 PRO B N 1
ATOM 2612 C CA . PRO B 1 16 ? -46.438 -30.469 -12.969 1 28.55 16 PRO B CA 1
ATOM 2613 C C . PRO B 1 16 ? -45.781 -29.141 -13.375 1 28.55 16 PRO B C 1
ATOM 2615 O O . PRO B 1 16 ? -46.094 -28.594 -14.438 1 28.55 16 PRO B O 1
ATOM 2618 N N . GLU B 1 17 ? -45.531 -28.234 -12.438 1 31.08 17 GLU B N 1
ATOM 2619 C CA . GLU B 1 17 ? -44.688 -27.078 -12.711 1 31.08 17 GLU B CA 1
ATOM 2620 C C . GLU B 1 17 ? -43.469 -27.469 -13.531 1 31.08 17 GLU B C 1
ATOM 2622 O O . GLU B 1 17 ? -42.719 -28.359 -13.141 1 31.08 17 GLU B O 1
ATOM 2627 N N . LYS B 1 18 ? -43.625 -27.391 -14.875 1 31.58 18 LYS B N 1
ATOM 2628 C CA . LYS B 1 18 ? -42.406 -27.516 -15.703 1 31.58 18 LYS B CA 1
ATOM 2629 C C . LYS B 1 18 ? -41.219 -26.812 -15.07 1 31.58 18 LYS B C 1
ATOM 2631 O O . LYS B 1 18 ? -41.25 -25.578 -14.906 1 31.58 18 LYS B O 1
ATOM 2636 N N . CYS B 1 19 ? -40.5 -27.5 -14.109 1 29.62 19 CYS B N 1
ATOM 2637 C CA . CYS B 1 19 ? -39.188 -27.078 -13.672 1 29.62 19 CYS B CA 1
ATOM 2638 C C . CYS B 1 19 ? -38.281 -26.797 -14.867 1 29.62 19 CYS B C 1
ATOM 2640 O O . CYS B 1 19 ? -37.719 -27.719 -15.469 1 29.62 19 CYS B O 1
ATOM 2642 N N . SER B 1 20 ? -38.75 -26.078 -15.844 1 32.72 20 SER B N 1
ATOM 2643 C CA . SER B 1 20 ? -37.688 -25.766 -16.797 1 32.72 20 SER B CA 1
ATOM 2644 C C . SER B 1 20 ? -36.406 -25.391 -16.094 1 32.72 20 SER B C 1
ATOM 2646 O O . SER B 1 20 ? -36.406 -24.578 -15.18 1 32.72 20 SER B O 1
ATOM 2648 N N . ASN B 1 21 ? -35.469 -26.312 -15.961 1 31.69 21 ASN B N 1
ATOM 2649 C CA . ASN B 1 21 ? -34.062 -26.172 -15.633 1 31.69 21 ASN B CA 1
ATOM 2650 C C . ASN B 1 21 ? -33.438 -24.953 -16.312 1 31.69 21 ASN B C 1
ATOM 2652 O O . ASN B 1 21 ? -32.875 -25.078 -17.406 1 31.69 21 ASN B O 1
ATOM 2656 N N . GLU B 1 22 ? -34.062 -23.875 -16.562 1 33.78 22 GLU B N 1
ATOM 2657 C CA . GLU B 1 22 ? -33.219 -22.734 -16.953 1 33.78 22 GLU B CA 1
ATOM 2658 C C . GLU B 1 22 ? -31.984 -22.609 -16.062 1 33.78 22 GLU B C 1
ATOM 2660 O O . GLU B 1 22 ? -32.094 -22.453 -14.852 1 33.78 22 GLU B O 1
ATOM 2665 N N . GLN B 1 23 ? -30.906 -23.375 -16.312 1 33.19 23 GLN B N 1
ATOM 2666 C CA . GLN B 1 23 ? -29.594 -23.109 -15.734 1 33.19 23 GLN B CA 1
ATOM 2667 C C . GLN B 1 23 ? -29.344 -21.609 -15.602 1 33.19 23 GLN B C 1
ATOM 2669 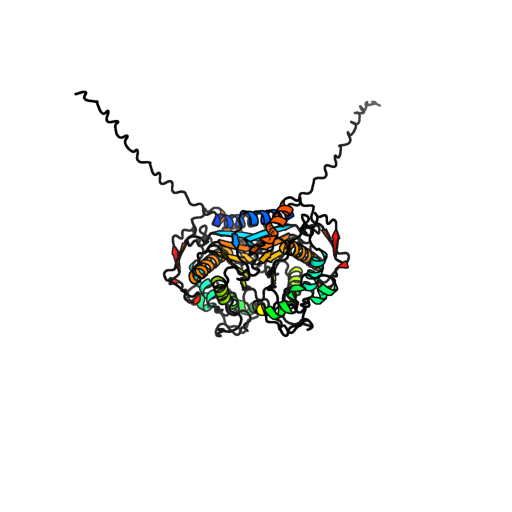O O . GLN B 1 23 ? -29.25 -20.906 -16.609 1 33.19 23 GLN B O 1
ATOM 2674 N N . LYS B 1 24 ? -29.719 -20.891 -14.766 1 44.03 24 LYS B N 1
ATOM 2675 C CA . LYS B 1 24 ? -29.281 -19.547 -14.414 1 44.03 24 LYS B CA 1
ATOM 2676 C C . LYS B 1 24 ? -27.781 -19.375 -14.711 1 44.03 24 LYS B C 1
ATOM 2678 O O . LYS B 1 24 ? -26.938 -19.984 -14.055 1 44.03 24 LYS B O 1
ATOM 2683 N N . THR B 1 25 ? -27.25 -19.297 -16 1 45.91 25 THR B N 1
ATOM 2684 C CA . THR B 1 25 ? -25.891 -19 -16.469 1 45.91 25 THR B CA 1
ATOM 2685 C C . THR B 1 25 ? -25.203 -18.047 -15.492 1 45.91 25 THR B C 1
ATOM 2687 O O . THR B 1 25 ? -25.656 -16.922 -15.289 1 45.91 25 THR B O 1
ATOM 2690 N N . HIS B 1 26 ? -24.5 -18.516 -14.508 1 59.53 26 HIS B N 1
ATOM 2691 C CA . HIS B 1 26 ? -23.719 -17.75 -13.539 1 59.53 26 HIS B CA 1
ATOM 2692 C C . HIS B 1 26 ? -22.734 -16.828 -14.227 1 59.53 26 HIS B C 1
ATOM 2694 O O . HIS B 1 26 ? -21.891 -17.281 -15.023 1 59.53 26 HIS B O 1
ATOM 2700 N N . VAL B 1 27 ? -23.078 -15.578 -14.336 1 76.56 27 VAL B N 1
ATOM 2701 C CA . VAL B 1 27 ? -22.188 -14.555 -14.891 1 76.56 27 VAL B CA 1
ATOM 2702 C C . VAL B 1 27 ? -21.078 -14.242 -13.891 1 76.56 27 VAL B C 1
ATOM 2704 O O . VAL B 1 27 ? -21.344 -13.906 -12.734 1 76.56 27 VAL B O 1
ATOM 2707 N N . ASN B 1 28 ? -19.781 -14.633 -14.25 1 93.62 28 ASN B N 1
ATOM 2708 C CA . ASN B 1 28 ? -18.578 -14.328 -13.477 1 93.62 28 ASN B CA 1
ATOM 2709 C C . ASN B 1 28 ? -18.266 -12.836 -13.508 1 93.62 28 ASN B C 1
ATOM 2711 O O . ASN B 1 28 ? -17.344 -12.406 -14.211 1 93.62 28 ASN B O 1
ATOM 2715 N N . GLN B 1 29 ? -18.969 -12.086 -12.672 1 94.62 29 GLN B N 1
ATOM 2716 C CA . GLN B 1 29 ? -18.859 -10.633 -12.656 1 94.62 29 GLN B CA 1
ATOM 2717 C C . GLN B 1 29 ? -17.453 -10.195 -12.219 1 94.62 29 GLN B C 1
ATOM 2719 O O . GLN B 1 29 ? -16.953 -9.164 -12.664 1 94.62 29 GLN B O 1
ATOM 2724 N N . ASP B 1 30 ? -16.875 -11.016 -11.477 1 97.44 30 ASP B N 1
ATOM 2725 C CA . ASP B 1 30 ? -15.578 -10.633 -10.938 1 97.44 30 ASP B CA 1
ATOM 2726 C C . ASP B 1 30 ? -14.5 -10.688 -12.016 1 97.44 30 ASP B C 1
ATOM 2728 O O . ASP B 1 30 ? -13.641 -9.805 -12.086 1 97.44 30 ASP B O 1
ATOM 2732 N N . GLU B 1 31 ? -14.539 -11.727 -12.812 1 98.38 31 GLU B N 1
ATOM 2733 C CA . GLU B 1 31 ? -13.555 -11.758 -13.891 1 98.38 31 GLU B CA 1
ATOM 2734 C C . GLU B 1 31 ? -13.797 -10.625 -14.883 1 98.38 31 GLU B C 1
ATOM 2736 O O . GLU B 1 31 ? -12.852 -10.109 -15.492 1 98.38 31 GLU B O 1
ATOM 2741 N N . PHE B 1 32 ? -15.008 -10.156 -15.055 1 98.19 32 PHE B N 1
ATOM 2742 C CA . PHE B 1 32 ? -15.297 -9.031 -15.93 1 98.19 32 PHE B CA 1
ATOM 2743 C C . PHE B 1 32 ? -14.625 -7.762 -15.406 1 98.19 32 PHE B C 1
ATOM 2745 O O . PHE B 1 32 ? -14.211 -6.906 -16.188 1 98.19 32 PHE B O 1
ATOM 2752 N N . LYS B 1 33 ? -14.539 -7.676 -14.094 1 98.38 33 LYS B N 1
ATOM 2753 C CA . LYS B 1 33 ? -13.828 -6.527 -13.539 1 98.38 33 LYS B CA 1
ATOM 2754 C C . LYS B 1 33 ? -12.391 -6.477 -14.047 1 98.38 33 LYS B C 1
ATOM 2756 O O . LYS B 1 33 ? -11.898 -5.41 -14.422 1 98.38 33 LYS B O 1
ATOM 2761 N N . TYR B 1 34 ? -11.742 -7.613 -14.039 1 98.81 34 TYR B N 1
ATOM 2762 C CA . TYR B 1 34 ? -10.398 -7.715 -14.594 1 98.81 34 TYR B CA 1
ATOM 2763 C C . TYR B 1 34 ? -10.383 -7.359 -16.078 1 98.81 34 TYR B C 1
ATOM 2765 O O . TYR B 1 34 ? -9.547 -6.574 -16.531 1 98.81 34 TYR B O 1
ATOM 2773 N N . LEU B 1 35 ? -11.273 -7.895 -16.828 1 98.81 35 LEU B N 1
ATOM 2774 C CA . LEU B 1 35 ? -11.336 -7.652 -18.266 1 98.81 35 LEU B CA 1
ATOM 2775 C C . LEU B 1 35 ? -11.609 -6.18 -18.562 1 98.81 35 LEU B C 1
ATOM 2777 O O . LEU B 1 35 ? -11.047 -5.613 -19.5 1 98.81 35 LEU B O 1
ATOM 2781 N N . GLN B 1 36 ? -12.414 -5.621 -17.797 1 98.75 36 GLN B N 1
ATOM 2782 C CA . GLN B 1 36 ? -12.711 -4.203 -17.969 1 98.75 36 GLN B CA 1
ATOM 2783 C C . GLN B 1 36 ? -11.477 -3.348 -17.703 1 98.75 36 GLN B C 1
ATOM 2785 O O . GLN B 1 36 ? -11.281 -2.318 -18.344 1 98.75 36 GLN B O 1
ATOM 2790 N N . GLN B 1 37 ? -10.695 -3.727 -16.719 1 98.88 37 GLN B N 1
ATOM 2791 C CA . GLN B 1 37 ? -9.445 -3.01 -16.484 1 98.88 37 GLN B CA 1
ATOM 2792 C C . GLN B 1 37 ? -8.516 -3.1 -17.672 1 98.88 37 GLN B C 1
ATOM 2794 O O . GLN B 1 37 ? -7.914 -2.1 -18.078 1 98.88 37 GLN B O 1
ATOM 2799 N N . VAL B 1 38 ? -8.414 -4.273 -18.219 1 98.88 38 VAL B N 1
ATOM 2800 C CA . VAL B 1 38 ? -7.574 -4.461 -19.391 1 98.88 38 VAL B CA 1
ATOM 2801 C C . VAL B 1 38 ? -8.078 -3.574 -20.531 1 98.88 38 VAL B C 1
ATOM 2803 O O . VAL B 1 38 ? -7.293 -2.871 -21.172 1 98.88 38 VAL B O 1
ATOM 2806 N N . GLU B 1 39 ? -9.344 -3.604 -20.766 1 98.88 39 GLU B N 1
ATOM 2807 C CA . GLU B 1 39 ? -9.945 -2.795 -21.812 1 98.88 39 GLU B CA 1
ATOM 2808 C C . GLU B 1 39 ? -9.688 -1.309 -21.594 1 98.88 39 GLU B C 1
ATOM 2810 O O . GLU B 1 39 ? -9.359 -0.582 -22.531 1 98.88 39 GLU B O 1
ATOM 2815 N N . GLN B 1 40 ? -9.859 -0.918 -20.359 1 98.88 40 GLN B N 1
ATOM 2816 C CA . GLN B 1 40 ? -9.641 0.486 -20.031 1 98.88 40 GLN B CA 1
ATOM 2817 C C . GLN B 1 40 ? -8.195 0.894 -20.297 1 98.88 40 GLN B C 1
ATOM 2819 O O . GLN B 1 40 ? -7.938 1.982 -20.812 1 98.88 40 GLN B O 1
ATOM 2824 N N . ILE B 1 41 ? -7.266 0.086 -19.922 1 98.88 41 ILE B N 1
ATOM 2825 C CA . ILE B 1 41 ? -5.852 0.372 -20.156 1 98.88 41 ILE B CA 1
ATOM 2826 C C . ILE B 1 41 ? -5.582 0.511 -21.641 1 98.88 41 ILE B C 1
ATOM 2828 O O . ILE B 1 41 ? -4.922 1.458 -22.078 1 98.88 41 ILE B O 1
ATOM 2832 N N . LEU B 1 42 ? -6.102 -0.403 -22.406 1 98.75 42 LEU B N 1
ATOM 2833 C CA . LEU B 1 42 ? -5.867 -0.389 -23.844 1 98.75 42 LEU B CA 1
ATOM 2834 C C . LEU B 1 42 ? -6.477 0.854 -24.484 1 98.75 42 LEU B C 1
ATOM 2836 O O . LEU B 1 42 ? -5.902 1.421 -25.422 1 98.75 42 LEU B O 1
ATOM 2840 N N . LYS B 1 43 ? -7.543 1.3 -23.969 1 98.5 43 LYS B N 1
ATOM 2841 C CA . LYS B 1 43 ? -8.289 2.395 -24.594 1 98.5 43 LYS B CA 1
ATOM 2842 C C . LYS B 1 43 ? -7.793 3.748 -24.078 1 98.5 43 LYS B C 1
ATOM 2844 O O . LYS B 1 43 ? -7.699 4.707 -24.859 1 98.5 43 LYS B O 1
ATOM 2849 N N . GLU B 1 44 ? -7.488 3.799 -22.766 1 98.19 44 GLU B N 1
ATOM 2850 C CA . GLU B 1 44 ? -7.316 5.105 -22.141 1 98.19 44 GLU B CA 1
ATOM 2851 C C . GLU B 1 44 ? -5.914 5.254 -21.562 1 98.19 44 GLU B C 1
ATOM 2853 O O . GLU B 1 44 ? -5.523 6.344 -21.125 1 98.19 44 GLU B O 1
ATOM 2858 N N . GLY B 1 45 ? -5.156 4.195 -21.516 1 98.19 45 GLY B N 1
ATOM 2859 C CA . GLY B 1 45 ? -3.854 4.234 -20.875 1 98.19 45 GLY B CA 1
ATOM 2860 C C . GLY B 1 45 ? -2.846 5.09 -21.625 1 98.19 45 GLY B C 1
ATOM 2861 O O . GLY B 1 45 ? -3.084 5.484 -22.766 1 98.19 45 GLY B O 1
ATOM 2862 N N . THR B 1 46 ? -1.766 5.395 -21 1 96.94 46 THR B N 1
ATOM 2863 C CA . THR B 1 46 ? -0.681 6.164 -21.594 1 96.94 46 THR B CA 1
ATOM 2864 C C . THR B 1 46 ? 0.448 5.246 -22.047 1 96.94 46 THR B C 1
ATOM 2866 O O . THR B 1 46 ? 0.827 4.316 -21.328 1 96.94 46 THR B O 1
ATOM 2869 N N . HIS B 1 47 ? 0.985 5.52 -23.234 1 95.69 47 HIS B N 1
ATOM 2870 C CA . HIS B 1 47 ? 2.145 4.781 -23.719 1 95.69 47 HIS B CA 1
ATOM 2871 C C . HIS B 1 47 ? 3.424 5.25 -23.031 1 95.69 47 HIS B C 1
ATOM 2873 O O . HIS B 1 47 ? 3.68 6.453 -22.953 1 95.69 47 HIS B O 1
ATOM 2879 N N . ARG B 1 48 ? 4.125 4.305 -22.531 1 93.81 48 ARG 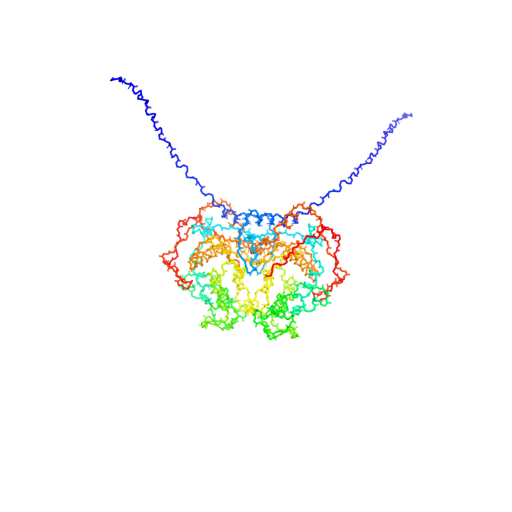B N 1
ATOM 2880 C CA . ARG B 1 48 ? 5.344 4.617 -21.781 1 93.81 48 ARG B CA 1
ATOM 2881 C C . ARG B 1 48 ? 6.484 3.691 -22.203 1 93.81 48 ARG B C 1
ATOM 2883 O O . ARG B 1 48 ? 6.254 2.537 -22.562 1 93.81 48 ARG B O 1
ATOM 2890 N N . ASP B 1 49 ? 7.672 4.285 -22.078 1 87 49 ASP B N 1
ATOM 2891 C CA . ASP B 1 49 ? 8.844 3.418 -22.188 1 87 49 ASP B CA 1
ATOM 2892 C C . ASP B 1 49 ? 9.094 2.678 -20.875 1 87 49 ASP B C 1
ATOM 2894 O O . ASP B 1 49 ? 8.523 3.029 -19.828 1 87 49 ASP B O 1
ATOM 2898 N N . ASP B 1 50 ? 9.812 1.585 -21.016 1 77.75 50 ASP B N 1
ATOM 2899 C CA . ASP B 1 50 ? 10.102 0.841 -19.797 1 77.75 50 ASP B CA 1
ATOM 2900 C C . ASP B 1 50 ? 11.492 0.219 -19.844 1 77.75 50 ASP B C 1
ATOM 2902 O O . ASP B 1 50 ? 12.195 0.339 -20.859 1 77.75 50 ASP B O 1
ATOM 2906 N N . ARG B 1 51 ? 11.883 -0.331 -18.75 1 73.12 51 ARG B N 1
ATOM 2907 C CA . ARG B 1 51 ? 13.211 -0.892 -18.531 1 73.12 51 ARG B CA 1
ATOM 2908 C C . ARG B 1 51 ? 13.492 -2.02 -19.516 1 73.12 51 ARG B C 1
ATOM 2910 O O . ARG B 1 51 ? 14.656 -2.307 -19.828 1 73.12 51 ARG B O 1
ATOM 2917 N N . THR B 1 52 ? 12.383 -2.646 -20 1 74.5 52 THR B N 1
ATOM 2918 C CA . THR B 1 52 ? 12.555 -3.785 -20.891 1 74.5 52 THR B CA 1
ATOM 2919 C C . THR B 1 52 ? 12.805 -3.314 -22.328 1 74.5 52 THR B C 1
ATOM 2921 O O . THR B 1 52 ? 13.258 -4.09 -23.172 1 74.5 52 THR B O 1
ATOM 2924 N N . GLY B 1 53 ? 12.391 -2.115 -22.625 1 82.12 53 GLY B N 1
ATOM 2925 C CA . GLY B 1 53 ? 12.469 -1.598 -23.984 1 82.12 53 GLY B CA 1
ATOM 2926 C C . GLY B 1 53 ? 11.25 -1.93 -24.828 1 82.12 53 GLY B C 1
ATOM 2927 O O . GLY B 1 53 ? 11.109 -1.431 -25.938 1 82.12 53 GLY B O 1
ATOM 2928 N N . THR B 1 54 ? 10.289 -2.695 -24.375 1 86.56 54 THR B N 1
ATOM 2929 C CA . THR B 1 54 ? 9.094 -3.131 -25.078 1 86.56 54 THR B CA 1
ATOM 2930 C C . THR B 1 54 ? 8.055 -2.016 -25.125 1 86.56 54 THR B C 1
ATOM 2932 O O . THR B 1 54 ? 7.316 -1.882 -26.109 1 86.56 54 THR B O 1
ATOM 2935 N N . GLY B 1 55 ? 8.031 -1.275 -24.141 1 93.75 55 GLY B N 1
ATOM 2936 C CA . GLY B 1 55 ? 6.984 -0.275 -23.984 1 93.75 55 GLY B CA 1
ATOM 2937 C C . GLY B 1 55 ? 5.719 -0.822 -23.359 1 93.75 55 GLY B C 1
ATOM 2938 O O . GLY B 1 55 ? 5.453 -2.023 -23.422 1 93.75 55 GLY B O 1
ATOM 2939 N N . THR B 1 56 ? 4.996 0.076 -22.703 1 97.12 56 THR B N 1
ATOM 2940 C CA . THR B 1 56 ? 3.764 -0.33 -22.047 1 97.12 56 THR B CA 1
ATOM 2941 C C . THR B 1 56 ? 2.672 0.719 -22.25 1 97.12 56 THR B C 1
ATOM 2943 O O . THR B 1 56 ? 2.957 1.852 -22.641 1 97.12 56 THR B O 1
ATOM 2946 N N . ILE B 1 57 ? 1.455 0.252 -22.141 1 98.19 57 ILE B N 1
ATOM 2947 C CA . ILE B 1 57 ? 0.296 1.109 -21.906 1 98.19 57 ILE B CA 1
ATOM 2948 C C . ILE B 1 57 ? -0.152 0.998 -20.453 1 98.19 57 ILE B C 1
ATOM 2950 O O . ILE B 1 57 ? -0.397 -0.104 -19.953 1 98.19 57 ILE B O 1
ATOM 2954 N N . SER B 1 58 ? -0.289 2.154 -19.797 1 98.19 58 SER B N 1
ATOM 2955 C CA . SER B 1 58 ? -0.397 2.029 -18.344 1 98.19 58 SER B CA 1
ATOM 2956 C C . SER B 1 58 ? -1.439 2.988 -17.781 1 98.19 58 SER B C 1
ATOM 2958 O O . SER B 1 58 ? -1.701 4.043 -18.359 1 98.19 58 SER B O 1
ATOM 2960 N N . ILE B 1 59 ? -2.129 2.609 -16.766 1 98.69 59 ILE B N 1
ATOM 2961 C CA . ILE B 1 59 ? -2.965 3.449 -15.914 1 98.69 59 ILE B CA 1
ATOM 2962 C C . ILE B 1 59 ? -2.502 3.338 -14.461 1 98.69 59 ILE B C 1
ATOM 2964 O O . ILE B 1 59 ? -2.172 2.246 -13.992 1 98.69 59 ILE B O 1
ATOM 2968 N N . PHE B 1 60 ? -2.441 4.496 -13.82 1 98.69 60 PHE B N 1
ATOM 2969 C CA . PHE B 1 60 ? -1.998 4.562 -12.43 1 98.69 60 PHE B CA 1
ATOM 2970 C C . PHE B 1 60 ? -3.188 4.539 -11.484 1 98.69 60 PHE B C 1
ATOM 2972 O O . PHE B 1 60 ? -4.141 5.305 -11.656 1 98.69 60 PHE B O 1
ATOM 2979 N N . GLY B 1 61 ? -3.195 3.627 -10.508 1 98.75 61 GLY B N 1
ATOM 2980 C CA . GLY B 1 61 ? -4.141 3.689 -9.406 1 98.75 61 GLY B CA 1
ATOM 2981 C C . GLY B 1 61 ? -5.43 2.939 -9.688 1 98.75 61 GLY B C 1
ATOM 2982 O O . GLY B 1 61 ? -6.516 3.412 -9.344 1 98.75 61 GLY B O 1
ATOM 2983 N N . MET B 1 62 ? -5.395 1.757 -10.25 1 98.81 62 MET B N 1
ATOM 2984 C CA . MET B 1 62 ? -6.598 0.952 -10.438 1 98.81 62 MET B CA 1
ATOM 2985 C C . MET B 1 62 ? -6.867 0.084 -9.211 1 98.81 62 MET B C 1
ATOM 2987 O O . MET B 1 62 ? -5.949 -0.218 -8.445 1 98.81 62 MET B O 1
ATOM 2991 N N . GLN B 1 63 ? -8.195 -0.28 -9.039 1 98.88 63 GLN B N 1
ATOM 2992 C CA . GLN B 1 63 ? -8.578 -1.191 -7.969 1 98.88 63 GLN B CA 1
ATOM 2993 C C . GLN B 1 63 ? -9.766 -2.062 -8.391 1 98.88 63 GLN B C 1
ATOM 2995 O O . GLN B 1 63 ? -10.648 -1.61 -9.117 1 98.88 63 GLN B O 1
ATOM 3000 N N . SER B 1 64 ? -9.758 -3.281 -7.98 1 98.75 64 SER B N 1
ATOM 3001 C CA . SER B 1 64 ? -10.875 -4.199 -8.18 1 98.75 64 SER B CA 1
ATOM 3002 C C . SER B 1 64 ? -11.062 -5.121 -6.98 1 98.75 64 SER B C 1
ATOM 3004 O O . SER B 1 64 ? -10.133 -5.309 -6.191 1 98.75 64 SER B O 1
ATOM 3006 N N . LYS B 1 65 ? -12.258 -5.648 -6.863 1 98.81 65 LYS B N 1
ATOM 3007 C CA . LYS B 1 65 ? -12.586 -6.531 -5.75 1 98.81 65 LYS B CA 1
ATOM 3008 C C . LYS B 1 65 ? -13.102 -7.875 -6.25 1 98.81 65 LYS B C 1
ATOM 3010 O O . LYS B 1 65 ? -13.852 -7.938 -7.23 1 98.81 65 LYS B O 1
ATOM 3015 N N . TYR B 1 66 ? -12.695 -8.93 -5.566 1 98.88 66 TYR B N 1
ATOM 3016 C CA . TYR B 1 66 ? -13.078 -10.297 -5.914 1 98.88 66 TYR B CA 1
ATOM 3017 C C . TYR B 1 66 ? -13.664 -11.023 -4.711 1 98.88 66 TYR B C 1
ATOM 3019 O O . TYR B 1 66 ? -13.102 -10.992 -3.617 1 98.88 66 TYR B O 1
ATOM 3027 N N . CYS B 1 67 ? -14.766 -11.648 -4.969 1 98.62 67 CYS B N 1
ATOM 3028 C CA . CYS B 1 67 ? -15.391 -12.453 -3.918 1 98.62 67 CYS B CA 1
ATOM 3029 C C . CYS B 1 67 ? -14.672 -13.781 -3.744 1 98.62 67 CYS B C 1
ATOM 3031 O O . CYS B 1 67 ? -14.461 -14.508 -4.715 1 98.62 67 CYS B O 1
ATOM 3033 N N . LEU B 1 68 ? -14.289 -14.086 -2.465 1 98.81 68 LEU B N 1
ATOM 3034 C CA . LEU B 1 68 ? -13.602 -15.344 -2.182 1 98.81 68 LEU B CA 1
ATOM 3035 C C . LEU B 1 68 ? -14.531 -16.328 -1.473 1 98.81 68 LEU B C 1
ATOM 3037 O O . LEU B 1 68 ? -14.164 -17.469 -1.235 1 98.81 68 LEU B O 1
ATOM 3041 N N . ARG B 1 69 ? -15.734 -15.883 -1.175 1 98.56 69 ARG B N 1
ATOM 3042 C CA . ARG B 1 69 ? -16.656 -16.688 -0.38 1 98.56 69 ARG B CA 1
ATOM 3043 C C . ARG B 1 69 ? -16.938 -18.031 -1.057 1 98.56 69 ARG B C 1
ATOM 3045 O O . ARG B 1 69 ? -16.828 -18.141 -2.279 1 98.56 69 ARG B O 1
ATOM 3052 N N . ASN B 1 70 ? -17.234 -19.047 -0.248 1 97.88 70 ASN B N 1
ATOM 3053 C CA . ASN B 1 70 ? -17.578 -20.391 -0.694 1 97.88 70 ASN B CA 1
ATOM 3054 C C . ASN B 1 70 ? -16.406 -21.062 -1.419 1 97.88 70 ASN B C 1
ATOM 3056 O O . ASN B 1 70 ? -16.609 -21.75 -2.422 1 97.88 70 ASN B O 1
ATOM 3060 N N . GLY B 1 71 ? -15.195 -20.703 -1.015 1 98.44 71 GLY B N 1
ATOM 3061 C CA . GLY B 1 71 ? -14.008 -21.375 -1.519 1 98.44 71 GLY B CA 1
ATOM 3062 C C . GLY B 1 71 ? -13.547 -20.844 -2.861 1 98.44 71 GLY B C 1
ATOM 3063 O O . GLY B 1 71 ? -12.656 -21.406 -3.49 1 98.44 71 GLY B O 1
ATOM 3064 N N . THR B 1 72 ? -14.055 -19.703 -3.311 1 98.75 72 THR B N 1
ATOM 3065 C CA . THR B 1 72 ? -13.789 -19.188 -4.648 1 98.75 72 THR B CA 1
ATOM 3066 C C . THR B 1 72 ? -12.344 -18.703 -4.766 1 98.75 72 THR B C 1
ATOM 3068 O O . THR B 1 72 ? -11.836 -18.031 -3.867 1 98.75 72 THR B O 1
ATOM 3071 N N . ILE B 1 73 ? -11.672 -19.062 -5.848 1 98.75 73 ILE B N 1
ATOM 3072 C CA . ILE B 1 73 ? -10.352 -18.547 -6.215 1 98.75 73 ILE B CA 1
ATOM 3073 C C . ILE B 1 73 ? -10.461 -17.734 -7.496 1 98.75 73 ILE B C 1
ATOM 3075 O O . ILE B 1 73 ? -10.938 -18.219 -8.523 1 98.75 73 ILE B O 1
ATOM 3079 N N . PRO B 1 74 ? -10.023 -16.453 -7.41 1 98.81 74 PRO B N 1
ATOM 3080 C CA . PRO B 1 74 ? -10.039 -15.672 -8.648 1 98.81 74 PRO B CA 1
ATOM 3081 C C . PRO B 1 74 ? -8.938 -16.094 -9.625 1 98.81 74 PRO B C 1
ATOM 3083 O O . PRO B 1 74 ? -8.062 -15.289 -9.953 1 98.81 74 PRO B O 1
ATOM 3086 N N . LEU B 1 75 ? -9.031 -17.297 -10.07 1 98.81 75 LEU B N 1
ATOM 3087 C CA . LEU B 1 75 ? -8.234 -17.875 -11.148 1 98.81 75 LEU B CA 1
ATOM 3088 C C . LEU B 1 75 ? -8.938 -17.703 -12.492 1 98.81 75 LEU B C 1
ATOM 3090 O O . LEU B 1 75 ? -9.992 -18.297 -12.727 1 98.81 75 LEU B O 1
ATOM 3094 N N . LEU B 1 76 ? -8.273 -16.891 -13.359 1 98.69 76 LEU B N 1
ATOM 3095 C CA . LEU B 1 76 ? -8.953 -16.484 -14.586 1 98.69 76 LEU B CA 1
ATOM 3096 C C . LEU B 1 76 ? -9.344 -17.688 -15.422 1 98.69 76 LEU B C 1
ATOM 3098 O O . LEU B 1 76 ? -8.664 -18.719 -15.391 1 98.69 76 LEU B O 1
ATOM 3102 N N . THR B 1 77 ? -10.391 -17.547 -16.172 1 98.69 77 THR B N 1
ATOM 3103 C CA . THR B 1 77 ? -10.938 -18.625 -16.984 1 98.69 77 THR B CA 1
ATOM 3104 C C . THR B 1 77 ? -10.898 -18.266 -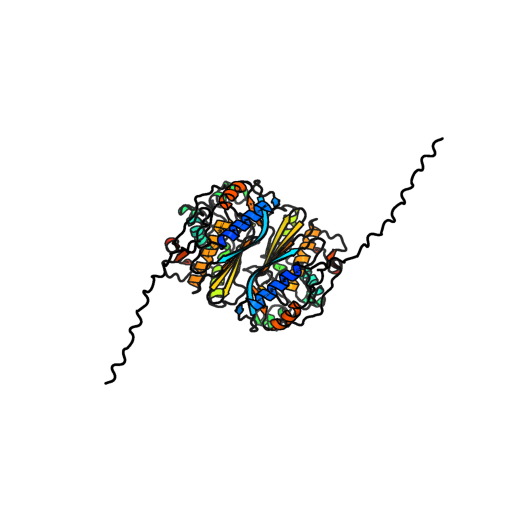18.469 1 98.69 77 THR B C 1
ATOM 3106 O O . THR B 1 77 ? -11.031 -19.141 -19.328 1 98.69 77 THR B O 1
ATOM 3109 N N . THR B 1 78 ? -10.688 -16.984 -18.781 1 98.62 78 THR B N 1
ATOM 3110 C CA . THR B 1 78 ? -10.68 -16.547 -20.172 1 98.62 78 THR B CA 1
ATOM 3111 C C . THR B 1 78 ? -9.344 -16.891 -20.828 1 98.62 78 THR B C 1
ATOM 3113 O O . THR B 1 78 ? -9.188 -16.75 -22.047 1 98.62 78 THR B O 1
ATOM 3116 N N . LYS B 1 79 ? -8.422 -17.297 -20.094 1 98 79 LYS B N 1
ATOM 3117 C CA . LYS B 1 79 ? -7.176 -17.922 -20.531 1 98 79 LYS B CA 1
ATOM 3118 C C . LYS B 1 79 ? -6.637 -18.859 -19.453 1 98 79 LYS B C 1
ATOM 3120 O O . LYS B 1 79 ? -7.023 -18.766 -18.297 1 98 79 LYS B O 1
ATOM 3125 N N . ARG B 1 80 ? -5.836 -19.688 -19.922 1 97.31 80 ARG B N 1
ATOM 3126 C CA . ARG B 1 80 ? -5.258 -20.625 -18.969 1 97.31 80 ARG B CA 1
ATOM 3127 C C . ARG B 1 80 ? -4.184 -19.953 -18.125 1 97.31 80 ARG B C 1
ATOM 3129 O O . ARG B 1 80 ? -3.33 -19.234 -18.656 1 97.31 80 ARG B O 1
ATOM 3136 N N . VAL B 1 81 ? -4.297 -20.109 -16.797 1 97.31 81 VAL B N 1
ATOM 3137 C CA . VAL B 1 81 ? -3.285 -19.656 -15.844 1 97.31 81 VAL B CA 1
ATOM 3138 C C . VAL B 1 81 ? -2.568 -20.859 -15.242 1 97.31 81 VAL B C 1
ATOM 3140 O O . VAL B 1 81 ? -3.209 -21.844 -14.867 1 97.31 81 VAL B O 1
ATOM 3143 N N . TYR B 1 82 ? -1.285 -20.859 -15.219 1 96.44 82 TYR B N 1
ATOM 3144 C CA . TYR B 1 82 ? -0.433 -21.938 -14.734 1 96.44 82 TYR B CA 1
ATOM 3145 C C . TYR B 1 82 ? -0.595 -22.141 -13.234 1 96.44 82 TYR B C 1
ATOM 3147 O O . TYR B 1 82 ? 0.226 -21.672 -12.445 1 96.44 82 TYR B O 1
ATOM 3155 N N . TRP B 1 83 ? -1.551 -22.953 -12.812 1 97.75 83 TRP B N 1
ATOM 3156 C CA . TRP B 1 83 ? -1.965 -23.141 -11.422 1 97.75 83 TRP B CA 1
ATOM 3157 C C . TRP B 1 83 ? -0.838 -23.734 -10.594 1 97.75 83 TRP B C 1
ATOM 3159 O O . TRP B 1 83 ? -0.579 -23.281 -9.469 1 97.75 83 TRP B O 1
ATOM 3169 N N . LYS B 1 84 ? -0.187 -24.703 -11.109 1 97.88 84 LYS B N 1
ATOM 3170 C CA . LYS B 1 84 ? 0.894 -25.328 -10.352 1 97.88 84 LYS B CA 1
ATOM 3171 C C . LYS B 1 84 ? 1.948 -24.297 -9.953 1 97.88 84 LYS B C 1
ATOM 3173 O O . LYS B 1 84 ? 2.475 -24.344 -8.844 1 97.88 84 LYS B O 1
ATOM 3178 N N . GLY B 1 85 ? 2.287 -23.406 -10.836 1 98.12 85 GLY B N 1
ATOM 3179 C CA . GLY B 1 85 ? 3.215 -22.328 -10.531 1 98.12 85 GLY B CA 1
ATOM 3180 C C . GLY B 1 85 ? 2.723 -21.406 -9.43 1 98.12 85 GLY B C 1
ATOM 3181 O O . GLY B 1 85 ? 3.486 -21.047 -8.531 1 98.12 85 GLY B O 1
ATOM 3182 N N . VAL B 1 86 ? 1.443 -21.062 -9.484 1 98.44 86 VAL B N 1
ATOM 3183 C CA . VAL B 1 86 ? 0.829 -20.219 -8.477 1 98.44 86 VAL B CA 1
ATOM 3184 C C . VAL B 1 86 ? 0.967 -20.859 -7.098 1 98.44 86 VAL B C 1
ATOM 3186 O O . VAL B 1 86 ? 1.446 -20.234 -6.152 1 98.44 86 VAL B O 1
ATOM 3189 N N . LEU B 1 87 ? 0.596 -22.078 -7.066 1 98.62 87 LEU B N 1
ATOM 3190 C CA . LEU B 1 87 ? 0.537 -22.828 -5.812 1 98.62 87 LEU B CA 1
ATOM 3191 C C . LEU B 1 87 ? 1.933 -23.016 -5.23 1 98.62 87 LEU B C 1
ATOM 3193 O O . LEU B 1 87 ? 2.182 -22.672 -4.074 1 98.62 87 LEU B O 1
ATOM 3197 N N . GLU B 1 88 ? 2.846 -23.484 -6.031 1 98.69 88 GLU B N 1
ATOM 3198 C CA . GLU B 1 88 ? 4.184 -23.812 -5.551 1 98.69 88 GLU B CA 1
ATOM 3199 C C . GLU B 1 88 ? 4.965 -22.562 -5.188 1 98.69 88 GLU B C 1
ATOM 3201 O O . GLU B 1 88 ? 5.746 -22.562 -4.234 1 98.69 88 GLU B O 1
ATOM 3206 N N . GLU B 1 89 ? 4.809 -21.547 -5.922 1 98.69 89 GLU B N 1
ATOM 3207 C CA . GLU B 1 89 ? 5.473 -20.281 -5.582 1 98.69 89 GLU B CA 1
ATOM 3208 C C . GLU B 1 89 ? 4.965 -19.734 -4.254 1 98.69 89 GLU B C 1
ATOM 3210 O O . GLU B 1 89 ? 5.754 -19.25 -3.434 1 98.69 89 GLU B O 1
ATOM 3215 N N . LEU B 1 90 ? 3.664 -19.812 -4.07 1 98.88 90 LEU B N 1
ATOM 3216 C CA . LEU B 1 90 ? 3.109 -19.312 -2.812 1 98.88 90 LEU B CA 1
ATOM 3217 C C . LEU B 1 90 ? 3.672 -20.094 -1.63 1 98.88 90 LEU B C 1
ATOM 3219 O O . LEU B 1 90 ? 4.066 -19.516 -0.623 1 98.88 90 LEU B O 1
ATOM 3223 N N . LEU B 1 91 ? 3.67 -21.406 -1.743 1 98.81 91 LEU B N 1
ATOM 3224 C CA . LEU B 1 91 ? 4.234 -22.234 -0.676 1 98.81 91 LEU B CA 1
ATOM 3225 C C . LEU B 1 91 ? 5.703 -21.891 -0.449 1 98.81 91 LEU B C 1
ATOM 3227 O O . LEU B 1 91 ? 6.172 -21.891 0.69 1 98.81 91 LEU B O 1
ATOM 3231 N N . TRP B 1 92 ? 6.41 -21.625 -1.549 1 98.75 92 TRP B N 1
ATOM 3232 C CA . TRP B 1 92 ? 7.805 -21.188 -1.486 1 98.75 92 TRP B CA 1
ATOM 3233 C C . TRP B 1 92 ? 7.93 -19.859 -0.745 1 98.75 92 TRP B C 1
ATOM 3235 O O . TRP B 1 92 ? 8.805 -19.703 0.107 1 98.75 92 TRP B O 1
ATOM 3245 N N . PHE B 1 93 ? 7.039 -18.906 -0.984 1 98.81 93 PHE B N 1
ATOM 3246 C CA . PHE B 1 93 ? 7.008 -17.641 -0.253 1 98.81 93 PHE B CA 1
ATOM 3247 C C . PHE B 1 93 ? 6.742 -17.875 1.229 1 98.81 93 PHE B C 1
ATOM 3249 O O . PHE B 1 93 ? 7.434 -17.328 2.086 1 98.81 93 PHE B O 1
ATOM 3256 N N . ILE B 1 94 ? 5.785 -18.703 1.517 1 98.88 94 ILE B N 1
ATOM 3257 C CA . ILE B 1 94 ? 5.387 -18.969 2.895 1 98.88 94 ILE B CA 1
ATOM 3258 C C . ILE B 1 94 ? 6.566 -19.562 3.664 1 98.88 94 ILE B C 1
ATOM 3260 O O . ILE B 1 94 ? 6.758 -19.266 4.844 1 98.88 94 ILE B O 1
ATOM 3264 N N . SER B 1 95 ? 7.41 -20.281 3.033 1 98.62 95 SER B N 1
ATOM 3265 C CA . SER B 1 95 ? 8.539 -20.922 3.686 1 98.62 95 SER B CA 1
ATOM 3266 C C . SER B 1 95 ? 9.656 -19.938 3.98 1 98.62 95 SER B C 1
ATOM 3268 O O . SER B 1 95 ? 10.57 -20.219 4.762 1 98.62 95 SER B O 1
ATOM 3270 N N . GLY B 1 96 ? 9.695 -18.797 3.262 1 98.62 96 GLY B N 1
ATOM 3271 C CA . GLY B 1 96 ? 10.75 -17.797 3.412 1 98.62 96 GLY B CA 1
ATOM 3272 C C . GLY B 1 96 ? 11.984 -18.109 2.588 1 98.62 96 GLY B C 1
ATOM 3273 O O . GLY B 1 96 ? 13.008 -17.438 2.721 1 98.62 96 GLY B O 1
ATOM 3274 N N . SER B 1 97 ? 11.883 -19.062 1.709 1 98.44 97 SER B N 1
ATOM 3275 C CA . SER B 1 97 ? 13.039 -19.484 0.921 1 98.44 97 SER B CA 1
ATOM 3276 C C . SER B 1 97 ? 13.43 -18.438 -0.103 1 98.44 97 SER B C 1
ATOM 3278 O O . SER B 1 97 ? 12.602 -17.609 -0.496 1 98.44 97 SER B O 1
ATOM 3280 N N . THR B 1 98 ? 14.664 -18.453 -0.49 1 98.69 98 THR B N 1
ATOM 3281 C CA . THR B 1 98 ? 15.188 -17.547 -1.513 1 98.69 98 THR B CA 1
ATOM 3282 C C . THR B 1 98 ? 15.898 -18.344 -2.613 1 98.69 98 THR B C 1
ATOM 3284 O O . THR B 1 98 ? 16.547 -17.75 -3.48 1 98.69 98 THR B O 1
ATOM 3287 N N . ASP B 1 99 ? 15.781 -19.656 -2.52 1 98.62 99 ASP B N 1
ATOM 3288 C CA . ASP B 1 99 ? 16.422 -20.531 -3.486 1 98.62 99 ASP B CA 1
ATOM 3289 C C . ASP B 1 99 ? 15.477 -20.891 -4.621 1 98.62 99 ASP B C 1
ATOM 3291 O O . ASP B 1 99 ? 14.625 -21.766 -4.465 1 98.62 99 ASP B O 1
ATOM 3295 N N . GLY B 1 100 ? 15.758 -20.344 -5.793 1 98.19 100 GLY B N 1
ATOM 3296 C CA . GLY B 1 100 ? 14.906 -20.609 -6.945 1 98.19 100 GLY B CA 1
ATOM 3297 C C . GLY B 1 100 ? 15.008 -22.031 -7.441 1 98.19 100 GLY B C 1
ATOM 3298 O O . GLY B 1 100 ? 14.109 -22.531 -8.133 1 98.19 100 GLY B O 1
ATOM 3299 N N . LYS B 1 101 ? 16.031 -22.75 -7.059 1 98.12 101 LYS B N 1
ATOM 3300 C CA . LYS B 1 101 ? 16.234 -24.125 -7.516 1 98.12 101 LYS B CA 1
ATOM 3301 C C . LYS B 1 101 ? 15.219 -25.062 -6.879 1 98.12 101 LYS B C 1
ATOM 3303 O O . LYS B 1 101 ? 14.906 -26.125 -7.438 1 98.12 101 LYS B O 1
ATOM 3308 N N . LEU B 1 102 ? 14.734 -24.703 -5.746 1 98.06 102 LEU B N 1
ATOM 3309 C CA . LEU B 1 102 ? 13.711 -25.516 -5.102 1 98.06 102 LEU B CA 1
ATOM 3310 C C . LEU B 1 102 ? 12.43 -25.547 -5.934 1 98.06 102 LEU B C 1
ATOM 3312 O O . LEU B 1 102 ? 11.734 -26.562 -5.984 1 98.06 102 LEU B O 1
ATOM 3316 N N . LEU B 1 103 ? 12.094 -24.438 -6.594 1 98.19 103 LEU B N 1
ATOM 3317 C CA . LEU B 1 103 ? 10.953 -24.391 -7.504 1 98.19 103 LEU B CA 1
ATOM 3318 C C . LEU B 1 103 ? 11.242 -25.188 -8.773 1 98.19 103 LEU B C 1
ATOM 3320 O O . LEU B 1 103 ? 10.391 -25.938 -9.25 1 98.19 103 LEU B O 1
ATOM 3324 N N . ALA B 1 104 ? 12.453 -25.016 -9.227 1 97.44 104 ALA B N 1
ATOM 3325 C CA . ALA B 1 104 ? 12.859 -25.719 -10.438 1 97.44 104 ALA B CA 1
ATOM 3326 C C . ALA B 1 104 ? 12.789 -27.234 -10.242 1 97.44 104 ALA B C 1
ATOM 3328 O O . ALA B 1 104 ? 12.43 -27.969 -11.156 1 97.44 104 ALA B O 1
ATOM 3329 N N . ALA B 1 105 ? 13.156 -27.688 -9.117 1 97.81 105 ALA B N 1
ATOM 3330 C CA . ALA B 1 105 ? 13.133 -29.109 -8.797 1 97.81 105 ALA B CA 1
ATOM 3331 C C . ALA B 1 105 ? 11.711 -29.656 -8.867 1 97.81 105 ALA B C 1
ATOM 3333 O O . ALA B 1 105 ? 11.523 -30.859 -9.062 1 97.81 105 ALA B O 1
ATOM 3334 N N . LYS B 1 106 ? 10.75 -28.828 -8.766 1 97.38 106 LYS B N 1
ATOM 3335 C CA . LYS B 1 106 ? 9.344 -29.219 -8.891 1 97.38 106 LYS B CA 1
ATOM 3336 C C . LYS B 1 106 ? 8.812 -28.906 -10.289 1 97.38 106 LYS B C 1
ATOM 3338 O O . LYS B 1 106 ? 7.598 -28.891 -10.5 1 97.38 106 LYS B O 1
ATOM 3343 N N . ASN B 1 107 ? 9.672 -28.5 -11.156 1 97.25 107 ASN B N 1
ATOM 3344 C CA . ASN B 1 107 ? 9.375 -28.172 -12.547 1 97.25 107 ASN B CA 1
ATOM 3345 C C . ASN B 1 107 ? 8.594 -26.859 -12.648 1 97.25 107 ASN B C 1
ATOM 3347 O O . ASN B 1 107 ? 7.719 -26.719 -13.508 1 97.25 107 ASN B O 1
ATOM 3351 N N . VAL B 1 108 ? 8.766 -26.031 -11.711 1 97.75 108 VAL B N 1
ATOM 3352 C CA . VAL B 1 108 ? 8.273 -24.656 -11.758 1 97.75 108 VAL B CA 1
ATOM 3353 C C . VAL B 1 108 ? 9.422 -23.703 -12.094 1 97.75 108 VAL B C 1
ATOM 3355 O O . VAL B 1 108 ? 10.266 -23.406 -11.242 1 97.75 108 VAL B O 1
ATOM 3358 N N . LYS B 1 109 ? 9.461 -23.141 -13.281 1 95.31 109 LYS B N 1
ATOM 3359 C CA . LYS B 1 109 ? 10.648 -22.469 -13.805 1 95.31 109 LYS B CA 1
ATOM 3360 C C . LYS B 1 109 ? 10.438 -20.969 -13.93 1 95.31 109 LYS B C 1
ATOM 3362 O O . LYS B 1 109 ? 11.117 -20.297 -14.719 1 95.31 109 LYS B O 1
ATOM 3367 N N . ILE B 1 110 ? 9.555 -20.438 -13.18 1 92.94 110 ILE B N 1
ATOM 3368 C CA . ILE B 1 110 ? 9.125 -19.062 -13.367 1 92.94 110 ILE B CA 1
ATOM 3369 C C . ILE B 1 110 ? 10.195 -18.109 -12.836 1 92.94 110 ILE B C 1
ATOM 3371 O O . ILE B 1 110 ? 10.188 -16.922 -13.133 1 92.94 110 ILE B O 1
ATOM 3375 N N . TRP B 1 111 ? 11.227 -18.578 -12.047 1 95.69 111 TRP B N 1
ATOM 3376 C CA . TRP B 1 111 ? 12.281 -17.719 -11.5 1 95.69 111 TRP B CA 1
ATOM 3377 C C . TRP B 1 111 ? 13.633 -18.078 -12.102 1 95.69 111 TRP B C 1
ATOM 3379 O O . TRP B 1 111 ? 14.664 -17.547 -11.68 1 95.69 111 TRP B O 1
ATOM 3389 N N . GLU B 1 112 ? 13.641 -18.969 -13.039 1 95.31 112 GLU B N 1
ATOM 3390 C CA . GLU B 1 112 ? 14.906 -19.469 -13.57 1 95.31 112 GLU B CA 1
ATOM 3391 C C . GLU B 1 112 ? 15.734 -18.359 -14.195 1 95.31 112 GLU B C 1
ATOM 3393 O O . GLU B 1 112 ? 16.938 -18.266 -13.969 1 95.31 112 GLU B O 1
ATOM 3398 N N . LYS B 1 113 ? 15.102 -17.531 -14.953 1 93.81 113 LYS B N 1
ATOM 3399 C CA . LYS B 1 113 ? 15.82 -16.453 -15.625 1 93.81 113 LYS B CA 1
ATOM 3400 C C . LYS B 1 113 ? 16.391 -15.461 -14.617 1 93.81 113 LYS B C 1
ATOM 3402 O O . LYS B 1 113 ? 17.516 -14.977 -14.781 1 93.81 113 LYS B O 1
ATOM 3407 N N . ASN B 1 114 ? 15.68 -15.203 -13.531 1 95.69 114 ASN B N 1
ATOM 3408 C CA . ASN B 1 114 ? 16.109 -14.258 -12.508 1 95.69 114 ASN B CA 1
ATOM 3409 C C . ASN B 1 114 ? 17.25 -14.82 -11.664 1 95.69 114 ASN B C 1
ATOM 3411 O O . ASN B 1 114 ? 17.922 -14.078 -10.953 1 95.69 114 ASN B O 1
ATOM 3415 N N . GLY B 1 115 ? 17.422 -16.125 -11.758 1 97.25 115 GLY B N 1
ATOM 3416 C CA . GLY B 1 115 ? 18.453 -16.766 -10.945 1 97.25 115 GLY B CA 1
ATOM 3417 C C . GLY B 1 115 ? 19.641 -17.234 -11.75 1 97.25 115 GLY B C 1
ATOM 3418 O O . GLY B 1 115 ? 20.547 -17.891 -11.211 1 97.25 115 GLY B O 1
ATOM 3419 N N . ASP B 1 116 ? 19.609 -16.969 -12.992 1 96.81 116 ASP B N 1
ATOM 3420 C CA . ASP B 1 116 ? 20.719 -17.484 -13.805 1 96.81 116 ASP B CA 1
ATOM 3421 C C . ASP B 1 116 ? 21.938 -16.578 -13.703 1 96.81 116 ASP B C 1
ATOM 3423 O O . ASP B 1 116 ? 21.859 -15.469 -13.172 1 96.81 116 ASP B O 1
ATOM 3427 N N . ARG B 1 117 ? 23.094 -17.094 -14.117 1 97.5 117 ARG B N 1
ATOM 3428 C CA . ARG B 1 117 ? 24.375 -16.438 -13.922 1 97.5 117 ARG B CA 1
ATOM 3429 C C . ARG B 1 117 ? 24.438 -15.094 -14.633 1 97.5 117 ARG B C 1
ATOM 3431 O O . ARG B 1 117 ? 24.875 -14.102 -14.062 1 97.5 117 ARG B O 1
ATOM 3438 N N . ALA B 1 118 ? 23.969 -15.047 -15.875 1 96.69 118 ALA B N 1
ATOM 3439 C CA . ALA B 1 118 ? 24.031 -13.812 -16.656 1 96.69 118 ALA B CA 1
ATOM 3440 C C . ALA B 1 118 ? 23.203 -12.703 -15.992 1 96.69 118 ALA B C 1
ATOM 3442 O O . ALA B 1 118 ? 23.656 -11.555 -15.914 1 96.69 118 ALA B O 1
ATOM 3443 N N . PHE B 1 119 ? 22.109 -13.07 -15.539 1 96.25 119 PHE B N 1
ATOM 3444 C CA . PHE B 1 119 ? 21.219 -12.102 -14.914 1 96.25 119 PHE B CA 1
ATOM 3445 C C . PHE B 1 119 ? 21.812 -11.602 -13.602 1 96.25 119 PHE B C 1
ATOM 3447 O O . PHE B 1 119 ? 21.844 -10.391 -13.352 1 96.25 119 PHE B O 1
ATOM 3454 N N . LEU B 1 120 ? 22.281 -12.469 -12.766 1 98.12 120 LEU B N 1
ATOM 3455 C CA . LEU B 1 120 ? 22.891 -12.102 -11.492 1 98.12 120 LEU B CA 1
ATOM 3456 C C . LEU B 1 120 ? 24.109 -11.203 -11.711 1 98.12 120 LEU B C 1
ATOM 3458 O O . LEU B 1 120 ? 24.266 -10.188 -11.031 1 98.12 120 LEU B O 1
ATOM 3462 N N . ASP B 1 121 ? 24.922 -11.539 -12.703 1 97.88 121 ASP B N 1
ATOM 3463 C CA . ASP B 1 121 ? 26.109 -10.75 -13 1 97.88 121 ASP B CA 1
ATOM 3464 C C . ASP B 1 121 ? 25.719 -9.344 -13.469 1 97.88 121 ASP B C 1
ATOM 3466 O O . ASP B 1 121 ? 26.391 -8.367 -13.117 1 97.88 121 ASP B O 1
ATOM 3470 N N . ASN B 1 122 ? 24.703 -9.273 -14.242 1 95.81 122 ASN B N 1
ATOM 3471 C CA . ASN B 1 122 ? 24.234 -7.988 -14.75 1 95.81 122 ASN B CA 1
ATOM 3472 C C . ASN B 1 122 ? 23.781 -7.07 -13.625 1 95.81 122 ASN B C 1
ATOM 3474 O O . ASN B 1 122 ? 23.875 -5.848 -13.727 1 95.81 122 ASN B O 1
ATOM 3478 N N . LEU B 1 123 ? 23.344 -7.688 -12.516 1 96.69 123 LEU B N 1
ATOM 3479 C CA . LEU B 1 123 ? 22.875 -6.91 -11.367 1 96.69 123 LEU B CA 1
ATOM 3480 C C . LEU B 1 123 ? 24.031 -6.648 -10.398 1 96.69 123 LEU B C 1
ATOM 3482 O O . LEU B 1 123 ? 23.844 -5.98 -9.375 1 96.69 123 LEU B O 1
ATOM 3486 N N . GLY B 1 124 ? 25.141 -7.25 -10.672 1 97.75 124 GLY B N 1
ATOM 3487 C CA . GLY B 1 124 ? 26.312 -7.051 -9.828 1 97.75 124 GLY B CA 1
ATOM 3488 C C . GLY B 1 124 ? 26.469 -8.133 -8.781 1 97.75 124 GLY B C 1
ATOM 3489 O O . GLY B 1 124 ? 27.359 -8.047 -7.922 1 97.75 124 GLY B O 1
ATOM 3490 N N . PHE B 1 125 ? 25.594 -9.133 -8.844 1 98.19 125 PHE B N 1
ATOM 3491 C CA . PHE B 1 125 ? 25.688 -10.23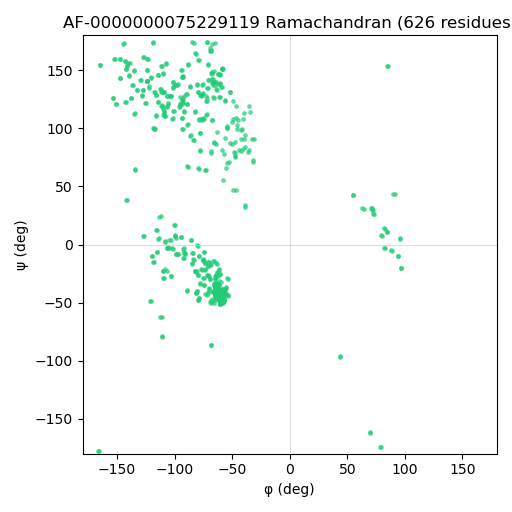4 -7.887 1 98.19 125 PHE B CA 1
ATOM 3492 C C . PHE B 1 125 ? 26.609 -11.328 -8.406 1 98.19 125 PHE B C 1
ATOM 3494 O O . PHE B 1 125 ? 26.203 -12.484 -8.539 1 98.19 125 PHE B O 1
ATOM 3501 N N . THR B 1 126 ? 27.859 -11.047 -8.516 1 97.81 126 THR B N 1
ATOM 3502 C CA . THR B 1 126 ? 28.828 -11.906 -9.203 1 97.81 126 THR B CA 1
ATOM 3503 C C . THR B 1 126 ? 29.281 -13.047 -8.297 1 97.81 126 THR B C 1
ATOM 3505 O O . THR B 1 126 ? 29.734 -14.086 -8.773 1 97.81 126 THR B O 1
ATOM 3508 N N . SER B 1 127 ? 29.172 -12.883 -7 1 97.31 127 SER B N 1
ATOM 3509 C CA . SER B 1 127 ? 29.609 -13.914 -6.07 1 97.31 127 SER B CA 1
ATOM 3510 C C . SER B 1 127 ? 28.453 -14.789 -5.609 1 97.31 127 SER B C 1
ATOM 3512 O O . SER B 1 127 ? 28.656 -15.797 -4.926 1 97.31 127 SER B O 1
ATOM 3514 N N . ARG B 1 128 ? 27.25 -14.359 -5.984 1 97.38 128 ARG B N 1
ATOM 3515 C CA . ARG B 1 128 ? 26.062 -15.102 -5.555 1 97.38 128 ARG B CA 1
ATOM 3516 C C . ARG B 1 128 ? 25.906 -16.391 -6.359 1 97.38 128 ARG B C 1
ATOM 3518 O O . ARG B 1 128 ? 26.141 -16.391 -7.57 1 97.38 128 ARG B O 1
ATOM 3525 N N . GLU B 1 129 ? 25.562 -17.391 -5.676 1 97.88 129 GLU B N 1
ATOM 3526 C CA . GLU B 1 129 ? 25.312 -18.656 -6.371 1 97.88 129 GLU B CA 1
ATOM 3527 C C . GLU B 1 129 ? 24.078 -18.562 -7.262 1 97.88 129 GLU B C 1
ATOM 3529 O O . GLU B 1 129 ? 23.094 -17.891 -6.91 1 97.88 129 GLU B O 1
ATOM 3534 N N . GLU B 1 130 ? 24.109 -19.312 -8.359 1 97.69 130 GLU B N 1
ATOM 3535 C CA . GLU B 1 130 ? 22.938 -19.375 -9.219 1 97.69 130 GLU B CA 1
ATOM 3536 C C . GLU B 1 130 ? 21.719 -19.906 -8.453 1 97.69 130 GLU B C 1
ATOM 3538 O O . GLU B 1 130 ? 21.844 -20.828 -7.648 1 97.69 130 GLU B O 1
ATOM 3543 N N . GLY B 1 131 ? 20.625 -19.25 -8.664 1 98.12 131 GLY B N 1
ATOM 3544 C CA . GLY B 1 131 ? 19.391 -19.641 -7.988 1 98.12 131 GLY B CA 1
ATOM 3545 C C . GLY B 1 131 ? 19.125 -18.828 -6.734 1 98.12 131 GLY B C 1
ATOM 3546 O O . GLY B 1 131 ? 18 -18.828 -6.223 1 98.12 131 GLY B O 1
ATOM 3547 N N . ASP B 1 132 ? 20.141 -18.219 -6.191 1 98.75 132 ASP B N 1
ATOM 3548 C CA . ASP B 1 132 ? 19.969 -17.344 -5.035 1 98.75 132 ASP B CA 1
ATOM 3549 C C . ASP B 1 132 ? 19.328 -16.016 -5.441 1 98.75 132 ASP B C 1
ATOM 3551 O O . ASP B 1 132 ? 20 -15.148 -6.004 1 98.75 132 ASP B O 1
ATOM 3555 N N . LEU B 1 133 ? 18.125 -15.836 -5.086 1 98.75 133 LEU B N 1
ATOM 3556 C CA . LEU B 1 133 ? 17.344 -14.711 -5.578 1 98.75 133 LEU B CA 1
ATOM 3557 C C . LEU B 1 133 ? 17.453 -13.523 -4.629 1 98.75 133 LEU B C 1
ATOM 3559 O O . LEU B 1 133 ? 16.922 -12.445 -4.922 1 98.75 133 LEU B O 1
ATOM 3563 N N . GLY B 1 134 ? 18.188 -13.695 -3.447 1 98.75 134 GLY B N 1
ATOM 3564 C CA . GLY B 1 134 ? 18.25 -12.656 -2.438 1 98.75 134 GLY B CA 1
ATOM 3565 C C . GLY B 1 134 ? 17 -12.602 -1.566 1 98.75 134 GLY B C 1
ATOM 3566 O O . GLY B 1 134 ? 16.156 -13.484 -1.636 1 98.75 134 GLY B O 1
ATOM 3567 N N . PRO B 1 135 ? 16.922 -11.641 -0.73 1 98.81 135 PRO B N 1
ATOM 3568 C CA . PRO B 1 135 ? 15.82 -11.578 0.238 1 98.81 135 PRO B CA 1
ATOM 3569 C C . PRO B 1 135 ? 14.523 -11.055 -0.373 1 98.81 135 PRO B C 1
ATOM 3571 O O . PRO B 1 135 ? 13.992 -10.031 0.07 1 98.81 135 PRO B O 1
ATOM 3574 N N . VAL B 1 136 ? 13.984 -11.812 -1.298 1 98.69 136 VAL B N 1
ATOM 3575 C CA . VAL B 1 136 ? 12.766 -11.43 -2.008 1 98.69 136 VAL B CA 1
ATOM 3576 C C . VAL B 1 136 ? 11.547 -12.023 -1.303 1 98.69 136 VAL B C 1
ATOM 3578 O O . VAL B 1 136 ? 11.633 -13.086 -0.687 1 98.69 136 VAL B O 1
ATOM 3581 N N . TYR B 1 137 ? 10.367 -11.328 -1.402 1 98.06 137 TYR B N 1
ATOM 3582 C CA . TYR B 1 137 ? 9.016 -11.758 -1.08 1 98.06 137 TYR B CA 1
ATOM 3583 C C . TYR B 1 137 ? 8.984 -12.523 0.236 1 98.06 137 TYR B C 1
ATOM 3585 O O . TYR B 1 137 ? 9.109 -11.93 1.311 1 98.06 137 TYR B O 1
ATOM 3593 N N . GLY B 1 138 ? 9.023 -13.859 0.189 1 98.69 138 GLY B N 1
ATOM 3594 C CA . GLY B 1 138 ? 8.852 -14.711 1.357 1 98.69 138 GLY B CA 1
ATOM 3595 C C . GLY B 1 138 ? 9.867 -14.422 2.451 1 98.69 138 GLY B C 1
ATOM 3596 O O . GLY B 1 138 ? 9.539 -14.508 3.639 1 98.69 138 GLY B O 1
ATOM 3597 N N . PHE B 1 139 ? 11.102 -14.164 2.029 1 98.94 139 PHE B N 1
ATOM 3598 C CA . PHE B 1 139 ? 12.109 -13.805 3.021 1 98.94 139 PHE B CA 1
ATOM 3599 C C . PHE B 1 139 ? 11.656 -12.609 3.852 1 98.94 139 PHE B C 1
ATOM 3601 O O . PHE B 1 139 ? 11.828 -12.594 5.07 1 98.94 139 PHE B O 1
ATOM 3608 N N . GLN B 1 140 ? 11.078 -11.625 3.213 1 98.94 140 GLN B N 1
ATOM 3609 C CA . GLN B 1 140 ? 10.594 -10.461 3.939 1 98.94 140 GLN B CA 1
ATOM 3610 C C . GLN B 1 140 ? 9.391 -10.812 4.809 1 98.94 140 GLN B C 1
ATOM 3612 O O . GLN B 1 140 ? 9.195 -10.227 5.875 1 98.94 140 GLN B O 1
ATOM 3617 N N . TRP B 1 141 ? 8.602 -11.82 4.359 1 98.94 141 TRP B N 1
ATOM 3618 C CA . TRP B 1 141 ? 7.453 -12.25 5.145 1 98.94 141 TRP B CA 1
ATOM 3619 C C . TRP B 1 141 ? 7.898 -12.875 6.465 1 98.94 141 TRP B C 1
ATOM 3621 O O . TRP B 1 141 ? 7.285 -12.633 7.508 1 98.94 141 TRP B O 1
ATOM 3631 N N . ARG B 1 142 ? 9.031 -13.562 6.414 1 98.94 142 ARG B N 1
ATOM 3632 C CA . ARG B 1 142 ? 9.367 -14.43 7.535 1 98.94 142 ARG B CA 1
ATOM 3633 C C . ARG B 1 142 ? 10.539 -13.875 8.328 1 98.94 142 ARG B C 1
ATOM 3635 O O . ARG B 1 142 ? 10.703 -14.188 9.508 1 98.94 142 ARG B O 1
ATOM 3642 N N . HIS B 1 143 ? 11.375 -13.008 7.672 1 98.94 143 HIS B N 1
ATOM 3643 C CA . HIS B 1 143 ? 12.648 -12.609 8.273 1 98.94 143 HIS B CA 1
ATOM 3644 C C . HIS B 1 143 ? 12.953 -11.148 7.992 1 98.94 143 HIS B C 1
ATOM 3646 O O . HIS B 1 143 ? 14.102 -10.789 7.73 1 98.94 143 HIS B O 1
ATOM 3652 N N . PHE B 1 144 ? 11.984 -10.312 8.008 1 98.88 144 PHE B N 1
ATOM 3653 C CA . PHE B 1 144 ? 12.18 -8.898 7.703 1 98.88 144 PHE B CA 1
ATOM 3654 C C . PHE B 1 144 ? 13.234 -8.289 8.617 1 98.88 144 PHE B C 1
ATOM 3656 O O . PHE B 1 144 ? 13.109 -8.352 9.844 1 98.88 144 PHE B O 1
ATOM 3663 N N . GLY B 1 145 ? 14.242 -7.715 8.062 1 98.56 145 GLY B N 1
ATOM 3664 C CA . GLY B 1 145 ? 15.266 -7.039 8.844 1 98.56 145 GLY B CA 1
ATOM 3665 C C . GLY B 1 145 ? 16.453 -7.926 9.172 1 98.56 145 GLY B C 1
ATOM 3666 O O . GLY B 1 145 ? 17.469 -7.453 9.68 1 98.56 145 GLY B O 1
ATOM 3667 N N . ALA B 1 146 ? 16.359 -9.195 8.906 1 98.81 146 ALA B N 1
ATOM 3668 C CA . ALA B 1 146 ? 17.516 -10.07 9.086 1 98.81 146 ALA B CA 1
ATOM 3669 C C . ALA B 1 146 ? 18.594 -9.75 8.062 1 98.81 146 ALA B C 1
ATOM 3671 O O . ALA B 1 146 ? 18.297 -9.406 6.914 1 98.81 146 ALA B O 1
ATOM 3672 N N . LYS B 1 147 ? 19.828 -9.953 8.531 1 98.38 147 LYS B N 1
ATOM 3673 C CA . LYS B 1 147 ? 20.922 -9.805 7.582 1 98.38 147 LYS B CA 1
ATOM 3674 C C . LYS B 1 147 ? 20.969 -10.977 6.602 1 98.38 147 LYS B C 1
ATOM 3676 O O . LYS B 1 147 ? 21.062 -12.133 7.012 1 98.38 147 LYS B O 1
ATOM 3681 N N . TYR B 1 148 ? 20.906 -10.68 5.371 1 98.69 148 TYR B N 1
ATOM 3682 C CA . TYR B 1 148 ? 20.906 -11.734 4.359 1 98.69 148 TYR B CA 1
ATOM 3683 C C . TYR B 1 148 ? 22.312 -12.25 4.105 1 98.69 148 TYR B C 1
ATOM 3685 O O . TYR B 1 148 ? 23.234 -11.469 3.896 1 98.69 148 TYR B O 1
ATOM 3693 N N . VAL B 1 149 ? 22.484 -13.531 4.117 1 98.5 149 VAL B N 1
ATOM 3694 C CA . VAL B 1 149 ? 23.781 -14.18 3.885 1 98.5 149 VAL B CA 1
ATOM 3695 C C . VAL B 1 149 ? 23.75 -14.922 2.551 1 98.5 149 VAL B C 1
ATOM 3697 O O . VAL B 1 149 ? 24.484 -14.578 1.626 1 98.5 149 VAL B O 1
ATOM 3700 N N . ASP B 1 150 ? 22.906 -15.906 2.4 1 98.44 150 ASP B N 1
ATOM 3701 C CA . ASP B 1 150 ? 22.734 -16.688 1.182 1 98.44 150 ASP B CA 1
ATOM 3702 C C . ASP B 1 150 ? 21.453 -17.516 1.234 1 98.44 150 ASP B C 1
ATOM 3704 O O . ASP B 1 150 ? 20.656 -17.375 2.168 1 98.44 150 ASP B O 1
ATOM 3708 N N . CYS B 1 151 ? 21.188 -18.312 0.212 1 98.62 151 CYS B N 1
ATOM 3709 C CA . CYS B 1 151 ? 19.906 -19.016 0.104 1 98.62 151 CYS B CA 1
ATOM 3710 C C . CYS B 1 151 ? 19.938 -20.328 0.877 1 98.62 151 CYS B C 1
ATOM 3712 O O . CYS B 1 151 ? 18.938 -21.062 0.905 1 98.62 151 CYS B O 1
ATOM 3714 N N . HIS B 1 152 ? 21.062 -20.672 1.62 1 98.12 152 HIS B N 1
ATOM 3715 C CA . HIS B 1 152 ? 21.203 -21.922 2.361 1 98.12 152 HIS B CA 1
ATOM 3716 C C . HIS B 1 152 ? 21.078 -21.688 3.863 1 98.12 152 HIS B C 1
ATOM 3718 O O . HIS B 1 152 ? 20.812 -22.609 4.625 1 98.12 152 HIS B O 1
ATOM 3724 N N . THR B 1 153 ? 21.344 -20.453 4.25 1 98.31 153 THR B N 1
ATOM 3725 C CA . THR B 1 153 ? 21.375 -20.094 5.664 1 98.31 153 THR B CA 1
ATOM 3726 C C . THR B 1 153 ? 20.016 -20.297 6.312 1 98.31 153 THR B C 1
ATOM 3728 O O . THR B 1 153 ? 18.984 -19.984 5.715 1 98.31 153 THR B O 1
ATOM 3731 N N . ASP B 1 154 ? 20.016 -20.828 7.512 1 98.06 154 ASP B N 1
ATOM 3732 C CA . ASP B 1 154 ? 18.812 -20.906 8.336 1 98.06 154 ASP B CA 1
ATOM 3733 C C . ASP B 1 154 ? 18.562 -19.578 9.055 1 98.06 154 ASP B C 1
ATOM 3735 O O . ASP B 1 154 ? 19.312 -19.203 9.953 1 98.06 154 ASP B O 1
ATOM 3739 N N . TYR B 1 155 ? 17.5 -18.938 8.703 1 98.56 155 TYR B N 1
ATOM 3740 C CA . TYR B 1 155 ? 17.219 -17.609 9.234 1 98.56 155 TYR B CA 1
ATOM 3741 C C . TYR B 1 155 ? 16.203 -17.688 10.367 1 98.56 155 TYR B C 1
ATOM 3743 O O . TYR B 1 155 ? 15.719 -16.656 10.852 1 98.56 155 TYR B O 1
ATOM 3751 N N . ARG B 1 156 ? 15.844 -18.844 10.82 1 96.81 156 ARG B N 1
ATOM 3752 C CA . ARG B 1 156 ? 14.859 -18.984 11.883 1 96.81 156 ARG B CA 1
ATOM 3753 C C . ARG B 1 156 ? 15.227 -18.125 13.086 1 96.81 156 ARG B C 1
ATOM 3755 O O . ARG B 1 156 ? 16.375 -18.125 13.531 1 96.81 156 ARG B O 1
ATOM 3762 N N . GLY B 1 157 ? 14.242 -17.391 13.531 1 97.25 157 GLY B N 1
ATOM 3763 C CA . GLY B 1 157 ? 14.422 -16.562 14.703 1 97.25 157 GLY B CA 1
ATOM 3764 C C . GLY B 1 157 ? 15.094 -15.234 14.398 1 97.25 157 GLY B C 1
ATOM 3765 O O . GLY B 1 157 ? 15.258 -14.398 15.289 1 97.25 157 GLY B O 1
ATOM 3766 N N . GLN B 1 158 ? 15.469 -15.016 13.18 1 98.5 158 GLN B N 1
ATOM 3767 C CA . GLN B 1 158 ? 16.109 -13.758 12.805 1 98.5 158 GLN B CA 1
ATOM 3768 C C . GLN B 1 158 ? 15.125 -12.82 12.117 1 98.5 158 GLN B C 1
ATOM 3770 O O . GLN B 1 158 ? 14.305 -13.266 11.312 1 98.5 158 GLN B O 1
ATOM 3775 N N . GLY B 1 159 ? 15.25 -11.516 12.477 1 98.62 159 GLY B N 1
ATOM 3776 C CA . GLY B 1 159 ? 14.328 -10.539 11.922 1 98.62 159 GLY B CA 1
ATOM 3777 C C . GLY B 1 159 ? 12.914 -10.688 12.461 1 98.62 159 GLY B C 1
ATOM 3778 O O . GLY B 1 159 ? 12.711 -11.227 13.547 1 98.62 159 GLY B O 1
ATOM 3779 N N . VAL B 1 160 ? 12.023 -10.125 11.758 1 98.88 160 VAL B N 1
ATOM 3780 C CA . VAL B 1 160 ? 10.617 -10.141 12.164 1 98.88 160 VAL B CA 1
ATOM 3781 C C . VAL B 1 160 ? 9.836 -11.117 11.289 1 98.88 160 VAL B C 1
ATOM 3783 O O . VAL B 1 160 ? 9.859 -11.016 10.055 1 98.88 160 VAL B O 1
ATOM 3786 N N . ASP B 1 161 ? 9.234 -12.078 11.891 1 98.88 161 ASP B N 1
ATOM 3787 C CA . ASP B 1 161 ? 8.328 -12.984 11.195 1 98.88 161 ASP B CA 1
ATOM 3788 C C . ASP B 1 161 ? 6.93 -12.383 11.078 1 98.88 161 ASP B C 1
ATOM 3790 O O . ASP B 1 161 ? 6.07 -12.625 11.93 1 98.88 161 ASP B O 1
ATOM 3794 N N . GLN B 1 162 ? 6.699 -11.672 10.016 1 98.94 162 GLN B N 1
ATOM 3795 C CA . GLN B 1 162 ? 5.445 -10.945 9.828 1 98.94 162 GLN B CA 1
ATOM 3796 C C . GLN B 1 162 ? 4.273 -11.914 9.648 1 98.94 162 GLN B C 1
ATOM 3798 O O . GLN B 1 162 ? 3.164 -11.633 10.102 1 98.94 162 GLN B O 1
ATOM 3803 N N . LEU B 1 163 ? 4.527 -12.945 8.922 1 98.94 163 LEU B N 1
ATOM 3804 C CA . LEU B 1 163 ? 3.447 -13.891 8.68 1 98.94 163 LEU B CA 1
ATOM 3805 C C . LEU B 1 163 ? 2.934 -14.477 9.992 1 98.94 163 LEU B C 1
ATOM 3807 O O . LEU B 1 163 ? 1.722 -14.555 10.203 1 98.94 163 LEU B O 1
ATOM 3811 N N . ALA B 1 164 ? 3.812 -14.859 10.859 1 98.81 164 ALA B N 1
ATOM 3812 C CA . ALA B 1 164 ? 3.416 -15.336 12.18 1 98.81 164 ALA B CA 1
ATOM 3813 C C . ALA B 1 164 ? 2.65 -14.266 12.945 1 98.81 164 ALA B C 1
ATOM 3815 O O . ALA B 1 164 ? 1.651 -14.555 13.609 1 98.81 164 ALA B O 1
ATOM 3816 N N . GLU B 1 165 ? 3.137 -13.055 12.891 1 98.81 165 GLU B N 1
ATOM 3817 C CA . GLU B 1 165 ? 2.48 -11.953 13.578 1 98.81 165 GLU B CA 1
ATOM 3818 C C . GLU B 1 165 ? 1.084 -11.695 13.016 1 98.81 165 GLU B C 1
ATOM 3820 O O . GLU B 1 165 ? 0.146 -11.422 13.766 1 98.81 165 GLU B O 1
ATOM 3825 N N . VAL B 1 166 ? 0.948 -11.781 11.727 1 98.88 166 VAL B N 1
ATOM 3826 C CA . VAL B 1 166 ? -0.348 -11.625 11.078 1 98.88 166 VAL B CA 1
ATOM 3827 C C . VAL B 1 166 ? -1.322 -12.672 11.609 1 98.88 166 VAL B C 1
ATOM 3829 O O . VAL B 1 166 ? -2.455 -12.352 11.977 1 98.88 166 VAL B O 1
ATOM 3832 N N . ILE B 1 167 ? -0.858 -13.859 11.633 1 98.94 167 ILE B N 1
ATOM 3833 C CA . ILE B 1 167 ? -1.71 -14.945 12.117 1 98.94 167 ILE B CA 1
ATOM 3834 C C . ILE B 1 167 ? -2.094 -14.688 13.57 1 98.94 167 ILE B C 1
ATOM 3836 O O . ILE B 1 167 ? -3.262 -14.836 13.945 1 98.94 167 ILE B O 1
ATOM 3840 N N . ARG B 1 168 ? -1.14 -14.312 14.406 1 98.81 168 ARG B N 1
ATOM 3841 C CA . ARG B 1 168 ? -1.429 -14.008 15.797 1 98.81 168 ARG B CA 1
ATOM 3842 C C . ARG B 1 168 ? -2.486 -12.914 15.914 1 98.81 168 ARG B C 1
ATOM 3844 O O . ARG B 1 168 ? -3.439 -13.047 16.688 1 98.81 168 ARG B O 1
ATOM 3851 N N . LEU B 1 169 ? -2.324 -11.867 15.148 1 98.69 169 LEU B N 1
ATOM 3852 C CA . LEU B 1 169 ? -3.246 -10.742 15.211 1 98.69 169 LEU B CA 1
ATOM 3853 C C . LEU B 1 169 ? -4.648 -11.156 14.773 1 98.69 169 LEU B C 1
ATOM 3855 O O . LEU B 1 169 ? -5.637 -10.773 15.398 1 98.69 169 LEU B O 1
ATOM 3859 N N . ILE B 1 170 ? -4.719 -11.891 13.711 1 98.81 170 ILE B N 1
ATOM 3860 C CA . ILE B 1 170 ? -6.02 -12.344 13.227 1 98.81 170 ILE B CA 1
ATOM 3861 C C . ILE B 1 170 ? -6.723 -13.141 14.328 1 98.81 170 ILE B C 1
ATOM 3863 O O . ILE B 1 170 ? -7.926 -12.969 14.547 1 98.81 170 ILE B O 1
ATOM 3867 N N . LYS B 1 171 ? -6.027 -13.93 15.047 1 98.25 171 LYS B N 1
ATOM 3868 C CA . LYS B 1 171 ? -6.613 -14.812 16.047 1 98.25 171 LYS B CA 1
ATOM 3869 C C . LYS B 1 171 ? -6.891 -14.062 17.344 1 98.25 171 LYS B C 1
ATOM 3871 O O . LYS B 1 171 ? -7.941 -14.25 17.969 1 98.25 171 LYS B O 1
ATOM 3876 N N . GLU B 1 172 ? -5.949 -13.203 17.766 1 98.06 172 GLU B N 1
ATOM 3877 C CA . GLU B 1 172 ? -6 -12.672 19.125 1 98.06 172 GLU B CA 1
ATOM 3878 C C . GLU B 1 172 ? -6.527 -11.242 19.141 1 98.06 172 GLU B C 1
ATOM 3880 O O . GLU B 1 172 ? -7.055 -10.781 20.156 1 98.06 172 GLU B O 1
ATOM 3885 N N . GLU B 1 173 ? -6.324 -10.539 18.047 1 96.94 173 GLU B N 1
ATOM 3886 C CA . GLU B 1 173 ? -6.762 -9.148 17.922 1 96.94 173 GLU B CA 1
ATOM 3887 C C . GLU B 1 173 ? -7.445 -8.906 16.578 1 96.94 173 GLU B C 1
ATOM 3889 O O . GLU B 1 173 ? -7.027 -8.031 15.812 1 96.94 173 GLU B O 1
ATOM 3894 N N . PRO B 1 174 ? -8.547 -9.531 16.344 1 96.88 174 PRO B N 1
ATOM 3895 C CA . PRO B 1 174 ? -9.164 -9.531 15.008 1 96.88 174 PRO B CA 1
ATOM 3896 C C . PRO B 1 174 ? -9.594 -8.133 14.562 1 96.88 174 PRO B C 1
ATOM 3898 O O . PRO B 1 174 ? -9.805 -7.902 13.367 1 96.88 174 PRO B O 1
ATOM 3901 N N . ASN B 1 175 ? -9.695 -7.16 15.492 1 96.12 175 ASN B N 1
ATOM 3902 C CA . ASN B 1 175 ? -10.102 -5.809 15.117 1 96.12 175 ASN B CA 1
ATOM 3903 C C . ASN B 1 175 ? -8.898 -4.91 14.867 1 96.12 175 ASN B C 1
ATOM 3905 O O . ASN B 1 175 ? -9.047 -3.721 14.586 1 96.12 175 ASN B O 1
ATOM 3909 N N . SER B 1 176 ? -7.746 -5.488 14.898 1 96.69 176 SER B N 1
ATOM 3910 C CA . SER B 1 176 ? -6.539 -4.695 14.688 1 96.69 176 SER B CA 1
ATOM 3911 C C . SER B 1 176 ? -6.492 -4.141 13.266 1 96.69 176 SER B C 1
ATOM 3913 O O . SER B 1 176 ? -6.848 -4.828 12.312 1 96.69 176 SER B O 1
ATOM 3915 N N . ARG B 1 177 ? -6.043 -2.9 13.18 1 97.44 177 ARG B N 1
ATOM 3916 C CA . ARG B 1 177 ? -5.852 -2.26 11.883 1 97.44 177 ARG B CA 1
ATOM 3917 C C . ARG B 1 177 ? -4.387 -2.295 11.469 1 97.44 177 ARG B C 1
ATOM 3919 O O . ARG B 1 177 ? -3.959 -1.504 10.625 1 97.44 177 ARG B O 1
ATOM 3926 N N . ARG B 1 178 ? -3.623 -3.178 12.156 1 98.06 178 ARG B N 1
ATOM 3927 C CA . ARG B 1 178 ? -2.184 -3.266 11.938 1 98.06 178 ARG B CA 1
ATOM 3928 C C . ARG B 1 178 ? -1.798 -4.625 11.359 1 98.06 178 ARG B C 1
ATOM 3930 O O . ARG B 1 178 ? -0.625 -5 11.383 1 98.06 178 ARG B O 1
ATOM 3937 N N . THR B 1 179 ? -2.787 -5.402 10.914 1 98.75 179 THR B N 1
ATOM 3938 C CA . THR B 1 179 ? -2.527 -6.723 10.352 1 98.75 179 THR B CA 1
ATOM 3939 C C . THR B 1 179 ? -2.006 -6.609 8.922 1 98.75 179 THR B C 1
ATOM 3941 O O . THR B 1 179 ? -2.766 -6.773 7.961 1 98.75 179 THR B O 1
ATOM 3944 N N . ILE B 1 180 ? -0.734 -6.328 8.805 1 98.81 180 ILE B N 1
ATOM 3945 C CA . ILE B 1 180 ? -0.085 -6.004 7.535 1 98.81 180 ILE B CA 1
ATOM 3946 C C . ILE B 1 180 ? 1.163 -6.863 7.359 1 98.81 180 ILE B C 1
ATOM 3948 O O . ILE B 1 180 ? 1.863 -7.16 8.336 1 98.81 180 ILE B O 1
ATOM 3952 N N . MET B 1 181 ? 1.393 -7.277 6.199 1 98.81 181 MET B N 1
ATOM 3953 C CA . MET B 1 181 ? 2.621 -7.941 5.773 1 98.81 181 MET B CA 1
ATOM 3954 C C . MET B 1 181 ? 3.238 -7.227 4.578 1 98.81 181 MET B C 1
ATOM 3956 O O . MET B 1 181 ? 2.586 -7.062 3.543 1 98.81 181 MET B O 1
ATOM 3960 N N . SER B 1 182 ? 4.496 -6.777 4.738 1 98.75 182 SER B N 1
ATOM 3961 C CA . SER B 1 182 ? 5.172 -6.027 3.688 1 98.75 182 SER B CA 1
ATOM 3962 C C . SER B 1 182 ? 6.34 -6.816 3.105 1 98.75 182 SER B C 1
ATOM 3964 O O . SER B 1 182 ? 7.148 -7.379 3.85 1 98.75 182 SER B O 1
ATOM 3966 N N . SER B 1 183 ? 6.41 -6.824 1.798 1 98.75 183 SER B N 1
ATOM 3967 C CA . SER B 1 183 ? 7.566 -7.379 1.105 1 98.75 183 SER B CA 1
ATOM 3968 C C . SER B 1 183 ? 8.531 -6.281 0.677 1 98.75 183 SER B C 1
ATOM 3970 O O . SER B 1 183 ? 9.625 -6.566 0.178 1 98.75 183 SER B O 1
ATOM 3972 N N . TRP B 1 184 ? 8.133 -5.02 0.82 1 98.81 184 TRP B N 1
ATOM 3973 C CA . TRP B 1 184 ? 8.945 -3.875 0.427 1 98.81 184 TRP B CA 1
ATOM 3974 C C . TRP B 1 184 ? 9.852 -3.432 1.572 1 98.81 184 TRP B C 1
ATOM 3976 O O . TRP B 1 184 ? 9.375 -2.871 2.564 1 98.81 184 TRP B O 1
ATOM 3986 N N . ASN B 1 185 ? 11.109 -3.752 1.483 1 98.81 185 ASN B N 1
ATOM 3987 C CA . ASN B 1 185 ? 12.109 -3.385 2.477 1 98.81 185 ASN B CA 1
ATOM 3988 C C . ASN B 1 185 ? 13.203 -2.51 1.869 1 98.81 185 ASN B C 1
ATOM 3990 O O . ASN B 1 185 ? 14.172 -3.021 1.302 1 98.81 185 ASN B O 1
ATOM 3994 N N . PRO B 1 186 ? 13.086 -1.189 2.096 1 98.75 186 PRO B N 1
ATOM 3995 C CA . PRO B 1 186 ? 14.055 -0.275 1.489 1 98.75 186 PRO B CA 1
ATOM 3996 C C . PRO B 1 186 ? 15.5 -0.649 1.814 1 98.75 186 PRO B C 1
ATOM 3998 O O . PRO B 1 186 ? 16.391 -0.439 0.992 1 98.75 186 PRO B O 1
ATOM 4001 N N . SER B 1 187 ? 15.781 -1.253 2.924 1 98.69 187 SER B N 1
ATOM 4002 C CA . SER B 1 187 ? 17.141 -1.602 3.33 1 98.69 187 SER B CA 1
ATOM 4003 C C . SER B 1 187 ? 17.672 -2.771 2.514 1 98.69 187 SER B C 1
ATOM 4005 O O . SER B 1 187 ? 18.891 -2.949 2.4 1 98.69 187 SER B O 1
ATOM 4007 N N . ASP B 1 188 ? 16.766 -3.553 1.915 1 98.62 188 ASP B N 1
ATOM 4008 C CA . ASP B 1 188 ? 17.203 -4.805 1.299 1 98.62 188 ASP B CA 1
ATOM 4009 C C . ASP B 1 188 ? 17 -4.77 -0.214 1 98.62 188 ASP B C 1
ATOM 4011 O O . ASP B 1 188 ? 17.438 -5.672 -0.927 1 98.62 188 ASP B O 1
ATOM 4015 N N . LEU B 1 189 ? 16.375 -3.758 -0.726 1 98.56 189 LEU B N 1
ATOM 4016 C CA . LEU B 1 189 ? 15.969 -3.754 -2.127 1 98.56 189 LEU B CA 1
ATOM 4017 C C . LEU B 1 189 ? 17.172 -4.004 -3.039 1 98.56 189 LEU B C 1
ATOM 4019 O O . LEU B 1 189 ? 17.062 -4.734 -4.027 1 98.56 189 LEU B O 1
ATOM 4023 N N . ASN B 1 190 ? 18.312 -3.473 -2.684 1 97.5 190 ASN B N 1
ATOM 4024 C CA . ASN B 1 190 ? 19.484 -3.566 -3.545 1 97.5 190 ASN B CA 1
ATOM 4025 C C . ASN B 1 190 ? 20.094 -4.965 -3.516 1 97.5 190 ASN B C 1
ATOM 4027 O O . ASN B 1 190 ? 21 -5.27 -4.293 1 97.5 190 ASN B O 1
ATOM 4031 N N . GLN B 1 191 ? 19.562 -5.824 -2.639 1 98.38 191 GLN B N 1
ATOM 4032 C CA . GLN B 1 191 ? 20.062 -7.191 -2.539 1 98.38 191 GLN B CA 1
ATOM 4033 C C . GLN B 1 191 ? 19.125 -8.172 -3.244 1 98.38 191 GLN B C 1
ATOM 4035 O O . GLN B 1 191 ? 19.406 -9.367 -3.32 1 98.38 191 GLN B O 1
ATOM 4040 N N . MET B 1 192 ? 18.031 -7.707 -3.76 1 98.56 192 MET B N 1
ATOM 4041 C CA . MET B 1 192 ? 17.047 -8.539 -4.422 1 98.56 192 MET B CA 1
ATOM 4042 C C . MET B 1 192 ? 17.281 -8.594 -5.926 1 98.56 192 MET B C 1
ATOM 4044 O O . MET B 1 192 ? 17.641 -7.586 -6.535 1 98.56 192 MET B O 1
ATOM 4048 N N . VAL B 1 193 ? 17.031 -9.734 -6.52 1 97.75 193 VAL B N 1
ATOM 4049 C CA . VAL B 1 193 ? 17.156 -9.828 -7.969 1 97.75 193 VAL B CA 1
ATOM 4050 C C . VAL B 1 193 ? 16.047 -9.047 -8.648 1 97.75 193 VAL B C 1
ATOM 4052 O O . VAL B 1 193 ? 16.188 -8.594 -9.781 1 97.75 193 VAL B O 1
ATOM 4055 N N . LEU B 1 194 ? 14.945 -8.938 -7.945 1 95.94 194 LEU B N 1
ATOM 4056 C CA . LEU B 1 194 ? 13.781 -8.188 -8.406 1 95.94 194 LEU B CA 1
ATOM 4057 C C . LEU B 1 194 ? 13 -7.625 -7.223 1 95.94 194 LEU B C 1
ATOM 4059 O O . LEU B 1 194 ? 12.508 -8.375 -6.379 1 95.94 194 LEU B O 1
ATOM 4063 N N . PRO B 1 195 ? 12.859 -6.301 -7.188 1 97.19 195 PRO B N 1
ATOM 4064 C CA . PRO B 1 195 ? 12.016 -5.762 -6.121 1 97.19 195 PRO B CA 1
ATOM 4065 C C . PRO B 1 195 ? 10.57 -6.27 -6.203 1 97.19 195 PRO B C 1
ATOM 4067 O O . PRO B 1 195 ? 10.008 -6.367 -7.297 1 97.19 195 PRO B O 1
ATOM 4070 N N . PRO B 1 196 ? 9.977 -6.602 -5.145 1 98.31 196 PRO B N 1
ATOM 4071 C CA . PRO B 1 196 ? 8.656 -7.223 -5.129 1 98.31 196 PRO B CA 1
ATOM 4072 C C . PRO B 1 196 ? 7.578 -6.336 -5.758 1 98.31 196 PRO B C 1
ATOM 4074 O O . PRO B 1 196 ? 7.391 -5.191 -5.328 1 98.31 196 PRO B O 1
ATOM 4077 N N . CYS B 1 197 ? 6.84 -6.855 -6.699 1 97.81 197 CYS B N 1
ATOM 4078 C CA . CYS B 1 197 ? 5.727 -6.145 -7.312 1 97.81 197 CYS B CA 1
ATOM 4079 C C . CYS B 1 197 ? 4.496 -6.18 -6.418 1 97.81 197 CYS B C 1
ATOM 4081 O O . CYS B 1 197 ? 3.756 -5.199 -6.332 1 97.81 197 CYS B O 1
ATOM 4083 N N . HIS B 1 198 ? 4.176 -7.402 -5.875 1 97.5 198 HIS B N 1
ATOM 4084 C CA . HIS B 1 198 ? 3.207 -7.402 -4.785 1 97.5 198 HIS B CA 1
ATOM 4085 C C . HIS B 1 198 ? 3.854 -6.973 -3.471 1 97.5 198 HIS B C 1
ATOM 4087 O O . HIS B 1 198 ? 4.414 -7.801 -2.75 1 97.5 198 HIS B O 1
ATOM 4093 N N . THR B 1 199 ? 3.709 -5.734 -3.182 1 98.5 199 THR B N 1
ATOM 4094 C CA . THR B 1 199 ? 4.5 -4.922 -2.264 1 98.5 199 THR B CA 1
ATOM 4095 C C . THR B 1 199 ? 4.059 -5.148 -0.821 1 98.5 199 THR B C 1
ATOM 4097 O O . THR B 1 199 ? 4.895 -5.246 0.08 1 98.5 199 THR B O 1
ATOM 4100 N N . MET B 1 200 ? 2.779 -5.254 -0.628 1 98.69 200 MET B N 1
ATOM 4101 C CA . MET B 1 200 ? 2.213 -5.32 0.716 1 98.69 200 MET B CA 1
ATOM 4102 C C . MET B 1 200 ? 0.772 -5.82 0.675 1 98.69 200 MET B C 1
ATOM 4104 O O . MET B 1 200 ? 0.091 -5.68 -0.342 1 98.69 200 MET B O 1
ATOM 4108 N N . CYS B 1 201 ? 0.373 -6.398 1.795 1 98.88 201 CYS B N 1
ATOM 4109 C CA . CYS B 1 201 ? -1.042 -6.727 1.926 1 98.88 201 CYS B CA 1
ATOM 4110 C C . CYS B 1 201 ? -1.526 -6.496 3.352 1 98.88 201 CYS B C 1
ATOM 4112 O O . CYS B 1 201 ? -0.733 -6.527 4.293 1 98.88 201 CYS B O 1
ATOM 4114 N N . GLN B 1 202 ? -2.74 -6.195 3.465 1 98.94 202 GLN B N 1
ATOM 4115 C CA . GLN B 1 202 ? -3.422 -5.973 4.734 1 98.94 202 GLN B CA 1
ATOM 4116 C C . GLN B 1 202 ? -4.633 -6.891 4.879 1 98.94 202 GLN B C 1
ATOM 4118 O O . GLN B 1 202 ? -5.363 -7.117 3.91 1 98.94 202 GLN B O 1
ATOM 4123 N N . PHE B 1 203 ? -4.805 -7.367 6.09 1 98.94 203 PHE B N 1
ATOM 4124 C CA . PHE B 1 203 ? -5.93 -8.258 6.344 1 98.94 203 PHE B CA 1
ATOM 4125 C C . PHE B 1 203 ? -6.961 -7.586 7.246 1 98.94 203 PHE B C 1
ATOM 4127 O O . PHE B 1 203 ? -6.629 -6.672 8 1 98.94 203 PHE B O 1
ATOM 4134 N N . TYR B 1 204 ? -8.164 -8.047 7.078 1 98.75 204 TYR B N 1
ATOM 4135 C CA . TYR B 1 204 ? -9.328 -7.492 7.746 1 98.75 204 TYR B CA 1
ATOM 4136 C C . TYR B 1 204 ? -10.312 -8.594 8.141 1 98.75 204 TYR B C 1
ATOM 4138 O O . TYR B 1 204 ? -10.75 -9.375 7.289 1 98.75 204 TYR B O 1
ATOM 4146 N N . VAL B 1 205 ? -10.617 -8.672 9.453 1 98.56 205 VAL B N 1
ATOM 4147 C CA . VAL B 1 205 ? -11.555 -9.68 9.953 1 98.56 205 VAL B CA 1
ATOM 4148 C C . VAL B 1 205 ? -12.906 -9.023 10.242 1 98.56 205 VAL B C 1
ATOM 4150 O O . VAL B 1 205 ? -12.977 -8.016 10.953 1 98.56 205 VAL B O 1
ATOM 4153 N N . ASP B 1 206 ? -13.891 -9.641 9.672 1 95.75 206 ASP B N 1
ATOM 4154 C CA . ASP B 1 206 ? -15.25 -9.164 9.914 1 95.75 206 ASP B CA 1
ATOM 4155 C C . ASP B 1 206 ? -16.266 -10.289 9.75 1 95.75 206 ASP B C 1
ATOM 4157 O O . ASP B 1 206 ? -16.281 -10.984 8.734 1 95.75 206 ASP B O 1
ATOM 4161 N N . ASN B 1 207 ? -17.094 -10.469 10.836 1 94.56 207 ASN B N 1
ATOM 4162 C CA . ASN B 1 207 ? -18.203 -11.414 10.789 1 94.56 207 ASN B CA 1
ATOM 4163 C C . ASN B 1 207 ? -17.75 -12.812 10.391 1 94.56 207 ASN B C 1
ATOM 4165 O O . ASN B 1 207 ? -18.312 -13.422 9.484 1 94.56 207 ASN B O 1
ATOM 4169 N N . GLY B 1 208 ? -16.688 -13.219 10.922 1 97.5 208 GLY B N 1
ATOM 4170 C CA . GLY B 1 208 ? -16.203 -14.57 10.703 1 97.5 208 GLY B CA 1
ATOM 4171 C C . GLY B 1 208 ? -15.484 -14.742 9.375 1 97.5 208 GLY B C 1
ATOM 4172 O O . GLY B 1 208 ? -15.133 -15.859 8.984 1 97.5 208 GLY B O 1
ATOM 4173 N N . GLU B 1 209 ? -15.266 -13.594 8.672 1 98.62 209 GLU B N 1
ATOM 4174 C CA . GLU B 1 209 ? -14.578 -13.633 7.387 1 98.62 209 GLU B CA 1
ATOM 4175 C C . GLU B 1 209 ? -13.234 -12.922 7.453 1 98.62 209 GLU B C 1
ATOM 4177 O O . GLU B 1 209 ? -13.086 -11.938 8.18 1 98.62 209 GLU B O 1
ATOM 4182 N N . LEU B 1 210 ? -12.281 -13.445 6.699 1 98.94 210 LEU B N 1
ATOM 4183 C CA . LEU B 1 210 ? -10.992 -12.789 6.492 1 98.94 210 LEU B CA 1
ATOM 4184 C C . LEU B 1 210 ? -10.898 -12.211 5.086 1 98.94 210 LEU B C 1
ATOM 4186 O O . LEU B 1 210 ? -11.055 -12.93 4.102 1 98.94 210 LEU B O 1
ATOM 4190 N N . SER B 1 211 ? -10.742 -10.906 5.004 1 98.94 211 SER B N 1
ATOM 4191 C CA . SER B 1 211 ? -10.5 -10.242 3.73 1 98.94 211 SER B CA 1
ATOM 4192 C C . SER B 1 211 ? -9.055 -9.758 3.627 1 98.94 211 SER B C 1
ATOM 4194 O O . SER B 1 211 ? -8.367 -9.633 4.641 1 98.94 211 SER B O 1
ATOM 4196 N N . CYS B 1 212 ? -8.578 -9.602 2.402 1 98.94 212 CYS B N 1
ATOM 4197 C CA . CYS B 1 212 ? -7.215 -9.172 2.125 1 98.94 212 CYS B CA 1
ATOM 4198 C C . CYS B 1 212 ? -7.191 -8.062 1.082 1 98.94 212 CYS B C 1
ATOM 4200 O O . CYS B 1 212 ? -7.926 -8.117 0.095 1 98.94 212 CYS B O 1
ATOM 4202 N N . GLN B 1 213 ? -6.465 -7.031 1.329 1 98.94 213 GLN B N 1
ATOM 4203 C CA . GLN B 1 213 ? -6.145 -6.043 0.305 1 98.94 213 GLN B CA 1
ATOM 4204 C C . GLN B 1 213 ? -4.676 -6.125 -0.099 1 98.94 213 GLN B C 1
ATOM 4206 O O . GLN B 1 213 ? -3.787 -5.859 0.713 1 98.94 213 GLN B O 1
ATOM 4211 N N . LEU B 1 214 ? -4.473 -6.496 -1.338 1 98.94 214 LEU B N 1
ATOM 4212 C CA . LEU B 1 214 ? -3.141 -6.57 -1.928 1 98.94 214 LEU B CA 1
ATOM 4213 C C . LEU B 1 214 ? -2.791 -5.273 -2.648 1 98.94 214 LEU B C 1
ATOM 4215 O O . LEU B 1 214 ? -3.555 -4.805 -3.496 1 98.94 214 LEU B O 1
ATOM 4219 N N . TYR B 1 215 ? -1.709 -4.645 -2.277 1 98.94 215 TYR B N 1
ATOM 4220 C CA . TYR B 1 215 ? -1.124 -3.553 -3.047 1 98.94 215 TYR B CA 1
ATOM 4221 C C . TYR B 1 215 ? -0.018 -4.062 -3.963 1 98.94 215 TYR B C 1
ATOM 4223 O O . TYR B 1 215 ? 0.995 -4.586 -3.492 1 98.94 215 TYR B O 1
ATOM 4231 N N . GLN B 1 216 ? -0.204 -3.889 -5.188 1 98.94 216 GLN B N 1
ATOM 4232 C CA . GLN B 1 216 ? 0.779 -4.262 -6.199 1 98.94 216 GLN B CA 1
ATOM 4233 C C . GLN B 1 216 ? 1.29 -3.035 -6.949 1 98.94 216 GLN B C 1
ATOM 4235 O O . GLN B 1 216 ? 0.558 -2.436 -7.742 1 98.94 216 GLN B O 1
ATOM 4240 N N . ARG B 1 217 ? 2.551 -2.697 -6.727 1 98.75 217 ARG B N 1
ATOM 4241 C CA . ARG B 1 217 ? 3.113 -1.463 -7.262 1 98.75 217 ARG B CA 1
ATOM 4242 C C . ARG B 1 217 ? 3.139 -1.491 -8.789 1 98.75 217 ARG B C 1
ATOM 4244 O O . ARG B 1 217 ? 3.066 -0.444 -9.438 1 98.75 217 ARG B O 1
ATOM 4251 N N . SER B 1 218 ? 3.379 -2.605 -9.352 1 98.19 218 SER B N 1
ATOM 4252 C CA . SER B 1 218 ? 3.504 -2.854 -10.781 1 98.19 218 SER B CA 1
ATOM 4253 C C . SER B 1 218 ? 2.732 -4.102 -11.195 1 98.19 218 SER B C 1
ATOM 4255 O O . SER B 1 218 ? 3.07 -5.211 -10.781 1 98.19 218 SER B O 1
ATOM 4257 N N . GLY B 1 219 ? 1.699 -3.887 -11.969 1 98.44 219 GLY B N 1
ATOM 4258 C CA . GLY B 1 219 ? 0.851 -5 -12.359 1 98.44 219 GLY B CA 1
ATOM 4259 C C . GLY B 1 219 ? 0.833 -5.242 -13.859 1 98.44 219 GLY B C 1
ATOM 4260 O O . GLY B 1 219 ? 0.162 -4.52 -14.602 1 98.44 219 GLY B O 1
ATOM 4261 N N . ASP B 1 220 ? 1.606 -6.219 -14.297 1 97.56 220 ASP B N 1
ATOM 4262 C CA . ASP B 1 220 ? 1.472 -6.711 -15.664 1 97.56 220 ASP B CA 1
ATOM 4263 C C . ASP B 1 220 ? 0.137 -7.426 -15.867 1 97.56 220 ASP B C 1
ATOM 4265 O O . ASP B 1 220 ? -0.034 -8.562 -15.422 1 97.56 220 ASP B O 1
ATOM 4269 N N . MET B 1 221 ? -0.729 -6.781 -16.578 1 98.44 221 MET B N 1
ATOM 4270 C CA . MET B 1 221 ? -2.098 -7.277 -16.688 1 98.44 221 MET B CA 1
ATOM 4271 C C . MET B 1 221 ? -2.15 -8.547 -17.547 1 98.44 221 MET B C 1
ATOM 4273 O O . MET B 1 221 ? -3.115 -9.305 -17.469 1 98.44 221 MET B O 1
ATOM 4277 N N . GLY B 1 222 ? -1.145 -8.766 -18.312 1 97.75 222 GLY B N 1
ATOM 4278 C CA . GLY B 1 222 ? -1.125 -9.938 -19.172 1 97.75 222 GLY B CA 1
ATOM 4279 C C . GLY B 1 222 ? -0.744 -11.211 -18.438 1 97.75 222 GLY B C 1
ATOM 4280 O O . GLY B 1 222 ? -1.446 -12.219 -18.516 1 97.75 222 GLY B O 1
ATOM 4281 N N . LEU B 1 223 ? 0.308 -11.102 -17.672 1 95.69 223 LEU B N 1
ATOM 4282 C CA . LEU B 1 223 ? 0.839 -12.328 -17.094 1 95.69 223 LEU B CA 1
ATOM 4283 C C . LEU B 1 223 ? 0.845 -12.25 -15.57 1 95.69 223 LEU B C 1
ATOM 4285 O O . LEU B 1 223 ? 0.327 -13.141 -14.891 1 95.69 223 LEU B O 1
ATOM 4289 N N . GLY B 1 224 ? 1.351 -11.195 -15.031 1 96.5 224 GLY B N 1
ATOM 4290 C CA . GLY B 1 224 ? 1.586 -11.086 -13.602 1 96.5 224 GLY B CA 1
ATOM 4291 C C . GLY B 1 224 ? 0.306 -11.031 -12.789 1 96.5 224 GLY B C 1
ATOM 4292 O O . GLY B 1 224 ? 0.127 -11.812 -11.852 1 96.5 224 GLY B O 1
ATOM 4293 N N . VAL B 1 225 ? -0.6 -10.195 -13.141 1 98.62 225 VAL B N 1
ATOM 4294 C CA . VAL B 1 225 ? -1.797 -9.93 -12.352 1 98.62 225 VAL B CA 1
ATOM 4295 C C . VAL B 1 225 ? -2.654 -11.188 -12.266 1 98.62 225 VAL B C 1
ATOM 4297 O O . VAL B 1 225 ? -3.119 -11.562 -11.188 1 98.62 225 VAL B O 1
ATOM 4300 N N . PRO B 1 226 ? -2.863 -11.938 -13.359 1 98.31 226 PRO B N 1
ATOM 4301 C CA . PRO B 1 226 ? -3.631 -13.18 -13.242 1 98.31 226 PRO B CA 1
ATOM 4302 C C . PRO B 1 226 ? -3.037 -14.148 -12.219 1 98.31 226 PRO B C 1
ATOM 4304 O O . PRO B 1 226 ? -3.775 -14.75 -11.438 1 98.31 226 PRO B O 1
ATOM 4307 N N . PHE B 1 227 ? -1.756 -14.219 -12.242 1 97.69 227 PHE B N 1
ATOM 4308 C CA . PHE B 1 227 ? -1.033 -15.078 -11.312 1 97.69 227 PHE B CA 1
ATOM 4309 C C . PHE B 1 227 ? -1.221 -14.594 -9.875 1 97.69 227 PHE B C 1
ATOM 4311 O O . PHE B 1 227 ? -1.485 -15.391 -8.977 1 97.69 227 PHE B O 1
ATOM 4318 N N . ASN B 1 228 ? -1.126 -13.32 -9.617 1 98.69 228 ASN B N 1
ATOM 4319 C CA . ASN B 1 228 ? -1.134 -12.719 -8.281 1 98.69 228 ASN B CA 1
ATOM 4320 C C . ASN B 1 228 ? -2.533 -12.727 -7.68 1 98.69 228 ASN B C 1
ATOM 4322 O O . ASN B 1 228 ? -2.688 -12.859 -6.465 1 98.69 228 ASN B O 1
ATOM 4326 N N . LEU B 1 229 ? -3.572 -12.555 -8.5 1 98.88 229 LEU B N 1
ATOM 4327 C CA . LEU B 1 229 ? -4.945 -12.672 -8.016 1 98.88 229 LEU B CA 1
ATOM 4328 C C . LEU B 1 229 ? -5.195 -14.047 -7.406 1 98.88 229 LEU B C 1
ATOM 4330 O O . LEU B 1 229 ? -5.699 -14.148 -6.285 1 98.88 229 LEU B O 1
ATOM 4334 N N . ALA B 1 230 ? -4.809 -15.039 -8.148 1 98.88 230 ALA B N 1
ATOM 4335 C CA . ALA B 1 230 ? -4.996 -16.406 -7.676 1 98.88 230 ALA B CA 1
ATOM 4336 C C . ALA B 1 230 ? -4.156 -16.672 -6.43 1 98.88 230 ALA B C 1
ATOM 4338 O O . ALA B 1 230 ? -4.637 -17.297 -5.473 1 98.88 230 ALA B O 1
ATOM 4339 N N . SER B 1 231 ? -2.951 -16.219 -6.449 1 98.88 231 SER B N 1
ATOM 4340 C CA . SER B 1 231 ? -2.016 -16.453 -5.355 1 98.88 231 SER B CA 1
ATOM 4341 C C . SER B 1 231 ? -2.535 -15.852 -4.051 1 98.88 231 SER B C 1
ATOM 4343 O O . SER B 1 231 ? -2.594 -16.531 -3.027 1 98.88 231 SER B O 1
ATOM 4345 N N . TYR B 1 232 ? -2.951 -14.633 -4.082 1 98.94 232 TYR B N 1
ATOM 4346 C CA . TYR B 1 232 ? -3.377 -13.977 -2.852 1 98.94 232 TYR B CA 1
ATOM 4347 C C . TYR B 1 232 ? -4.789 -14.398 -2.469 1 98.94 232 TYR B C 1
ATOM 4349 O O . TYR B 1 232 ? -5.164 -14.336 -1.295 1 98.94 232 TYR B O 1
ATOM 4357 N N . GLY B 1 233 ? -5.609 -14.797 -3.482 1 98.94 233 GLY B N 1
ATOM 4358 C CA . GLY B 1 233 ? -6.832 -15.5 -3.123 1 98.94 233 GLY B CA 1
ATOM 4359 C C . GLY B 1 233 ? -6.578 -16.75 -2.312 1 98.94 233 GLY B C 1
ATOM 4360 O O . GLY B 1 233 ? -7.207 -16.969 -1.271 1 98.94 233 GLY B O 1
ATOM 4361 N N . LEU B 1 234 ? -5.68 -17.531 -2.775 1 98.94 234 LEU B N 1
ATOM 4362 C CA . LEU B 1 234 ? -5.328 -18.766 -2.09 1 98.94 234 LEU B CA 1
ATOM 4363 C C . LEU B 1 234 ? -4.727 -18.469 -0.717 1 98.94 234 LEU B C 1
ATOM 4365 O O . LEU B 1 234 ? -5.086 -19.125 0.27 1 98.94 234 LEU B O 1
ATOM 4369 N N . LEU B 1 235 ? -3.783 -17.516 -0.633 1 98.94 235 LEU B N 1
ATOM 4370 C CA . LEU B 1 235 ? -3.191 -17.141 0.644 1 98.94 235 LEU B CA 1
ATOM 4371 C C . LEU B 1 235 ? -4.27 -16.781 1.659 1 98.94 235 LEU B C 1
ATOM 4373 O O . LEU B 1 235 ? -4.203 -17.203 2.816 1 98.94 235 LEU B O 1
ATOM 4377 N N . THR B 1 236 ? -5.262 -16.031 1.232 1 98.94 236 THR B N 1
ATOM 4378 C CA . THR B 1 236 ? -6.348 -15.609 2.111 1 98.94 236 THR B CA 1
ATOM 4379 C C . THR B 1 236 ? -7.133 -16.812 2.617 1 98.94 236 THR B C 1
ATOM 4381 O O . THR B 1 236 ? -7.465 -16.891 3.801 1 98.94 236 THR B O 1
ATOM 4384 N N . HIS B 1 237 ? -7.426 -17.797 1.715 1 98.94 237 HIS B N 1
ATOM 4385 C CA . HIS B 1 237 ? -8.102 -19.016 2.121 1 98.94 237 HIS B CA 1
ATOM 4386 C C . HIS B 1 237 ? -7.273 -19.797 3.141 1 98.94 237 HIS B C 1
ATOM 4388 O O . HIS B 1 237 ? -7.812 -20.297 4.129 1 98.94 237 HIS B O 1
ATOM 4394 N N . MET B 1 238 ? -6.035 -19.906 2.902 1 98.94 238 MET B N 1
ATOM 4395 C CA . MET B 1 238 ? -5.148 -20.656 3.787 1 98.94 238 MET B CA 1
ATOM 4396 C C . MET B 1 238 ? -5.098 -20.031 5.172 1 98.94 238 MET B C 1
ATOM 4398 O O . MET B 1 238 ? -5.215 -20.719 6.184 1 98.94 238 MET B O 1
ATOM 4402 N N . LEU B 1 239 ? -4.934 -18.719 5.18 1 98.94 239 LEU B N 1
ATOM 4403 C CA . LEU B 1 239 ? -4.895 -18 6.453 1 98.94 239 LEU B CA 1
ATOM 4404 C C . LEU B 1 239 ? -6.238 -18.094 7.168 1 98.94 239 LEU B C 1
ATOM 4406 O O . LEU B 1 239 ? -6.281 -18.281 8.391 1 98.94 239 LEU B O 1
ATOM 4410 N N . ALA B 1 240 ? -7.305 -17.938 6.402 1 98.75 240 ALA B N 1
ATOM 4411 C CA . ALA B 1 240 ? -8.625 -18.094 7.004 1 98.75 240 ALA B CA 1
ATOM 4412 C C . ALA B 1 240 ? -8.781 -19.469 7.648 1 98.75 240 ALA B C 1
ATOM 4414 O O . ALA B 1 240 ? -9.273 -19.578 8.773 1 98.75 240 ALA B O 1
ATOM 4415 N N . LYS B 1 241 ? -8.336 -20.469 6.988 1 98.38 241 LYS B N 1
ATOM 4416 C CA . LYS B 1 241 ? -8.453 -21.844 7.469 1 98.38 241 LYS B CA 1
ATOM 4417 C C . LYS B 1 241 ? -7.727 -22.016 8.797 1 98.38 241 LYS B C 1
ATOM 4419 O O . LYS B 1 241 ? -8.305 -22.531 9.766 1 98.38 241 LYS B O 1
ATOM 4424 N N . VAL B 1 242 ? -6.504 -21.625 8.906 1 98.44 242 VAL B N 1
ATOM 4425 C CA . VAL B 1 242 ? -5.707 -21.891 10.094 1 98.44 242 VAL B CA 1
ATOM 4426 C C . VAL B 1 242 ? -6.148 -20.984 11.234 1 98.44 242 VAL B C 1
ATOM 4428 O O . VAL B 1 242 ? -5.785 -21.203 12.391 1 98.44 242 VAL B O 1
ATOM 4431 N N . CYS B 1 243 ? -6.941 -19.938 10.945 1 98.56 243 CYS B N 1
ATOM 4432 C CA . CYS B 1 243 ? -7.43 -19.016 11.969 1 98.56 243 CYS B CA 1
ATOM 4433 C C . CYS B 1 243 ? -8.891 -19.297 12.297 1 98.56 243 CYS B C 1
ATOM 4435 O O . CYS B 1 243 ? -9.5 -18.578 13.086 1 98.56 243 CYS B O 1
ATOM 4437 N N . GLY B 1 244 ? -9.477 -20.328 11.703 1 97.75 244 GLY B N 1
ATOM 4438 C CA . GLY B 1 244 ? -10.852 -20.703 11.977 1 97.75 244 GLY B CA 1
ATOM 4439 C C . GLY B 1 244 ? -11.867 -19.734 11.391 1 97.75 244 GLY B C 1
ATOM 4440 O O . GLY B 1 244 ? -12.906 -19.484 11.992 1 97.75 244 GLY B O 1
ATOM 4441 N N . LEU B 1 245 ? -11.547 -19.094 10.289 1 98.56 245 LEU B N 1
ATOM 4442 C CA . LEU B 1 245 ? -12.391 -18.141 9.586 1 98.56 245 LEU B CA 1
ATOM 4443 C C . LEU B 1 245 ? -12.695 -18.625 8.172 1 98.56 245 LEU B C 1
ATOM 4445 O O . LEU B 1 245 ? -12.219 -19.672 7.75 1 98.56 245 LEU B O 1
ATOM 4449 N N . GLN B 1 246 ? -13.555 -17.906 7.473 1 98.69 246 GLN B N 1
ATOM 4450 C CA . GLN B 1 246 ? -13.805 -18.078 6.047 1 98.69 246 GLN B CA 1
ATOM 4451 C C . GLN B 1 246 ? -13.266 -16.891 5.25 1 98.69 246 GLN B C 1
ATOM 4453 O O . GLN B 1 246 ? -13.227 -15.766 5.75 1 98.69 246 GLN B O 1
ATOM 4458 N N . ALA B 1 247 ? -12.82 -17.188 4.066 1 98.81 247 ALA B N 1
ATOM 4459 C CA . ALA B 1 247 ? -12.344 -16.094 3.225 1 98.81 247 ALA B CA 1
ATOM 4460 C C . ALA B 1 247 ? -13.508 -15.219 2.762 1 98.81 247 ALA B C 1
ATOM 4462 O O . ALA B 1 247 ? -14.586 -15.719 2.449 1 98.81 247 ALA B O 1
ATOM 4463 N N . GLY B 1 248 ? -13.297 -13.875 2.707 1 98.75 248 GLY B N 1
ATOM 4464 C CA . GLY B 1 248 ? -14.344 -12.938 2.328 1 98.75 248 GLY B CA 1
ATOM 4465 C C . GLY B 1 248 ? -14.094 -12.281 0.983 1 98.75 248 GLY B C 1
ATOM 4466 O O . GLY B 1 248 ? -14.625 -12.727 -0.038 1 98.75 248 GLY B O 1
ATOM 4467 N N . THR B 1 249 ? -13.219 -11.266 0.989 1 98.81 249 THR B N 1
ATOM 4468 C CA . THR B 1 249 ? -13.008 -10.461 -0.211 1 98.81 249 THR B CA 1
ATOM 4469 C C . THR B 1 249 ? -11.516 -10.211 -0.434 1 98.81 249 THR B C 1
ATOM 4471 O O . THR B 1 249 ? -10.773 -9.961 0.519 1 98.81 249 THR B O 1
ATOM 4474 N N . LEU B 1 250 ? -11.102 -10.344 -1.707 1 98.94 250 LEU B N 1
ATOM 4475 C CA . LEU B 1 250 ? -9.789 -9.859 -2.111 1 98.94 250 LEU B CA 1
ATOM 4476 C C . LEU B 1 250 ? -9.898 -8.516 -2.818 1 98.94 250 LEU B C 1
ATOM 4478 O O . LEU B 1 250 ? -10.539 -8.406 -3.863 1 98.94 250 LEU B O 1
ATOM 4482 N N . VAL B 1 251 ? -9.328 -7.508 -2.184 1 98.94 251 VAL B N 1
ATOM 4483 C CA . VAL B 1 251 ? -9.18 -6.199 -2.814 1 98.94 251 VAL B CA 1
ATOM 4484 C C . VAL B 1 251 ? -7.816 -6.102 -3.486 1 98.94 251 VAL B C 1
ATOM 4486 O O . VAL B 1 251 ? -6.785 -6.32 -2.846 1 98.94 251 VAL B O 1
ATOM 4489 N N . HIS B 1 252 ? -7.805 -5.863 -4.77 1 98.94 252 HIS B N 1
ATOM 4490 C CA . HIS B 1 252 ? -6.562 -5.738 -5.523 1 98.94 252 HIS B CA 1
ATOM 4491 C C . HIS B 1 252 ? -6.312 -4.293 -5.938 1 98.94 252 HIS B C 1
ATOM 4493 O O . HIS B 1 252 ? -7.035 -3.746 -6.773 1 98.94 252 HIS B O 1
ATOM 4499 N N . THR B 1 253 ? -5.309 -3.682 -5.344 1 98.94 253 THR B N 1
ATOM 4500 C CA . THR B 1 253 ? -4.918 -2.301 -5.605 1 98.94 253 THR B CA 1
ATOM 4501 C C . THR B 1 253 ? -3.625 -2.25 -6.414 1 98.94 253 THR B C 1
ATOM 4503 O O . THR B 1 253 ? -2.615 -2.834 -6.02 1 98.94 253 THR B O 1
ATOM 4506 N N . LEU B 1 254 ? -3.715 -1.476 -7.523 1 98.94 254 LEU B N 1
ATOM 4507 C CA . LEU B 1 254 ? -2.586 -1.438 -8.445 1 98.94 254 LEU B CA 1
ATOM 4508 C C . LEU B 1 254 ? -1.986 -0.037 -8.516 1 98.94 254 LEU B C 1
ATOM 4510 O O . LEU B 1 254 ? -2.715 0.948 -8.656 1 98.94 254 LEU B O 1
ATOM 4514 N N . GLY B 1 255 ? -0.608 0.023 -8.32 1 98.69 255 GLY B N 1
ATOM 4515 C CA . GLY B 1 255 ? 0.067 1.26 -8.68 1 98.69 255 GLY B CA 1
ATOM 4516 C C . GLY B 1 255 ? 0.086 1.516 -10.172 1 98.69 255 GLY B C 1
ATOM 4517 O O . GLY B 1 255 ? -0.846 2.111 -10.719 1 98.69 255 GLY B O 1
ATOM 4518 N N . ASP B 1 256 ? 1.047 0.978 -10.828 1 98.56 256 ASP B N 1
ATOM 4519 C CA . ASP B 1 256 ? 1.15 0.989 -12.289 1 98.56 256 ASP B CA 1
ATOM 4520 C C . ASP B 1 256 ? 0.54 -0.273 -12.891 1 98.56 256 ASP B C 1
ATOM 4522 O O . ASP B 1 256 ? 1.149 -1.344 -12.852 1 98.56 256 ASP B O 1
ATOM 4526 N N . ALA B 1 257 ? -0.689 -0.167 -13.367 1 98.75 257 ALA B N 1
ATOM 4527 C CA . ALA B 1 257 ? -1.305 -1.249 -14.125 1 98.75 257 ALA B CA 1
ATOM 4528 C C . ALA B 1 257 ? -1.001 -1.113 -15.617 1 98.75 257 ALA B C 1
ATOM 4530 O O . ALA B 1 257 ? -1.339 -0.101 -16.234 1 98.75 257 ALA B O 1
ATOM 4531 N N . HIS B 1 258 ? -0.355 -2.172 -16.172 1 98.56 258 HIS B N 1
ATOM 4532 C CA . HIS B 1 258 ? 0.101 -1.938 -17.547 1 98.56 258 HIS B CA 1
ATOM 4533 C C . HIS B 1 258 ? -0.074 -3.186 -18.406 1 98.56 258 HIS B C 1
ATOM 4535 O O . HIS B 1 258 ? -0.177 -4.297 -17.875 1 98.56 258 HIS B O 1
ATOM 4541 N N . VAL B 1 259 ? -0.204 -2.92 -19.641 1 98.19 259 VAL B N 1
ATOM 4542 C CA . VAL B 1 259 ? -0.124 -3.91 -20.703 1 98.19 259 VAL B CA 1
ATOM 4543 C C . VAL B 1 259 ? 1.142 -3.684 -21.531 1 98.19 259 VAL B C 1
ATOM 4545 O O . VAL B 1 259 ? 1.366 -2.584 -22.047 1 98.19 259 VAL B O 1
ATOM 4548 N N . TYR B 1 260 ? 1.958 -4.711 -21.531 1 97.12 260 TYR B N 1
ATOM 4549 C CA . TYR B 1 260 ? 3.102 -4.613 -22.422 1 97.12 260 TYR B CA 1
ATOM 4550 C C . TYR B 1 260 ? 2.65 -4.523 -23.875 1 97.12 260 TYR B C 1
ATOM 4552 O O . TYR B 1 260 ? 1.703 -5.203 -24.281 1 97.12 260 TYR B O 1
ATOM 4560 N N . SER B 1 261 ? 3.408 -3.793 -24.625 1 95.88 261 SER B N 1
ATOM 4561 C CA . SER B 1 261 ? 3.023 -3.545 -26.016 1 95.88 261 SER B CA 1
ATOM 4562 C C . SER B 1 261 ? 2.941 -4.848 -26.797 1 95.88 261 SER B C 1
ATOM 4564 O O . SER B 1 261 ? 2.086 -4.992 -27.672 1 95.88 261 SER B O 1
ATOM 4566 N N . ASN B 1 262 ? 3.785 -5.793 -26.5 1 95.62 262 ASN B N 1
ATOM 4567 C CA . ASN B 1 262 ? 3.793 -7.059 -27.234 1 95.62 262 ASN B CA 1
ATOM 4568 C C . ASN B 1 262 ? 2.693 -7.996 -26.734 1 95.62 262 ASN B C 1
ATOM 4570 O O . ASN B 1 262 ? 2.531 -9.102 -27.266 1 95.62 262 ASN B O 1
ATOM 4574 N N . HIS B 1 263 ? 1.915 -7.605 -25.766 1 97.31 263 HIS B N 1
ATOM 4575 C CA . HIS B 1 263 ? 0.813 -8.422 -25.281 1 97.31 263 HIS B CA 1
ATOM 4576 C C . HIS B 1 263 ? -0.531 -7.883 -25.75 1 97.31 263 HIS B C 1
ATOM 4578 O O . HIS B 1 263 ? -1.573 -8.492 -25.5 1 97.31 263 HIS B O 1
ATOM 4584 N N . VAL B 1 264 ? -0.554 -6.773 -26.469 1 97.75 264 VAL B N 1
ATOM 4585 C CA . VAL B 1 264 ? -1.785 -6.07 -26.812 1 97.75 264 VAL B CA 1
ATOM 4586 C C . VAL B 1 264 ? -2.689 -6.984 -27.625 1 97.75 264 VAL B C 1
ATOM 4588 O O . VAL B 1 264 ? -3.861 -7.172 -27.297 1 97.75 264 VAL B O 1
ATOM 4591 N N . GLU B 1 265 ? -2.176 -7.594 -28.688 1 97.56 265 GLU B N 1
ATOM 4592 C CA . GLU B 1 265 ? -3.004 -8.422 -29.562 1 97.56 265 GLU B CA 1
ATOM 4593 C C . GLU B 1 265 ? -3.523 -9.648 -28.812 1 97.56 265 GLU B C 1
ATOM 4595 O O . GLU B 1 265 ? -4.668 -10.062 -29.016 1 97.56 265 GLU B O 1
ATOM 4600 N N . ALA B 1 266 ? -2.656 -10.234 -28.031 1 98.06 266 ALA B N 1
ATOM 4601 C CA . ALA B 1 266 ? -3.064 -11.383 -27.234 1 98.06 266 ALA B CA 1
ATOM 4602 C C . ALA B 1 266 ? -4.215 -11.016 -26.297 1 98.06 266 ALA B C 1
ATOM 4604 O O . ALA B 1 266 ? -5.168 -11.789 -26.141 1 98.06 266 ALA B O 1
ATOM 4605 N N . LEU B 1 267 ? -4.16 -9.875 -25.703 1 98.56 267 LEU B N 1
ATOM 4606 C CA . LEU B 1 267 ? -5.176 -9.461 -24.75 1 98.56 267 LEU B CA 1
ATOM 4607 C C . LEU B 1 267 ? -6.473 -9.07 -25.453 1 98.56 267 LEU B C 1
ATOM 4609 O O . LEU B 1 267 ? -7.559 -9.242 -24.891 1 98.56 267 LEU B O 1
ATOM 4613 N N . LYS B 1 268 ? -6.363 -8.609 -26.641 1 98.5 268 LYS B N 1
ATOM 4614 C CA . LYS B 1 268 ? -7.57 -8.367 -27.422 1 98.5 268 LYS B CA 1
ATOM 4615 C C . LYS B 1 268 ? -8.328 -9.664 -27.688 1 98.5 268 LYS B C 1
ATOM 4617 O O . LYS B 1 268 ? -9.562 -9.688 -27.656 1 98.5 268 LYS B O 1
ATOM 4622 N N . VAL B 1 269 ? -7.605 -10.734 -27.938 1 98.56 269 VAL B N 1
ATOM 4623 C CA . VAL B 1 269 ? -8.234 -12.047 -28.078 1 98.56 269 VAL B CA 1
ATOM 4624 C C . VAL B 1 269 ? -8.922 -12.43 -26.781 1 98.56 269 VAL B C 1
ATOM 4626 O O . VAL B 1 269 ? -10.062 -12.891 -26.781 1 98.56 269 VAL B O 1
ATOM 4629 N N . GLN B 1 270 ? -8.25 -12.227 -25.703 1 98.62 270 GLN B N 1
ATOM 4630 C CA . GLN B 1 270 ? -8.82 -12.562 -24.406 1 98.62 270 GLN B CA 1
ATOM 4631 C C . GLN B 1 270 ? -10.141 -11.836 -24.172 1 98.62 270 GLN B C 1
ATOM 4633 O O . GLN B 1 270 ? -11.086 -12.414 -23.625 1 98.62 270 GLN B O 1
ATOM 4638 N N . LEU B 1 271 ? -10.227 -10.602 -24.578 1 98.5 271 LEU B N 1
ATOM 4639 C CA . LEU B 1 271 ? -11.383 -9.75 -24.344 1 98.5 271 LEU B CA 1
ATOM 4640 C C . LEU B 1 271 ? -12.602 -10.266 -25.125 1 98.5 271 LEU B C 1
ATOM 4642 O O . LEU B 1 271 ? -13.734 -9.867 -24.828 1 98.5 271 LEU B O 1
ATOM 4646 N N . THR B 1 272 ? -12.398 -11.156 -26.062 1 98.31 272 THR B N 1
ATOM 4647 C CA . THR B 1 272 ? -13.516 -11.695 -26.844 1 98.31 272 THR B CA 1
ATOM 4648 C C . THR B 1 272 ? -14.086 -12.945 -26.188 1 98.31 272 THR B C 1
ATOM 4650 O O . THR B 1 272 ? -15.133 -13.438 -26.578 1 98.31 272 THR B O 1
ATOM 4653 N N . ARG B 1 273 ? -13.453 -13.445 -25.172 1 98.12 273 ARG B N 1
ATOM 4654 C CA . ARG B 1 273 ? -13.844 -14.711 -24.562 1 98.12 273 ARG B CA 1
ATOM 4655 C C . ARG B 1 273 ? -14.805 -14.477 -23.406 1 98.12 273 ARG B C 1
ATOM 4657 O O . ARG B 1 273 ? -14.656 -13.523 -22.641 1 98.12 273 ARG B O 1
ATOM 4664 N N . GLU B 1 274 ? -15.727 -15.344 -23.219 1 97.25 274 GLU B N 1
ATOM 4665 C CA . GLU B 1 274 ? -16.672 -15.289 -22.109 1 97.25 274 GLU B CA 1
ATOM 4666 C C . GLU B 1 274 ? -16.141 -16.031 -20.891 1 97.25 274 GLU B C 1
ATOM 4668 O O . GLU B 1 274 ? -15.766 -17.203 -20.984 1 97.25 274 GLU B O 1
ATOM 4673 N N . PRO B 1 275 ? -16.172 -15.375 -19.75 1 98.06 275 PRO B N 1
ATOM 4674 C CA . PRO B 1 275 ? -15.648 -16.031 -18.547 1 98.06 275 PRO B CA 1
ATOM 4675 C C . PRO B 1 275 ? -16.5 -17.219 -18.125 1 98.06 275 PRO B C 1
ATOM 4677 O O . PRO B 1 275 ? -17.734 -17.172 -18.203 1 98.06 275 PRO B O 1
ATOM 4680 N N . TYR B 1 276 ? -15.883 -18.297 -17.719 1 98.12 276 TYR B N 1
ATOM 4681 C CA . TYR B 1 276 ? -16.516 -19.344 -16.922 1 98.12 276 TYR B CA 1
ATOM 4682 C C . TYR B 1 276 ? -16.516 -18.969 -15.438 1 98.12 276 TYR B C 1
ATOM 4684 O O . TYR B 1 276 ? -15.938 -17.953 -15.047 1 98.12 276 TYR B O 1
ATOM 4692 N N . ALA B 1 277 ? -17.188 -19.797 -14.656 1 97.44 277 ALA B N 1
ATOM 4693 C CA . ALA B 1 277 ? -17.156 -19.578 -13.211 1 97.44 277 ALA B CA 1
ATOM 4694 C C . ALA B 1 277 ? -15.758 -19.812 -12.648 1 97.44 277 ALA B C 1
ATOM 4696 O O . ALA B 1 277 ? -15.055 -20.734 -13.078 1 97.44 277 ALA B O 1
ATOM 4697 N N . PHE B 1 278 ? -15.359 -18.984 -11.656 1 98.56 278 PHE B N 1
ATOM 4698 C CA . PHE B 1 278 ? -14.109 -19.234 -10.953 1 98.56 278 PHE B CA 1
ATOM 4699 C C . PHE B 1 278 ? -14.148 -20.594 -10.266 1 98.56 278 PHE B C 1
ATOM 4701 O O . PHE B 1 278 ? -15.203 -21.047 -9.82 1 98.56 278 PHE B O 1
ATOM 4708 N N . PRO B 1 279 ? -13.039 -21.266 -10.188 1 98.44 279 PRO B N 1
ATOM 4709 C CA . PRO B 1 279 ? -12.984 -22.531 -9.453 1 98.44 279 PRO B CA 1
ATOM 4710 C C . PRO B 1 279 ? -13.055 -22.344 -7.938 1 98.44 279 PRO B C 1
ATOM 4712 O O . PRO B 1 279 ? -13.031 -21.203 -7.457 1 98.44 279 PRO B O 1
ATOM 4715 N N . LYS B 1 280 ? -13.133 -23.453 -7.281 1 98.5 280 LYS B N 1
ATOM 4716 C CA . LYS B 1 280 ? -13.18 -23.469 -5.82 1 98.5 280 LYS B CA 1
ATOM 4717 C C . LYS B 1 280 ? -12.008 -24.25 -5.238 1 98.5 280 LYS B C 1
ATOM 4719 O O . LYS B 1 280 ? -11.594 -25.266 -5.797 1 98.5 280 LYS B O 1
ATOM 4724 N N . VAL B 1 281 ? -11.5 -23.766 -4.121 1 98.69 281 VAL B N 1
ATOM 4725 C CA . VAL B 1 281 ? -10.414 -24.469 -3.449 1 98.69 281 VAL B CA 1
ATOM 4726 C C . VAL B 1 281 ? -10.977 -25.344 -2.326 1 98.69 281 VAL B C 1
ATOM 4728 O O . VAL B 1 281 ? -11.914 -24.938 -1.632 1 98.69 281 VAL B O 1
ATOM 4731 N N . ARG B 1 282 ? -10.453 -26.516 -2.227 1 97.75 282 ARG B N 1
ATOM 4732 C CA . ARG B 1 282 ? -10.75 -27.438 -1.141 1 97.75 282 ARG B CA 1
ATOM 4733 C C . ARG B 1 282 ? -9.469 -27.953 -0.497 1 97.75 282 ARG B C 1
ATOM 4735 O O . ARG B 1 282 ? -8.547 -28.391 -1.194 1 97.75 282 ARG B O 1
ATOM 4742 N N . PHE B 1 283 ? -9.398 -27.844 0.836 1 97.75 283 PHE B N 1
ATOM 4743 C CA . PHE B 1 283 ? -8.281 -28.406 1.586 1 97.75 283 PHE B CA 1
ATOM 4744 C C . PHE B 1 283 ? -8.602 -29.828 2.055 1 97.75 283 PHE B C 1
ATOM 4746 O O . PHE B 1 283 ? -9.625 -30.047 2.705 1 97.75 283 PHE B O 1
ATOM 4753 N N . THR B 1 284 ? -7.797 -30.781 1.778 1 96.62 284 THR B N 1
ATOM 4754 C CA . THR B 1 284 ? -8.117 -32.188 1.976 1 96.62 284 THR B CA 1
ATOM 4755 C C . THR B 1 284 ? -7.828 -32.625 3.414 1 96.62 284 THR B C 1
ATOM 4757 O O . THR B 1 284 ? -8.266 -33.688 3.852 1 96.62 284 THR B O 1
ATOM 4760 N N . GLU B 1 285 ? -7.074 -31.844 4.125 1 93.06 285 GLU B N 1
ATOM 4761 C CA . GLU B 1 285 ? -6.738 -32.125 5.52 1 93.06 285 GLU B CA 1
ATOM 4762 C C . GLU B 1 285 ? -7.07 -30.906 6.406 1 93.06 285 GLU B C 1
ATOM 4764 O O . GLU B 1 285 ? -7.277 -29.812 5.91 1 93.06 285 GLU B O 1
ATOM 4769 N N . ASP B 1 286 ? -7.156 -31.297 7.676 1 91.31 286 ASP B N 1
ATOM 4770 C CA . ASP B 1 286 ? -7.328 -30.219 8.648 1 91.31 286 ASP B CA 1
ATOM 4771 C C . ASP B 1 286 ? -5.98 -29.641 9.062 1 91.31 286 ASP B C 1
ATOM 4773 O O . ASP B 1 286 ? -5.328 -30.141 9.977 1 91.31 286 ASP B O 1
ATOM 4777 N N . VAL B 1 287 ? -5.605 -28.625 8.398 1 92.12 287 VAL B N 1
ATOM 4778 C CA . VAL B 1 287 ? -4.309 -27.984 8.633 1 92.12 287 VAL B CA 1
ATOM 4779 C C . VAL B 1 287 ? -4.43 -26.953 9.75 1 92.12 287 VAL B C 1
ATOM 4781 O O . VAL B 1 287 ? -5.352 -26.141 9.75 1 92.12 287 VAL B O 1
ATOM 4784 N N . VAL B 1 288 ? -3.432 -26.969 10.672 1 92.31 288 VAL B N 1
ATOM 4785 C CA . VAL B 1 288 ? -3.549 -26.125 11.852 1 92.31 288 VAL B CA 1
ATOM 4786 C C . VAL B 1 288 ? -2.545 -24.969 11.773 1 92.31 288 VAL B C 1
ATOM 4788 O O . VAL B 1 288 ? -2.762 -23.906 12.352 1 92.31 288 VAL B O 1
ATOM 4791 N N . THR B 1 289 ? -1.47 -25.234 11.094 1 97.19 289 THR B N 1
ATOM 4792 C CA . THR B 1 289 ? -0.472 -24.172 10.961 1 97.19 289 THR B CA 1
ATOM 4793 C C . THR B 1 289 ? -0.171 -23.891 9.492 1 97.19 289 THR B C 1
ATOM 4795 O O . THR B 1 289 ? -0.226 -24.797 8.656 1 97.19 289 THR B O 1
ATOM 4798 N N . ILE B 1 290 ? 0.184 -22.656 9.203 1 98.5 290 ILE B N 1
ATOM 4799 C CA . ILE B 1 290 ? 0.392 -22.219 7.832 1 98.5 290 ILE B CA 1
ATOM 4800 C C . ILE B 1 290 ? 1.55 -22.984 7.203 1 98.5 290 ILE B C 1
ATOM 4802 O O . ILE B 1 290 ? 1.567 -23.219 5.992 1 98.5 290 ILE B O 1
ATOM 4806 N N . ASP B 1 291 ? 2.471 -23.516 8.008 1 97.81 291 ASP B N 1
ATOM 4807 C CA . ASP B 1 291 ? 3.691 -24.172 7.531 1 97.81 291 ASP B CA 1
ATOM 4808 C C . ASP B 1 291 ? 3.438 -25.625 7.18 1 97.81 291 ASP B C 1
ATOM 4810 O O . ASP B 1 291 ? 4.281 -26.281 6.559 1 97.81 291 ASP B O 1
ATOM 4814 N N . ASP B 1 292 ? 2.273 -26.141 7.477 1 97 292 ASP B N 1
ATOM 4815 C CA . ASP B 1 292 ? 1.978 -27.562 7.27 1 97 292 ASP B CA 1
ATOM 4816 C C . ASP B 1 292 ? 1.354 -27.797 5.895 1 97 292 ASP B C 1
ATOM 4818 O O . ASP B 1 292 ? 1.234 -28.938 5.453 1 97 292 ASP B O 1
ATOM 4822 N N . PHE B 1 293 ? 0.97 -26.781 5.234 1 98.19 293 PHE B N 1
ATOM 4823 C CA . PHE B 1 293 ? 0.355 -26.953 3.924 1 98.19 293 PHE B CA 1
ATOM 4824 C C . PHE B 1 293 ? 1.345 -27.562 2.939 1 98.19 293 PHE B C 1
ATOM 4826 O O . PHE B 1 293 ? 2.514 -27.172 2.9 1 98.19 293 PHE B O 1
ATOM 4833 N N . THR B 1 294 ? 0.867 -28.531 2.227 1 97.62 294 THR B N 1
ATOM 4834 C CA . THR B 1 294 ? 1.569 -29.078 1.066 1 97.62 294 THR B CA 1
ATOM 4835 C C . THR B 1 294 ? 0.686 -29.016 -0.176 1 97.62 294 THR B C 1
ATOM 4837 O O . THR B 1 294 ? -0.533 -28.859 -0.071 1 97.62 294 THR B O 1
ATOM 4840 N N . ALA B 1 295 ? 1.336 -29.078 -1.28 1 97.81 295 ALA B N 1
ATOM 4841 C CA . ALA B 1 295 ? 0.627 -28.906 -2.547 1 97.81 295 ALA B CA 1
ATOM 4842 C C . ALA B 1 295 ? -0.51 -29.906 -2.678 1 97.81 295 ALA B C 1
ATOM 4844 O O . ALA B 1 295 ? -1.586 -29.578 -3.182 1 97.81 295 ALA B O 1
ATOM 4845 N N . ASP B 1 296 ? -0.313 -31.125 -2.244 1 96.94 296 ASP B N 1
ATOM 4846 C CA . ASP B 1 296 ? -1.284 -32.188 -2.426 1 96.94 296 ASP B CA 1
ATOM 4847 C C . ASP B 1 296 ? -2.516 -31.969 -1.551 1 96.94 296 ASP B C 1
ATOM 4849 O O . ASP B 1 296 ? -3.561 -32.594 -1.774 1 96.94 296 ASP B O 1
ATOM 4853 N N . MET B 1 297 ? -2.404 -31.078 -0.57 1 97.94 297 MET B N 1
ATOM 4854 C CA . MET B 1 297 ? -3.52 -30.797 0.328 1 97.94 297 MET B CA 1
ATOM 4855 C C . MET B 1 297 ? -4.469 -29.781 -0.293 1 97.94 297 MET B C 1
ATOM 4857 O O . MET B 1 297 ? -5.562 -29.547 0.222 1 97.94 297 MET B O 1
ATOM 4861 N N . ILE B 1 298 ? -4.051 -29.109 -1.353 1 98.44 298 ILE B N 1
ATOM 4862 C CA . ILE B 1 298 ? -4.781 -28.016 -1.966 1 98.44 298 ILE B CA 1
ATOM 4863 C C . ILE B 1 298 ? -5.336 -28.453 -3.318 1 98.44 298 ILE B C 1
ATOM 4865 O O . ILE B 1 298 ? -4.582 -28.656 -4.27 1 98.44 298 ILE B O 1
ATOM 4869 N N . VAL B 1 299 ? -6.668 -28.547 -3.375 1 97.94 299 VAL B N 1
ATOM 4870 C CA . VAL B 1 299 ? -7.32 -29.062 -4.57 1 97.94 299 VAL B CA 1
ATOM 4871 C C . VAL B 1 299 ? -8.211 -28 -5.188 1 97.94 299 VAL B C 1
ATOM 4873 O O . VAL B 1 299 ? -8.938 -27.297 -4.473 1 97.94 299 VAL B O 1
ATOM 4876 N N . LEU B 1 300 ? -8.062 -27.828 -6.422 1 97.31 300 LEU B N 1
ATOM 4877 C CA . LEU B 1 300 ? -8.914 -26.922 -7.176 1 97.31 300 LEU B CA 1
ATOM 4878 C C . LEU B 1 300 ? -10.078 -27.672 -7.82 1 97.31 300 LEU B C 1
ATOM 4880 O O . LEU B 1 300 ? -9.859 -28.547 -8.664 1 97.31 300 LEU B O 1
ATOM 4884 N N . ASP B 1 301 ? -11.312 -27.312 -7.496 1 97.44 301 ASP B N 1
ATOM 4885 C CA . ASP B 1 301 ? -12.5 -27.953 -8.047 1 97.44 301 ASP B CA 1
ATOM 4886 C C . ASP B 1 301 ? -13.125 -27.109 -9.148 1 97.44 301 ASP B C 1
ATOM 4888 O O . ASP B 1 301 ? -13.156 -25.875 -9.039 1 97.44 301 ASP B O 1
ATOM 4892 N N . ASP B 1 302 ? -13.523 -27.703 -10.305 1 96.25 302 ASP B N 1
ATOM 4893 C CA . ASP B 1 302 ? -14.406 -27.156 -11.328 1 96.25 302 ASP B CA 1
ATOM 4894 C C . ASP B 1 302 ? -13.711 -26.031 -12.102 1 96.25 302 ASP B C 1
ATOM 4896 O O . ASP B 1 302 ? -14.328 -25.031 -12.438 1 96.25 302 ASP B O 1
ATOM 4900 N N . TYR B 1 303 ? -12.398 -26.188 -12.219 1 97.12 303 TYR B N 1
ATOM 4901 C CA . TYR B 1 303 ? -11.711 -25.188 -13.039 1 97.12 303 TYR B CA 1
ATOM 4902 C C . TYR B 1 303 ? -11.938 -25.469 -14.523 1 97.12 303 TYR B C 1
ATOM 4904 O O . TYR B 1 303 ? -11.484 -26.484 -15.047 1 97.12 303 TYR B O 1
ATOM 4912 N N . LYS B 1 304 ? -12.75 -24.641 -15.164 1 97.38 304 LYS B N 1
ATOM 4913 C CA . LYS B 1 304 ? -12.938 -24.578 -16.609 1 97.38 304 LYS B CA 1
ATOM 4914 C C . LYS B 1 304 ? -12.367 -23.281 -17.172 1 97.38 304 LYS B C 1
ATOM 4916 O O . LYS B 1 304 ? -12.586 -22.203 -16.625 1 97.38 304 LYS B O 1
ATOM 4921 N N . CYS B 1 305 ? -11.586 -23.422 -18.234 1 97.75 305 CYS B N 1
ATOM 4922 C CA . CYS B 1 305 ? -11.031 -22.219 -18.828 1 97.75 305 CYS B CA 1
ATOM 4923 C C . CYS B 1 305 ? -10.875 -22.375 -20.344 1 97.75 305 CYS B C 1
ATOM 4925 O O . CYS B 1 305 ? -10.914 -23.5 -20.859 1 97.75 305 CYS B O 1
ATOM 4927 N N . HIS B 1 306 ? -10.789 -21.219 -21 1 98.06 306 HIS B N 1
ATOM 4928 C CA . HIS B 1 306 ? -10.414 -21.203 -22.406 1 98.06 306 HIS B CA 1
ATOM 4929 C C . HIS B 1 306 ? -8.953 -21.609 -22.594 1 98.06 306 HIS B C 1
ATOM 4931 O O . HIS B 1 306 ? -8.203 -21.703 -21.625 1 98.06 306 HIS B O 1
ATOM 4937 N N . GLY B 1 307 ? -8.633 -21.828 -23.828 1 96.94 307 GLY B N 1
ATOM 4938 C CA . GLY B 1 307 ? -7.285 -22.281 -24.141 1 96.94 307 GLY B CA 1
ATOM 4939 C C . GLY B 1 307 ? -6.223 -21.234 -23.875 1 96.94 307 GLY B C 1
ATOM 4940 O O . GLY B 1 307 ? -6.539 -20.078 -23.609 1 96.94 307 GLY B O 1
ATOM 4941 N N . LYS B 1 308 ? -5.008 -21.688 -24 1 96.25 308 LYS B N 1
ATOM 4942 C CA . LYS B 1 308 ? -3.846 -20.828 -23.75 1 96.25 308 LYS B CA 1
ATOM 4943 C C . LYS B 1 308 ? -3.77 -19.688 -24.766 1 96.25 308 LYS B C 1
ATOM 4945 O O . LYS B 1 308 ? -4.07 -19.875 -25.938 1 96.25 308 LYS B O 1
ATOM 4950 N N . ILE B 1 309 ? -3.459 -18.5 -24.266 1 96.38 309 ILE B N 1
ATOM 4951 C CA . ILE B 1 309 ? -3.057 -17.375 -25.109 1 96.38 309 ILE B CA 1
ATOM 4952 C C . ILE B 1 309 ? -1.572 -17.078 -24.906 1 96.38 309 ILE B C 1
ATOM 4954 O O . ILE B 1 309 ? -1.147 -16.719 -23.797 1 96.38 309 ILE B O 1
ATOM 4958 N N . ALA B 1 310 ? -0.818 -17.234 -25.953 1 92.31 310 ALA B N 1
ATOM 4959 C CA . ALA B 1 310 ? 0.631 -17.094 -25.859 1 92.31 310 ALA B CA 1
ATOM 4960 C C . ALA B 1 310 ? 1.019 -15.625 -25.656 1 92.31 310 ALA B C 1
ATOM 4962 O O . ALA B 1 310 ? 0.513 -14.742 -26.344 1 92.31 310 ALA B O 1
ATOM 4963 N N . MET B 1 311 ? 1.824 -15.391 -24.578 1 91.44 311 MET B N 1
ATOM 4964 C CA . MET B 1 311 ? 2.424 -14.086 -24.297 1 91.44 311 MET B CA 1
ATOM 4965 C C . MET B 1 311 ? 3.873 -14.242 -23.859 1 91.44 311 MET B C 1
ATOM 4967 O O . MET B 1 311 ? 4.156 -14.953 -22.891 1 91.44 311 MET B O 1
ATOM 4971 N N . ASP B 1 312 ? 4.742 -13.516 -24.562 1 83.19 312 ASP B N 1
ATOM 4972 C CA . ASP B 1 312 ? 6.148 -13.578 -24.172 1 83.19 312 ASP B CA 1
ATOM 4973 C C . ASP B 1 312 ? 6.438 -12.664 -22.984 1 83.19 312 ASP B C 1
ATOM 4975 O O . ASP B 1 312 ? 5.934 -11.539 -22.922 1 83.19 312 ASP B O 1
ATOM 4979 N N . MET B 1 313 ? 7.25 -13.242 -22.094 1 76.38 313 MET B N 1
ATOM 4980 C CA . MET B 1 313 ? 7.652 -12.414 -20.953 1 76.38 313 MET B CA 1
ATOM 4981 C C . MET B 1 313 ? 8.539 -11.258 -21.406 1 76.38 313 MET B C 1
ATOM 4983 O O . MET B 1 313 ? 9.43 -11.438 -22.234 1 76.38 313 MET B O 1
ATOM 4987 N N . ALA B 1 314 ? 8.141 -10.039 -21.016 1 67.62 314 ALA B N 1
ATOM 4988 C CA . ALA B 1 314 ? 9 -8.891 -21.25 1 67.62 314 ALA B CA 1
ATOM 4989 C C . ALA B 1 314 ? 10.125 -8.82 -20.219 1 67.62 314 ALA B C 1
ATOM 4991 O O . ALA B 1 314 ? 9.859 -8.859 -19.016 1 67.62 314 ALA B O 1
ATOM 4992 N N . VAL B 1 315 ? 11.414 -9.141 -20.609 1 63.47 315 VAL B N 1
ATOM 4993 C CA . VAL B 1 315 ? 12.531 -9.133 -19.672 1 63.47 315 VAL B CA 1
ATOM 4994 C C . VAL B 1 315 ? 13.344 -7.848 -19.844 1 63.47 315 VAL B C 1
ATOM 4996 O O . VAL B 1 315 ? 13.414 -7.301 -20.953 1 63.47 315 VAL B O 1
#

Solvent-accessible surface area (backbone atoms only — not comparable to full-atom values): 34202 Å² total; per-residue (Å²): 136,81,78,73,77,73,75,74,70,76,80,75,76,76,70,77,72,78,73,71,77,72,73,78,77,69,75,37,62,50,61,46,53,54,50,48,50,52,51,45,25,75,74,68,31,46,80,39,68,44,96,56,69,68,27,30,26,32,37,75,61,49,73,50,66,36,73,22,50,91,38,28,28,59,42,61,16,44,31,59,67,69,56,69,50,36,53,52,49,47,56,41,29,74,70,28,51,26,42,42,53,66,42,40,76,71,73,33,63,89,47,48,69,60,14,31,63,69,48,28,43,75,74,65,41,68,84,57,56,70,19,44,31,36,70,32,46,15,20,22,31,43,24,28,80,41,85,84,85,62,59,78,65,82,57,82,93,33,50,37,42,32,55,61,50,33,52,47,33,56,64,77,39,40,63,48,71,73,37,50,42,54,33,64,46,84,79,48,44,90,56,26,71,55,71,52,35,69,24,32,36,38,45,44,56,55,94,64,21,30,25,38,37,38,36,20,40,46,27,39,60,79,61,51,38,50,46,49,44,26,35,53,34,46,51,39,41,53,52,12,50,46,58,76,35,39,31,35,37,39,32,44,35,25,37,41,32,26,39,47,54,86,38,48,68,51,49,54,55,39,69,71,46,75,58,42,50,56,20,29,54,45,68,79,59,91,59,68,48,85,85,68,68,49,73,90,36,58,41,78,44,74,73,47,59,40,66,78,69,81,67,79,83,85,100,133,85,77,74,78,74,77,74,70,77,76,75,76,76,68,76,74,78,74,71,77,71,73,76,78,70,75,37,61,50,61,48,52,56,49,49,50,54,51,46,27,75,74,68,31,47,80,37,68,45,97,55,68,67,27,30,27,31,38,75,60,47,74,52,65,35,72,22,51,91,38,28,28,59,42,61,15,43,30,59,65,71,57,69,50,35,52,53,49,47,54,41,28,74,69,28,51,26,40,42,55,67,40,40,75,71,74,34,62,88,47,48,69,60,16,30,62,69,48,28,44,74,74,64,41,70,84,57,57,70,19,45,30,36,71,31,45,14,19,23,31,44,26,28,79,40,85,83,84,62,56,80,65,80,55,82,92,34,49,38,42,32,55,62,49,34,54,49,33,55,63,76,40,40,64,47,69,72,34,51,43,53,32,63,46,84,78,47,45,90,56,25,71,55,72,51,33,70,26,33,36,37,47,45,56,53,94,65,21,30,26,39,39,38,39,20,40,46,27,41,60,78,59,51,38,50,46,49,43,26,35,53,34,46,50,38,41,53,52,12,50,46,58,76,34,39,30,35,38,39,32,43,34,26,36,41,32,27,39,46,53,85,37,48,71,48,48,55,55,39,70,73,46,75,58,44,52,58,20,28,56,46,67,77,59,90,59,69,48,86,84,68,69,50,73,89,37,58,40,78,44,74,74,48,60,40,66,77,69,82,66,78,83,86,100

Secondary structure (DSSP, 8-state):
----------------------------HHHHHHHHHHHHHHHHPEEE--TTSS-EEEEEEEEEEEE-TTTB----SSS---HHHHHHHHHHHHHT--BHHHHHTTT--TTTGGGSHHHHHHTT-TTSPTTB--S-THHHHHHBTPPP--SSS--TTSSB-HHHHHHHHHHH-TT-S--EEE---TTTGGGSSS--SEEEEEEEEETTEEEEEEEEEEEETTTHHHHHHHHHHHHHHHHHHHTT-EEEEEEEEEEEEEEEGGGHHHHHHHTTSPP-PPPEEEESS---SGGG--GGGEEEES---PPP-------/----------------------------HHHHHHHHHHHHHHHHPEEE--TTSS-EEEEEEEEEEEE-TTTB----SSS---HHHHHHHHHHHHHT--BHHHHHTTT--TTTGGGSHHHHHHTT-TTSPTTB--S-THHHHHHBTPPP--SSS--TTSSB-HHHHHHHHHHH-TT-S--EEE---TTTGGGSSS--SEEEEEEEEETTEEEEEEEEEEEETTTHHHHHHHHHHHHHHHHHHHTT-EEEEEEEEEEEEEEEGGGHHHHHHHTTSPPPPPPEEEESS---SGGG--GGGEEEES---PPP-------